Protein AF-A0A812UNC9-F1 (afdb_monomer)

Structure (mmCIF, N/CA/C/O backbone):
data_AF-A0A812UNC9-F1
#
_entry.id   AF-A0A812UNC9-F1
#
loop_
_atom_site.group_PDB
_atom_site.id
_atom_site.type_symbol
_atom_site.label_atom_id
_atom_site.label_alt_id
_atom_site.label_comp_id
_atom_site.label_asym_id
_atom_site.label_entity_id
_atom_site.label_seq_id
_atom_site.pdbx_PDB_ins_code
_atom_site.Cartn_x
_atom_site.Cartn_y
_atom_site.Cartn_z
_atom_site.occupancy
_atom_site.B_iso_or_equiv
_atom_site.auth_seq_id
_atom_site.auth_comp_id
_atom_site.auth_asym_id
_atom_site.auth_atom_id
_atom_site.pdbx_PDB_model_num
ATOM 1 N N . MET A 1 1 ? -40.786 34.750 -32.154 1.00 36.81 1 MET A N 1
ATOM 2 C CA . MET A 1 1 ? -40.533 34.759 -30.696 1.00 36.81 1 MET A CA 1
ATOM 3 C C . MET A 1 1 ? -39.760 33.496 -30.348 1.00 36.81 1 MET A C 1
ATOM 5 O O . MET A 1 1 ? -40.338 32.423 -30.383 1.00 36.81 1 MET A O 1
ATOM 9 N N . VAL A 1 2 ? -38.449 33.604 -30.120 1.00 32.41 2 VAL A N 1
ATOM 10 C CA . VAL A 1 2 ? -37.575 32.468 -29.774 1.00 32.41 2 VAL A CA 1
ATOM 11 C C . VAL A 1 2 ? -37.100 32.682 -28.342 1.00 32.41 2 VAL A C 1
ATOM 13 O O . VAL A 1 2 ? -36.377 33.638 -28.066 1.00 32.41 2 VAL A O 1
ATOM 16 N N . ALA A 1 3 ? -37.551 31.829 -27.425 1.00 35.03 3 ALA A N 1
ATOM 17 C CA . ALA A 1 3 ? -37.161 31.874 -26.022 1.00 35.03 3 ALA A CA 1
ATOM 18 C C . ALA A 1 3 ? -35.800 31.182 -25.838 1.00 35.03 3 ALA A C 1
ATOM 20 O O . ALA A 1 3 ? -35.652 29.991 -26.102 1.00 35.03 3 ALA A O 1
ATOM 21 N N . LYS A 1 4 ? -34.793 31.942 -25.389 1.00 40.94 4 LYS A N 1
ATOM 22 C CA . LYS A 1 4 ? -33.481 31.417 -24.990 1.00 40.94 4 LYS A CA 1
ATOM 23 C C . LYS A 1 4 ? -33.588 30.751 -23.618 1.00 40.94 4 LYS A C 1
ATOM 25 O O . LYS A 1 4 ? -33.853 31.413 -22.617 1.00 40.94 4 LYS A O 1
ATOM 30 N N . GLN A 1 5 ? -33.329 29.450 -23.581 1.00 36.19 5 GLN A N 1
ATOM 31 C CA . GLN A 1 5 ? -33.265 28.644 -22.367 1.00 36.19 5 GLN A CA 1
ATOM 32 C C . GLN A 1 5 ? -31.927 28.904 -21.648 1.00 36.19 5 GLN A C 1
ATOM 34 O O . GLN A 1 5 ? -30.849 28.629 -22.176 1.00 36.19 5 GLN A O 1
ATOM 39 N N . LYS A 1 6 ? -31.996 29.497 -20.451 1.00 41.81 6 LYS A N 1
ATOM 40 C CA . LYS A 1 6 ? -30.850 29.779 -19.573 1.00 41.81 6 LYS A CA 1
ATOM 41 C C . LYS A 1 6 ? -30.435 28.477 -18.874 1.00 41.81 6 LYS A C 1
ATOM 43 O O . LYS A 1 6 ? -31.244 27.890 -18.161 1.00 41.81 6 LYS A O 1
ATOM 48 N N . ARG A 1 7 ? -29.194 28.017 -19.076 1.00 31.42 7 ARG A N 1
ATOM 49 C CA . ARG A 1 7 ? -28.632 26.876 -18.328 1.00 31.42 7 ARG A CA 1
ATOM 50 C C . ARG A 1 7 ? -28.349 27.283 -16.873 1.00 31.42 7 ARG A C 1
ATOM 52 O O . ARG A 1 7 ? -27.847 28.390 -16.664 1.00 31.42 7 ARG A O 1
ATOM 59 N N . PRO A 1 8 ? -28.632 26.418 -15.884 1.00 36.00 8 PRO A N 1
ATOM 60 C CA . PRO A 1 8 ? -28.310 26.690 -14.491 1.00 36.00 8 PRO A CA 1
ATOM 61 C C . PRO A 1 8 ? -26.798 26.570 -14.259 1.00 36.00 8 PRO A C 1
ATOM 63 O O . PRO A 1 8 ? -26.152 25.631 -14.725 1.00 36.00 8 PRO A O 1
ATOM 66 N N . VAL A 1 9 ? -26.244 27.543 -13.538 1.00 38.34 9 VAL A N 1
ATOM 67 C CA . VAL A 1 9 ? -24.869 27.521 -13.031 1.00 38.34 9 VAL A CA 1
ATOM 68 C C . VAL A 1 9 ? -24.863 26.638 -11.785 1.00 38.34 9 VAL A C 1
ATOM 70 O O . VAL A 1 9 ? -25.536 26.950 -10.805 1.00 38.34 9 VAL A O 1
ATOM 73 N N . LEU A 1 10 ? -24.147 25.515 -11.841 1.00 32.03 10 LEU A N 1
ATOM 74 C CA . LEU A 1 10 ? -23.926 24.646 -10.684 1.00 32.03 10 LEU A CA 1
ATOM 75 C C . LEU A 1 10 ? -22.998 25.345 -9.673 1.00 32.03 10 LEU A C 1
ATOM 77 O O . LEU A 1 10 ? -22.014 25.962 -10.090 1.00 32.03 10 LEU A O 1
ATOM 81 N N . PRO A 1 11 ? -23.267 25.238 -8.359 1.00 34.72 11 PRO A N 1
ATOM 82 C CA . PRO A 1 11 ? -22.394 25.795 -7.335 1.00 34.72 11 PRO A CA 1
ATOM 83 C C . PRO A 1 11 ? -21.057 25.044 -7.331 1.00 34.72 11 PRO A C 1
ATOM 85 O O . PRO A 1 11 ? -21.017 23.823 -7.170 1.00 34.72 11 PRO A O 1
ATOM 88 N N . GLN A 1 12 ? -19.955 25.774 -7.514 1.00 31.73 12 GLN A N 1
ATOM 89 C CA . GLN A 1 12 ? -18.613 25.245 -7.280 1.00 31.73 12 GLN A CA 1
ATOM 90 C C . GLN A 1 12 ? -18.490 24.883 -5.795 1.00 31.73 12 GLN A C 1
ATOM 92 O O . GLN A 1 12 ? -18.654 25.735 -4.922 1.00 31.73 12 GLN A O 1
ATOM 97 N N . LYS A 1 13 ? -18.241 23.600 -5.509 1.00 32.66 13 LYS A N 1
ATOM 98 C CA . LYS A 1 13 ? -17.874 23.134 -4.167 1.00 32.66 13 LYS A CA 1
ATOM 99 C C . LYS A 1 13 ? -16.531 23.774 -3.778 1.00 32.66 13 LYS A C 1
ATOM 101 O O . LYS A 1 13 ? -15.645 23.815 -4.630 1.00 32.66 13 LYS A O 1
ATOM 106 N N . PRO A 1 14 ? -16.363 24.255 -2.536 1.00 34.62 14 PRO A N 1
ATOM 107 C CA . PRO A 1 14 ? -15.093 24.813 -2.086 1.00 34.62 14 PRO A CA 1
ATOM 108 C C . PRO A 1 14 ? -14.016 23.719 -2.071 1.00 34.62 14 PRO A C 1
ATOM 110 O O . PRO A 1 14 ? -14.200 22.679 -1.438 1.00 34.62 14 PRO A O 1
ATOM 113 N N . ASP A 1 15 ? -12.908 23.956 -2.775 1.00 35.84 15 ASP A N 1
ATOM 114 C CA . ASP A 1 15 ? -11.688 23.152 -2.675 1.00 35.84 15 ASP A CA 1
ATOM 115 C C . ASP A 1 15 ? -11.164 23.227 -1.231 1.00 35.84 15 ASP A C 1
ATOM 117 O O . ASP A 1 15 ? -10.771 24.286 -0.751 1.00 35.84 15 ASP A O 1
ATOM 121 N N . THR A 1 16 ? -11.164 22.104 -0.512 1.00 39.19 16 THR A N 1
ATOM 122 C CA . THR A 1 16 ? -10.743 22.010 0.900 1.00 39.19 16 THR A CA 1
ATOM 123 C C . THR A 1 16 ? -9.225 21.948 1.092 1.00 39.19 16 THR A C 1
ATOM 125 O O . THR A 1 16 ? -8.744 21.597 2.170 1.00 39.19 16 THR A O 1
ATOM 128 N N . THR A 1 17 ? -8.432 22.280 0.076 1.00 47.44 17 THR A N 1
ATOM 129 C CA . THR A 1 17 ? -6.975 22.365 0.209 1.00 47.44 17 THR A CA 1
ATOM 130 C C . THR A 1 17 ? -6.593 23.703 0.829 1.00 47.44 17 THR A C 1
ATOM 132 O O . THR A 1 17 ? -6.096 24.579 0.125 1.00 47.44 17 THR A O 1
ATOM 135 N N . MET A 1 18 ? -6.811 23.862 2.139 1.00 47.66 18 MET A N 1
ATOM 136 C CA . MET A 1 18 ? -6.359 25.065 2.834 1.00 47.66 18 MET A CA 1
ATOM 137 C C . MET A 1 18 ? -4.834 25.167 2.774 1.00 47.66 18 MET A C 1
ATOM 139 O O . MET A 1 18 ? -4.103 24.467 3.479 1.00 47.66 18 MET A O 1
ATOM 143 N N . THR A 1 19 ? -4.333 26.042 1.906 1.00 57.00 19 THR A N 1
ATOM 144 C CA . THR A 1 19 ? -2.918 26.411 1.873 1.00 57.00 19 THR A CA 1
ATOM 145 C C . THR A 1 19 ? -2.544 27.116 3.184 1.00 57.00 19 THR A C 1
ATOM 147 O O . THR A 1 19 ? -3.387 27.708 3.844 1.00 57.00 19 THR A O 1
ATOM 150 N N . LYS A 1 20 ? -1.279 27.081 3.625 1.00 54.72 20 LYS A N 1
ATOM 151 C CA . LYS A 1 20 ? -0.859 27.674 4.927 1.00 54.72 20 LYS A CA 1
ATOM 152 C C . LYS A 1 20 ? -1.209 29.160 5.058 1.00 54.72 20 LYS A C 1
ATOM 154 O O . LYS A 1 20 ? -1.465 29.647 6.151 1.00 54.72 20 LYS A O 1
ATOM 159 N N . SER A 1 21 ? -1.261 29.855 3.928 1.00 58.50 21 SER A N 1
ATOM 160 C CA . SER A 1 21 ? -1.729 31.234 3.784 1.00 58.50 21 SER A CA 1
ATOM 161 C C . SER A 1 21 ? -3.226 31.437 4.053 1.00 58.50 21 SER A C 1
ATOM 163 O O . SER A 1 21 ? -3.653 32.565 4.287 1.00 58.50 21 SER A O 1
ATOM 165 N N . GLU A 1 22 ? -4.020 30.369 4.048 1.00 65.25 22 GLU A N 1
ATOM 166 C CA . GLU A 1 22 ? -5.445 30.384 4.382 1.00 65.25 22 GLU A CA 1
ATOM 167 C C . GLU A 1 22 ? -5.702 30.238 5.880 1.00 65.25 22 GLU A C 1
ATOM 169 O O . GLU A 1 22 ? -6.785 30.599 6.337 1.00 65.25 22 GLU A O 1
ATOM 174 N N . LEU A 1 23 ? -4.707 29.812 6.674 1.00 78.38 23 LEU A N 1
ATOM 175 C CA . LEU A 1 23 ? -4.834 29.876 8.125 1.00 78.38 23 LEU A CA 1
ATOM 176 C C . LEU A 1 23 ? -4.960 31.354 8.533 1.00 78.38 23 LEU A C 1
ATOM 178 O O . LEU A 1 23 ? -4.045 32.145 8.266 1.00 78.38 23 LEU A O 1
ATOM 182 N N . PRO A 1 24 ? -6.068 31.765 9.175 1.00 78.75 24 PRO A N 1
ATOM 183 C CA . PRO A 1 24 ? -6.276 33.160 9.566 1.00 78.75 24 PRO A CA 1
ATOM 184 C C . PRO A 1 24 ? -5.207 33.632 10.559 1.00 78.75 24 PRO A C 1
ATOM 186 O O . PRO A 1 24 ? -4.851 34.807 10.586 1.00 78.75 24 PRO A O 1
ATOM 189 N N . ASP A 1 25 ? -4.647 32.687 11.312 1.00 83.88 25 ASP A N 1
ATOM 190 C CA . ASP A 1 25 ? -3.630 32.911 12.330 1.00 83.88 25 ASP A CA 1
ATOM 191 C C . ASP A 1 25 ? -2.194 32.923 11.799 1.00 83.88 25 ASP A C 1
ATOM 193 O O . ASP A 1 25 ? -1.267 33.251 12.541 1.00 83.88 25 ASP A O 1
ATOM 197 N N . PHE A 1 26 ? -1.973 32.554 10.534 1.00 88.62 26 PHE A N 1
ATOM 198 C CA . PHE A 1 26 ? -0.627 32.564 9.981 1.00 88.62 26 PHE A CA 1
ATOM 199 C C . PHE A 1 26 ? -0.193 34.002 9.678 1.00 88.62 26 PHE A C 1
ATOM 201 O O . PHE A 1 26 ? -0.626 34.621 8.701 1.00 88.62 26 PHE A O 1
ATOM 208 N N . LYS A 1 27 ? 0.682 34.521 10.545 1.00 89.25 27 LYS A N 1
ATOM 209 C CA . LYS A 1 27 ? 1.366 35.810 10.409 1.00 89.25 27 LYS A CA 1
ATOM 210 C C . LYS A 1 27 ? 2.863 35.549 10.189 1.00 89.25 27 LYS A C 1
ATOM 212 O O . LYS A 1 27 ? 3.573 35.301 11.167 1.00 89.25 27 LYS A O 1
ATOM 217 N N . PRO A 1 28 ? 3.376 35.597 8.944 1.00 89.69 28 PRO A N 1
ATOM 218 C CA . PRO A 1 28 ? 4.753 35.199 8.642 1.00 89.69 28 PRO A CA 1
ATOM 219 C C . PRO A 1 28 ? 5.810 35.927 9.476 1.00 89.69 28 PRO A C 1
ATOM 221 O O .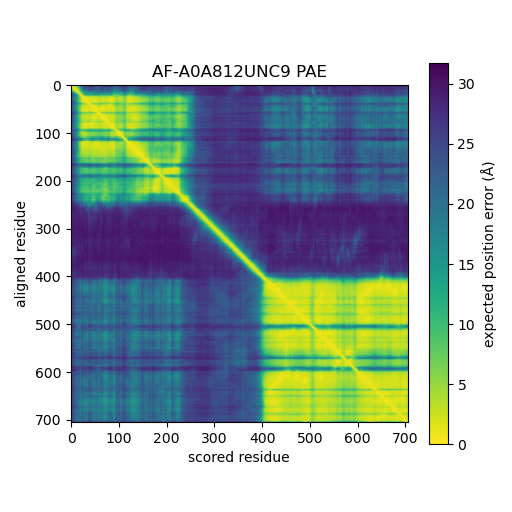 PRO A 1 28 ? 6.754 35.304 9.944 1.00 89.69 28 PRO A O 1
ATOM 224 N N . ARG A 1 29 ? 5.638 37.233 9.711 1.00 88.12 29 ARG A N 1
ATOM 225 C CA . ARG A 1 29 ? 6.595 38.032 10.492 1.00 88.12 29 ARG A CA 1
ATOM 226 C C . ARG A 1 29 ? 6.580 37.705 11.982 1.00 88.12 29 ARG A C 1
ATOM 228 O O . ARG A 1 29 ? 7.646 37.692 12.581 1.00 88.12 29 ARG A O 1
ATOM 235 N N . ALA A 1 30 ? 5.416 37.386 12.549 1.00 89.62 30 ALA A N 1
ATOM 236 C CA . ALA A 1 30 ? 5.328 36.912 13.931 1.00 89.62 30 ALA A CA 1
ATOM 237 C C . ALA A 1 30 ? 5.990 35.534 14.071 1.00 89.62 30 ALA A C 1
ATOM 239 O O . ALA A 1 30 ? 6.760 35.312 14.994 1.00 89.62 30 ALA A O 1
ATOM 240 N N . CYS A 1 31 ? 5.778 34.639 13.096 1.00 92.69 31 CYS A N 1
ATOM 241 C CA . CYS A 1 31 ? 6.480 33.354 13.053 1.00 92.69 31 CYS A CA 1
ATOM 242 C C . CYS A 1 31 ? 7.995 33.549 12.958 1.00 92.69 31 CYS A C 1
ATOM 244 O O . CYS A 1 31 ? 8.742 32.909 13.683 1.00 92.69 31 CYS A O 1
ATOM 246 N N . PHE A 1 32 ? 8.447 34.453 12.090 1.00 93.75 32 PHE A N 1
ATOM 247 C CA . PHE A 1 32 ? 9.859 34.784 11.941 1.00 93.75 32 PHE A CA 1
ATOM 248 C C . PHE A 1 32 ? 10.472 35.314 13.246 1.00 93.75 32 PHE A C 1
ATOM 250 O O . PHE A 1 32 ? 11.546 34.870 13.635 1.00 93.75 32 PHE A O 1
ATOM 257 N N . GLN A 1 33 ? 9.775 36.215 13.944 1.00 91.31 33 GLN A N 1
ATOM 258 C CA . GLN A 1 33 ? 10.207 36.753 15.237 1.00 91.31 33 GLN A CA 1
ATOM 259 C C . GLN A 1 33 ? 10.233 35.686 16.338 1.00 91.31 33 GLN A C 1
ATOM 261 O O . GLN A 1 33 ? 11.193 35.636 17.097 1.00 91.31 33 GLN A O 1
ATOM 266 N N . GLU A 1 34 ? 9.234 34.801 16.398 1.00 91.94 34 GLU A N 1
ATOM 267 C CA . GLU A 1 34 ? 9.222 33.692 17.361 1.00 91.94 34 GLU A CA 1
ATOM 268 C C . GLU A 1 34 ? 10.417 32.752 17.144 1.00 91.94 34 GLU A C 1
ATOM 270 O O . GLU A 1 34 ? 11.085 32.362 18.098 1.00 91.94 34 GLU A O 1
ATOM 275 N N . ILE A 1 35 ? 10.715 32.403 15.886 1.00 93.69 35 ILE A N 1
ATOM 276 C CA . ILE A 1 35 ? 11.830 31.504 15.553 1.00 93.69 35 ILE A CA 1
ATOM 277 C C . ILE A 1 35 ? 13.183 32.161 15.882 1.00 93.69 35 ILE A C 1
ATOM 279 O O . ILE A 1 35 ? 14.098 31.474 16.328 1.00 93.69 35 ILE A O 1
ATOM 283 N N . GLN A 1 36 ? 13.312 33.486 15.731 1.00 91.94 36 GLN A N 1
ATOM 284 C CA . GLN A 1 36 ? 14.495 34.239 16.182 1.00 91.94 36 GLN A CA 1
ATOM 285 C C . GLN A 1 36 ? 14.695 34.205 17.707 1.00 91.94 36 GLN A C 1
ATOM 287 O O . GLN A 1 36 ? 15.804 34.448 18.192 1.00 91.94 36 GLN A O 1
ATOM 292 N N . GLY A 1 37 ? 13.634 33.934 18.468 1.00 87.81 37 GLY A N 1
ATOM 293 C CA . GLY A 1 37 ? 13.640 33.997 19.920 1.00 87.81 37 GLY A CA 1
ATOM 294 C C . GLY A 1 37 ? 13.664 35.442 20.451 1.00 87.81 37 GLY A C 1
ATOM 295 O O . GLY A 1 37 ? 13.183 36.367 19.799 1.00 87.81 37 GLY A O 1
ATOM 296 N N . PRO A 1 38 ? 14.214 35.684 21.654 1.00 84.88 38 PRO A N 1
ATOM 297 C CA . PRO A 1 38 ? 14.058 36.960 22.363 1.00 84.88 38 PRO A CA 1
ATOM 298 C C . PRO A 1 38 ? 14.809 38.146 21.730 1.00 84.88 38 PRO A C 1
ATOM 300 O O . PRO A 1 38 ? 14.603 39.289 22.138 1.00 84.88 38 PRO A O 1
ATOM 303 N N . SER A 1 39 ? 15.698 37.906 20.761 1.00 82.50 39 SER A N 1
ATOM 304 C CA . SER A 1 39 ? 16.509 38.942 20.117 1.00 82.50 39 SER A CA 1
ATOM 305 C C . SER A 1 39 ? 16.019 39.195 18.692 1.00 82.50 39 SER A C 1
ATOM 307 O O . SER A 1 39 ? 16.278 38.408 17.784 1.00 82.50 39 SER A O 1
ATOM 309 N N . VAL A 1 40 ? 15.338 40.323 18.479 1.00 81.56 40 VAL A N 1
ATOM 310 C CA . VAL A 1 40 ? 14.851 40.726 17.152 1.00 81.56 40 VAL A CA 1
ATOM 311 C C . VAL A 1 40 ? 16.015 41.300 16.338 1.00 81.56 40 VAL A C 1
ATOM 313 O O . VAL A 1 40 ? 16.278 42.500 16.358 1.00 81.56 40 VAL A O 1
ATOM 316 N N . LYS A 1 41 ? 16.742 40.432 15.626 1.00 86.44 41 LYS A N 1
ATOM 317 C CA . LYS A 1 41 ? 17.943 40.797 14.845 1.00 86.44 41 LYS A CA 1
ATOM 318 C C . LYS A 1 41 ? 17.630 41.335 13.444 1.00 86.44 41 LYS A C 1
ATOM 320 O O . LYS A 1 41 ? 18.528 41.784 12.743 1.00 86.44 41 LYS A O 1
ATOM 325 N N . GLY A 1 42 ? 16.368 41.275 13.008 1.00 89.69 42 GLY A N 1
ATOM 326 C CA . GLY A 1 42 ? 15.959 41.644 11.643 1.00 89.69 42 GLY A CA 1
ATOM 327 C C . GLY A 1 42 ? 16.383 40.641 10.558 1.00 89.69 42 GLY A C 1
ATOM 328 O O . GLY A 1 42 ? 15.959 40.772 9.419 1.00 89.69 42 GLY A O 1
ATOM 329 N N . TRP A 1 43 ? 17.155 39.618 10.917 1.00 93.81 43 TRP A N 1
ATOM 330 C CA . TRP A 1 43 ? 17.556 38.474 10.099 1.00 93.81 43 TRP A CA 1
ATOM 331 C C . TRP A 1 43 ? 17.669 37.243 11.006 1.00 93.81 43 TRP A C 1
ATOM 333 O O . TRP A 1 43 ? 17.855 37.374 12.216 1.00 93.81 43 TRP A O 1
ATOM 343 N N . MET A 1 44 ? 17.495 36.048 10.460 1.00 94.62 44 MET A N 1
ATOM 344 C CA . MET A 1 44 ? 17.520 34.791 11.205 1.00 94.62 44 MET A CA 1
ATOM 345 C C . MET A 1 44 ? 18.603 33.889 10.630 1.00 94.62 44 MET A C 1
ATOM 347 O O . MET A 1 44 ? 18.630 33.650 9.423 1.00 94.62 44 MET A O 1
ATOM 351 N N . SER A 1 45 ? 19.499 33.388 11.474 1.00 93.50 45 SER A N 1
ATOM 352 C CA . SER A 1 45 ? 20.516 32.439 11.031 1.00 93.50 45 SER A CA 1
ATOM 353 C C . SER A 1 45 ? 19.902 31.061 10.776 1.00 93.50 45 SER A C 1
ATOM 355 O O . SER A 1 45 ? 18.853 30.703 11.319 1.00 93.50 45 SER A O 1
ATOM 357 N N . ALA A 1 46 ? 20.599 30.231 10.002 1.00 92.00 46 ALA A N 1
ATOM 358 C CA . ALA A 1 46 ? 20.239 28.823 9.867 1.00 92.00 46 ALA A CA 1
ATOM 359 C C . ALA A 1 46 ? 20.211 28.072 11.206 1.00 92.00 46 ALA A C 1
ATOM 361 O O . ALA A 1 46 ? 19.438 27.128 11.356 1.00 92.00 46 ALA A O 1
ATOM 362 N N . SER A 1 47 ? 21.021 28.498 12.178 1.00 93.19 47 SER A N 1
ATOM 363 C CA . SER A 1 47 ? 21.024 27.901 13.511 1.00 93.19 47 SER A CA 1
ATOM 364 C C . SER A 1 47 ? 19.850 28.312 14.365 1.00 93.19 47 SER A C 1
ATOM 366 O O . SER A 1 47 ? 19.360 27.466 15.097 1.00 93.19 47 SER A O 1
ATOM 368 N N . ASP A 1 48 ? 19.357 29.541 14.244 1.00 94.31 48 ASP A N 1
ATOM 369 C CA . ASP A 1 48 ? 18.123 29.939 14.926 1.00 94.31 48 ASP A CA 1
ATOM 370 C C . ASP A 1 48 ? 16.962 29.054 14.434 1.00 94.31 48 ASP A C 1
ATOM 372 O O . ASP A 1 48 ? 16.239 28.456 15.231 1.00 94.31 48 ASP A O 1
ATOM 376 N N . LEU A 1 49 ? 16.867 28.850 13.110 1.00 94.94 49 LEU A N 1
ATOM 377 C CA . LEU A 1 49 ? 15.882 27.936 12.530 1.00 94.94 49 LEU A CA 1
ATOM 378 C C . LEU A 1 49 ? 16.105 26.483 12.971 1.00 94.94 49 LEU A C 1
ATOM 380 O O . LEU A 1 49 ? 15.146 25.797 13.309 1.00 94.94 49 LEU A O 1
ATOM 384 N N . HIS A 1 50 ? 17.348 25.994 12.971 1.00 95.00 50 HIS A N 1
ATOM 385 C CA . HIS A 1 50 ? 17.672 24.624 13.384 1.00 95.00 50 HIS A CA 1
ATOM 386 C C . HIS A 1 50 ? 17.373 24.374 14.865 1.00 95.00 50 HIS A C 1
ATOM 388 O O . HIS A 1 50 ? 16.793 23.340 15.191 1.00 95.00 50 HIS A O 1
ATOM 394 N N . LEU A 1 51 ? 17.696 25.320 15.748 1.00 94.88 51 LEU A N 1
ATOM 395 C CA . LEU A 1 51 ? 17.376 25.260 17.174 1.00 94.88 51 LEU A CA 1
ATOM 396 C C . LEU A 1 51 ? 15.867 25.234 17.393 1.00 94.88 51 LEU A C 1
ATOM 398 O O . LEU A 1 51 ? 15.374 24.405 18.157 1.00 94.88 51 LEU A O 1
ATOM 402 N N . TRP A 1 52 ? 15.128 26.089 16.682 1.00 95.38 52 TRP A N 1
ATOM 403 C CA . TRP A 1 52 ? 13.673 26.070 16.733 1.00 95.38 52 TRP A CA 1
ATOM 404 C C . TRP A 1 52 ? 13.108 24.743 16.231 1.00 95.38 52 TRP A C 1
ATOM 406 O O . TRP A 1 52 ? 12.294 24.155 16.925 1.00 95.38 52 TRP A O 1
ATOM 416 N N . LEU A 1 53 ? 13.566 24.223 15.085 1.00 94.38 53 LEU A N 1
ATOM 417 C CA . LEU A 1 53 ? 13.137 22.920 14.556 1.00 94.38 53 LEU A CA 1
ATOM 418 C C . LEU A 1 53 ? 13.463 21.769 15.517 1.00 94.38 53 LEU A C 1
ATOM 420 O O . LEU A 1 53 ? 12.659 20.852 15.665 1.00 94.38 53 LEU A O 1
ATOM 424 N N . SER A 1 54 ? 14.613 21.840 16.189 1.00 94.25 54 SER A N 1
ATOM 425 C CA . SER A 1 54 ? 15.060 20.856 17.181 1.00 94.25 54 SER A CA 1
ATOM 426 C C . SER A 1 54 ? 14.219 20.875 18.457 1.00 94.25 54 SER A C 1
ATOM 428 O O . SER A 1 54 ? 14.132 19.856 19.138 1.00 94.25 54 SER A O 1
ATOM 430 N N . SER A 1 55 ? 13.584 22.006 18.784 1.00 93.56 55 SER A N 1
ATOM 431 C CA . SER A 1 55 ? 12.677 22.115 19.932 1.00 93.56 55 SER A CA 1
ATOM 432 C C . SER A 1 55 ? 11.246 21.660 19.628 1.00 93.56 55 SER A C 1
ATOM 434 O O . SER A 1 55 ? 10.438 21.531 20.548 1.00 93.56 55 SER A O 1
ATOM 436 N N . GLN A 1 56 ? 10.915 21.381 18.362 1.00 92.81 56 GLN A N 1
ATOM 437 C CA . GLN A 1 56 ? 9.582 20.915 17.978 1.00 92.81 56 GLN A CA 1
ATOM 438 C C . GLN A 1 56 ? 9.420 19.409 18.244 1.00 92.81 56 GLN A C 1
ATOM 440 O O . GLN A 1 56 ? 10.351 18.637 18.019 1.00 92.81 56 GLN A O 1
ATOM 445 N N . PRO A 1 57 ? 8.218 18.932 18.620 1.00 83.12 57 PRO A N 1
ATOM 446 C CA . PRO A 1 57 ? 7.952 17.515 18.905 1.00 83.12 57 PRO A CA 1
ATOM 447 C C . PRO A 1 57 ? 7.893 16.619 17.643 1.00 83.12 57 PRO A C 1
ATOM 449 O O . PRO A 1 57 ? 7.336 15.521 17.671 1.00 83.12 57 PRO A O 1
ATOM 452 N N . HIS A 1 58 ? 8.433 17.080 16.514 1.00 77.38 58 HIS A N 1
ATOM 453 C CA . HIS A 1 58 ? 8.264 16.492 15.184 1.00 77.38 58 HIS A CA 1
ATOM 454 C C . HIS A 1 58 ? 9.555 15.841 14.664 1.00 77.38 58 HIS A C 1
ATOM 456 O O . HIS A 1 58 ? 10.646 16.217 15.091 1.00 77.38 58 HIS A O 1
ATOM 462 N N . PRO A 1 59 ? 9.476 14.915 13.681 1.00 79.50 59 PRO A N 1
ATOM 463 C CA . PRO A 1 59 ? 10.657 14.275 13.079 1.00 79.50 59 PRO A CA 1
ATOM 464 C C . PRO A 1 59 ? 11.657 15.266 12.464 1.00 79.50 59 PRO A C 1
ATOM 466 O O . PRO A 1 59 ? 12.815 14.918 12.243 1.00 79.50 59 PRO A O 1
ATOM 469 N N . VAL A 1 60 ? 11.236 16.512 12.227 1.00 85.88 60 VAL A N 1
ATOM 470 C CA . VAL A 1 60 ? 12.104 17.593 11.752 1.00 85.88 60 VAL A CA 1
ATOM 471 C C . VAL A 1 60 ? 13.260 17.910 12.715 1.00 85.88 60 VAL A C 1
ATOM 473 O O . VAL A 1 60 ? 14.307 18.364 12.264 1.00 85.88 60 VAL A O 1
ATOM 476 N N . ALA A 1 61 ? 13.123 17.586 14.006 1.00 88.12 61 ALA A N 1
ATOM 477 C CA . ALA A 1 61 ? 14.175 17.765 15.005 1.00 88.12 61 ALA A CA 1
ATOM 478 C C . ALA A 1 61 ? 15.423 16.894 14.752 1.00 88.12 61 ALA A C 1
ATOM 480 O O . ALA A 1 61 ? 16.499 17.189 15.262 1.00 88.12 61 ALA A O 1
ATOM 481 N N . GLY A 1 62 ? 15.299 15.819 13.962 1.00 87.31 62 GLY A N 1
ATOM 482 C CA . GLY A 1 62 ? 16.411 14.918 13.644 1.00 87.31 62 GLY A CA 1
ATOM 483 C C . GLY A 1 62 ? 17.333 15.398 12.518 1.00 87.31 62 GLY A C 1
ATOM 484 O O . GLY A 1 62 ? 18.348 14.750 12.256 1.00 87.31 62 GLY A O 1
ATOM 485 N N . TYR A 1 63 ? 16.993 16.491 11.829 1.00 89.81 63 TYR A N 1
ATOM 486 C CA . TYR A 1 63 ? 17.796 16.994 10.714 1.00 89.81 63 TYR A CA 1
ATOM 487 C C . TYR A 1 63 ? 19.043 17.715 11.203 1.00 89.81 63 TYR A C 1
ATOM 489 O O . TYR A 1 63 ? 19.040 18.402 12.227 1.00 89.81 63 TYR A O 1
ATOM 497 N N . ARG A 1 64 ? 20.129 17.567 10.446 1.00 90.25 64 ARG A N 1
ATOM 498 C CA . ARG A 1 64 ? 21.393 18.204 10.796 1.00 90.25 64 ARG A CA 1
ATOM 499 C C . ARG A 1 64 ? 21.403 19.657 10.333 1.00 90.25 64 ARG A C 1
ATOM 501 O O . ARG A 1 64 ? 20.735 20.019 9.361 1.00 90.25 64 ARG A O 1
ATOM 508 N N . LEU A 1 65 ? 22.199 20.491 10.995 1.00 91.75 65 LEU A N 1
ATOM 509 C CA . LEU A 1 65 ? 22.331 21.907 10.647 1.00 91.75 65 LEU A CA 1
ATOM 510 C C . LEU A 1 65 ? 22.780 22.101 9.187 1.00 91.75 65 LEU A C 1
ATOM 512 O O . LEU A 1 65 ? 22.338 23.038 8.529 1.00 91.75 65 LEU A O 1
ATOM 516 N N . GLU A 1 66 ? 23.591 21.195 8.634 1.00 87.06 66 GLU A N 1
ATOM 517 C CA . GLU A 1 66 ? 24.038 21.259 7.237 1.00 87.06 66 GLU A CA 1
ATOM 518 C C . GLU A 1 66 ? 22.887 21.065 6.243 1.00 87.06 66 GLU A C 1
ATOM 520 O O . GLU A 1 66 ? 22.898 21.632 5.145 1.00 87.06 66 GLU A O 1
ATOM 525 N N . ASP A 1 67 ? 21.884 20.275 6.626 1.00 87.31 67 ASP A N 1
ATOM 526 C CA . ASP A 1 67 ? 20.685 20.036 5.828 1.00 87.31 67 ASP A CA 1
ATOM 527 C C . ASP A 1 67 ? 19.839 21.314 5.779 1.00 87.31 67 ASP A C 1
ATOM 529 O O . ASP A 1 67 ? 19.421 21.748 4.703 1.00 87.31 67 ASP A O 1
ATOM 533 N N . VAL A 1 68 ? 19.684 21.962 6.939 1.00 90.62 68 VAL A N 1
ATOM 534 C CA . VAL A 1 68 ? 18.983 23.243 7.099 1.00 90.62 68 VAL A CA 1
ATOM 535 C C . VAL A 1 68 ? 19.687 24.359 6.332 1.00 90.62 68 VAL A C 1
ATOM 537 O O . VAL A 1 68 ? 19.049 25.050 5.539 1.00 90.62 68 VAL A O 1
ATOM 540 N N . LEU A 1 69 ? 21.009 24.476 6.469 1.00 89.75 69 LEU A N 1
ATOM 541 C CA . LEU A 1 69 ? 21.835 25.419 5.709 1.00 89.75 69 LEU A CA 1
ATOM 542 C C . LEU A 1 69 ? 21.669 25.238 4.196 1.00 89.75 69 LEU A C 1
ATOM 544 O O . LEU A 1 69 ? 21.529 26.217 3.465 1.00 89.75 69 LEU A O 1
ATOM 548 N N . SER A 1 70 ? 21.662 23.990 3.721 1.00 83.88 70 SER A N 1
ATOM 549 C CA . SER A 1 70 ? 21.495 23.686 2.296 1.00 83.88 70 SER A CA 1
ATOM 550 C C . SER A 1 70 ? 20.114 24.117 1.790 1.00 83.88 70 SER A C 1
ATOM 552 O O . SER A 1 70 ? 20.011 24.728 0.726 1.00 83.88 70 SER A O 1
ATOM 554 N N . ALA A 1 71 ? 19.058 23.837 2.561 1.00 86.12 71 ALA A N 1
ATOM 555 C CA . ALA A 1 71 ? 17.691 24.226 2.220 1.00 86.12 71 ALA A CA 1
ATOM 556 C C . ALA A 1 71 ? 17.503 25.748 2.195 1.00 86.12 71 ALA A C 1
ATOM 558 O O . ALA A 1 71 ? 16.911 26.281 1.254 1.00 86.12 71 ALA A O 1
ATOM 559 N N . ILE A 1 72 ? 18.058 26.455 3.181 1.00 87.62 72 ILE A N 1
ATOM 560 C CA . ILE A 1 72 ? 18.024 27.920 3.240 1.00 87.62 72 ILE A CA 1
ATOM 561 C C . ILE A 1 72 ? 18.774 28.516 2.057 1.00 87.62 72 ILE A C 1
ATOM 563 O O . ILE A 1 72 ? 18.212 29.336 1.336 1.00 87.62 72 ILE A O 1
ATOM 567 N N . ARG A 1 73 ? 20.008 28.069 1.803 1.00 84.25 73 ARG A N 1
ATOM 568 C CA . ARG A 1 73 ? 20.845 28.610 0.727 1.00 84.25 73 ARG A CA 1
ATOM 569 C C . ARG A 1 73 ? 20.181 28.477 -0.640 1.00 84.25 73 ARG A C 1
ATOM 571 O O . ARG A 1 73 ? 20.271 29.400 -1.444 1.00 84.25 73 ARG A O 1
ATOM 578 N N . LEU A 1 74 ? 19.494 27.361 -0.896 1.00 80.38 74 LEU A N 1
ATOM 579 C CA . LEU A 1 74 ? 18.752 27.167 -2.141 1.00 80.38 74 LEU A CA 1
ATOM 580 C C . LEU A 1 74 ? 17.603 28.176 -2.300 1.00 80.38 74 LEU A C 1
ATOM 582 O O . LEU A 1 74 ? 17.309 28.596 -3.417 1.00 80.38 74 LEU A O 1
ATOM 586 N N . ARG A 1 75 ? 16.927 28.539 -1.205 1.00 79.81 75 ARG A N 1
ATOM 587 C CA . ARG A 1 75 ? 15.712 29.365 -1.241 1.00 79.81 75 ARG A CA 1
ATOM 588 C C . ARG A 1 75 ? 15.978 30.862 -1.086 1.00 79.81 75 ARG A C 1
ATOM 590 O O . ARG A 1 75 ? 15.379 31.646 -1.815 1.00 79.81 75 ARG A O 1
ATOM 597 N N . ALA A 1 76 ? 16.840 31.243 -0.150 1.00 84.12 76 ALA A N 1
ATOM 598 C CA . ALA A 1 76 ? 17.170 32.630 0.166 1.00 84.12 76 ALA A CA 1
ATOM 599 C C . ALA A 1 76 ? 18.340 33.161 -0.680 1.00 84.12 76 ALA A C 1
ATOM 601 O O . ALA A 1 76 ? 18.465 34.361 -0.893 1.00 84.12 76 ALA A O 1
ATOM 602 N N . GLY A 1 77 ? 19.222 32.283 -1.173 1.00 82.12 77 GLY A N 1
ATOM 603 C CA . GLY A 1 77 ? 20.473 32.687 -1.827 1.00 82.12 77 GLY A CA 1
ATOM 604 C C . GLY A 1 77 ? 21.551 33.198 -0.856 1.00 82.12 77 GLY A C 1
ATOM 605 O O . GLY A 1 77 ? 22.711 33.320 -1.247 1.00 82.12 77 GLY A O 1
ATOM 606 N N . SER A 1 78 ? 21.198 33.430 0.410 1.00 86.25 78 SER A N 1
ATOM 607 C CA . SER A 1 78 ? 22.064 33.805 1.534 1.00 86.25 78 SER A CA 1
ATOM 608 C C . SER A 1 78 ? 22.058 32.729 2.630 1.00 86.25 78 SER A C 1
ATOM 610 O O . SER A 1 78 ? 21.244 31.806 2.618 1.00 86.25 78 SER A O 1
ATOM 612 N N . LEU A 1 79 ? 23.006 32.823 3.570 1.00 85.19 79 LEU A N 1
ATOM 613 C CA . LEU A 1 79 ? 23.016 32.003 4.795 1.00 85.19 79 LEU A CA 1
ATOM 614 C C . LEU A 1 79 ? 22.097 32.572 5.884 1.00 85.19 79 LEU A C 1
ATOM 616 O O . LEU A 1 79 ? 21.624 31.827 6.741 1.00 85.19 79 LEU A O 1
ATOM 620 N N . ASP A 1 80 ? 21.853 33.879 5.820 1.00 92.12 80 ASP A N 1
ATOM 621 C CA . ASP A 1 80 ? 20.950 34.599 6.705 1.00 92.12 80 ASP A CA 1
ATOM 622 C C . ASP A 1 80 ? 19.595 34.741 6.016 1.00 92.12 80 ASP A C 1
ATOM 624 O O . ASP A 1 80 ? 19.522 35.113 4.844 1.00 92.12 80 ASP A O 1
ATOM 628 N N . ILE A 1 81 ? 18.525 34.417 6.733 1.00 93.25 81 ILE A N 1
ATOM 629 C CA . ILE A 1 81 ? 17.150 34.507 6.254 1.00 93.25 81 ILE A CA 1
ATOM 630 C C . ILE A 1 81 ? 16.620 35.882 6.647 1.00 93.25 81 ILE A C 1
ATOM 632 O O . ILE A 1 81 ? 16.444 36.163 7.835 1.00 93.25 81 ILE A O 1
ATOM 636 N N . PHE A 1 82 ? 16.328 36.734 5.670 1.00 93.75 82 PHE A N 1
ATOM 637 C CA . PHE A 1 82 ? 15.603 37.977 5.922 1.00 93.75 82 PHE A CA 1
ATOM 638 C C . PHE A 1 82 ? 14.089 37.709 6.018 1.00 93.75 82 PHE A C 1
ATOM 640 O O . PHE A 1 82 ? 13.613 36.675 5.535 1.00 93.75 82 PHE A O 1
ATOM 647 N N . PRO A 1 83 ? 13.291 38.608 6.621 1.00 91.56 83 PRO A N 1
ATOM 648 C CA . PRO A 1 83 ? 11.838 38.454 6.701 1.00 91.56 83 PRO A CA 1
ATOM 649 C C . PRO A 1 83 ? 11.196 38.155 5.338 1.00 91.56 83 PRO A C 1
ATOM 651 O O . PRO A 1 83 ? 10.297 37.322 5.227 1.00 91.56 83 PRO A O 1
ATOM 654 N N . GLU A 1 84 ? 11.701 38.786 4.281 1.00 88.19 84 GLU A N 1
ATOM 655 C CA . GLU A 1 84 ? 11.256 38.609 2.903 1.00 88.19 84 GLU A CA 1
ATOM 656 C C . GLU A 1 84 ? 11.587 37.207 2.374 1.00 88.19 84 GLU A C 1
ATOM 658 O O . GLU A 1 84 ? 10.773 36.602 1.672 1.00 88.19 84 GLU A O 1
ATOM 663 N N . ASP A 1 85 ? 12.749 36.658 2.736 1.00 89.38 85 ASP A N 1
ATOM 664 C CA . ASP A 1 85 ? 13.127 35.280 2.413 1.00 89.38 85 ASP A CA 1
ATOM 665 C C . ASP A 1 85 ? 12.239 34.286 3.141 1.00 89.38 85 ASP A C 1
ATOM 667 O O . ASP A 1 85 ? 11.735 33.350 2.526 1.00 89.38 85 ASP A O 1
ATOM 671 N N . PHE A 1 86 ? 11.970 34.525 4.422 1.00 92.12 86 PHE A N 1
ATOM 672 C CA . PHE A 1 86 ? 11.087 33.673 5.206 1.00 92.12 86 PHE A CA 1
ATOM 673 C C . PHE A 1 86 ? 9.668 33.645 4.629 1.00 92.12 86 PHE A C 1
ATOM 675 O O . PHE A 1 86 ? 9.073 32.574 4.490 1.00 92.12 86 PHE A O 1
ATOM 682 N N . ILE A 1 87 ? 9.135 34.800 4.215 1.00 88.88 87 ILE A N 1
ATOM 683 C CA . ILE A 1 87 ? 7.847 34.875 3.513 1.00 88.88 87 ILE A CA 1
ATOM 684 C C . ILE A 1 87 ? 7.914 34.072 2.211 1.00 88.88 87 ILE A C 1
ATOM 686 O O . ILE A 1 87 ? 7.026 33.261 1.952 1.00 88.88 87 ILE A O 1
ATOM 690 N N . ARG A 1 88 ? 8.972 34.229 1.405 1.00 84.19 88 ARG A N 1
ATOM 691 C CA . ARG A 1 88 ? 9.164 33.453 0.164 1.00 84.19 88 ARG A CA 1
ATOM 692 C C . ARG A 1 88 ? 9.286 31.946 0.404 1.00 84.19 88 ARG A C 1
ATOM 694 O O . ARG A 1 88 ? 8.867 31.166 -0.444 1.00 84.19 88 ARG A O 1
ATOM 701 N N . MET A 1 89 ? 9.860 31.534 1.530 1.00 85.94 89 MET A N 1
ATOM 702 C CA . MET A 1 89 ? 10.006 30.126 1.901 1.00 85.94 89 MET A CA 1
ATOM 703 C C . MET A 1 89 ? 8.688 29.516 2.381 1.00 85.94 89 MET A C 1
ATOM 705 O O . MET A 1 89 ? 8.406 28.360 2.084 1.00 85.94 89 MET A O 1
ATOM 709 N N . THR A 1 90 ? 7.884 30.279 3.121 1.00 88.38 90 THR A N 1
ATOM 710 C CA . THR A 1 90 ? 6.684 29.769 3.804 1.00 88.38 90 THR A CA 1
ATOM 711 C C . THR A 1 90 ? 5.386 29.977 3.027 1.00 88.38 90 THR A C 1
ATOM 713 O O . THR A 1 90 ? 4.396 29.299 3.308 1.00 88.38 90 THR A O 1
ATOM 716 N N . THR A 1 91 ? 5.383 30.866 2.031 1.00 83.12 91 THR A N 1
ATOM 717 C CA . THR A 1 91 ? 4.234 31.094 1.146 1.00 83.12 91 THR A CA 1
ATOM 718 C C . THR A 1 91 ? 4.411 30.378 -0.197 1.00 83.12 91 THR A C 1
ATOM 720 O O . THR A 1 91 ? 5.519 30.303 -0.732 1.00 83.12 91 THR A O 1
ATOM 723 N N . PRO A 1 92 ? 3.337 29.807 -0.763 1.00 72.94 92 PRO A N 1
ATOM 724 C CA . PRO A 1 92 ? 3.426 29.104 -2.033 1.00 72.94 92 PRO A CA 1
ATOM 725 C C . PRO A 1 92 ? 3.696 30.066 -3.206 1.00 72.94 92 PRO A C 1
ATOM 727 O O . PRO A 1 92 ? 3.028 31.082 -3.361 1.00 72.94 92 PRO A O 1
ATOM 730 N N . ASN A 1 93 ? 4.623 29.699 -4.097 1.00 67.19 93 ASN A N 1
ATOM 731 C CA . ASN A 1 93 ? 5.018 30.493 -5.276 1.00 67.19 93 ASN A CA 1
ATOM 732 C C . ASN A 1 93 ? 4.027 30.414 -6.466 1.00 67.19 93 ASN A C 1
ATOM 734 O O . ASN A 1 93 ? 4.414 30.641 -7.614 1.00 67.19 93 ASN A O 1
ATOM 738 N N . PHE A 1 94 ? 2.760 30.042 -6.260 1.00 61.69 94 PHE A N 1
ATOM 739 C CA . PHE A 1 94 ? 1.809 29.937 -7.373 1.00 61.69 94 PHE A CA 1
ATOM 740 C C . PHE A 1 94 ? 1.338 31.326 -7.830 1.00 61.69 94 PHE A C 1
ATOM 742 O O . PHE A 1 94 ? 0.997 32.160 -6.997 1.00 61.69 94 PHE A O 1
ATOM 749 N N . ARG A 1 95 ? 1.237 31.562 -9.151 1.00 60.41 95 ARG A N 1
ATOM 750 C CA . ARG A 1 95 ? 0.611 32.783 -9.709 1.00 60.41 95 ARG A CA 1
ATOM 751 C C . ARG A 1 95 ? -0.838 32.950 -9.230 1.00 60.41 95 ARG A C 1
ATOM 753 O O . ARG A 1 95 ? -1.258 34.065 -8.958 1.00 60.41 95 ARG A O 1
ATOM 760 N N . SER A 1 96 ? -1.562 31.844 -9.044 1.00 55.44 96 SER A N 1
ATOM 761 C CA . SER A 1 96 ? -2.894 31.835 -8.423 1.00 55.44 96 SER A CA 1
ATOM 762 C C . SER A 1 96 ? -2.876 32.199 -6.934 1.00 55.44 96 SER A C 1
ATOM 764 O O . SER A 1 96 ? -3.903 32.598 -6.412 1.00 55.44 96 SER A O 1
ATOM 766 N N . GLY A 1 97 ? -1.727 32.105 -6.259 1.00 60.56 97 GLY A N 1
ATOM 767 C CA . GLY A 1 97 ? -1.525 32.477 -4.858 1.00 60.56 97 GLY A CA 1
ATOM 768 C C . GLY A 1 97 ? -0.901 33.861 -4.664 1.00 60.56 97 GLY A C 1
ATOM 769 O O . GLY A 1 97 ? -0.516 34.190 -3.544 1.00 60.56 97 GLY A O 1
ATOM 770 N N . ALA A 1 98 ? -0.793 34.687 -5.713 1.00 72.25 98 ALA A N 1
ATOM 771 C CA . ALA A 1 98 ? -0.304 36.061 -5.579 1.00 72.25 98 ALA A CA 1
ATOM 772 C C . ALA A 1 98 ? -1.134 36.848 -4.549 1.00 72.25 98 ALA A C 1
ATOM 774 O O . ALA A 1 98 ? -0.560 37.490 -3.673 1.00 72.25 98 ALA A O 1
ATOM 775 N N . TYR A 1 99 ? -2.462 36.676 -4.565 1.00 77.56 99 TYR A N 1
ATOM 776 C CA . TYR A 1 99 ? -3.353 37.273 -3.568 1.00 77.56 99 TYR A CA 1
ATOM 777 C C . TYR A 1 99 ? -3.081 36.746 -2.152 1.00 77.56 99 TYR A C 1
ATOM 779 O O . TYR A 1 99 ? -3.139 37.510 -1.202 1.00 77.56 99 TYR A O 1
ATOM 787 N N . LEU A 1 100 ? -2.748 35.460 -1.986 1.00 69.12 100 LEU A N 1
ATOM 788 C CA . LEU A 1 100 ? -2.426 34.865 -0.682 1.00 69.12 100 LEU A CA 1
ATOM 789 C C . LEU A 1 100 ? -1.119 35.415 -0.123 1.00 69.12 100 LEU A C 1
ATOM 791 O O . LEU A 1 100 ? -1.005 35.651 1.078 1.00 69.12 100 LEU A O 1
ATOM 795 N N . LYS A 1 101 ? -0.140 35.643 -0.998 1.00 75.56 101 LYS A N 1
ATOM 796 C CA . LYS A 1 101 ? 1.112 36.302 -0.644 1.00 75.56 101 LYS A CA 1
ATOM 797 C C . LYS A 1 101 ? 0.867 37.760 -0.263 1.00 75.56 101 LYS A C 1
ATOM 799 O O . LYS A 1 101 ? 1.342 38.184 0.783 1.00 75.56 101 LYS A O 1
ATOM 804 N N . GLU A 1 102 ? 0.094 38.502 -1.054 1.00 78.88 102 GLU A N 1
ATOM 805 C CA . GLU A 1 102 ? -0.311 39.875 -0.730 1.00 78.88 102 GLU A CA 1
ATOM 806 C C . GLU A 1 102 ? -1.111 39.946 0.570 1.00 78.88 102 GLU A C 1
ATOM 808 O O . GLU A 1 102 ? -0.905 40.858 1.358 1.00 78.88 102 GLU A O 1
ATOM 813 N N . LEU A 1 103 ? -1.961 38.957 0.844 1.00 76.19 103 LEU A N 1
ATOM 814 C CA . LEU A 1 103 ? -2.777 38.875 2.050 1.00 76.19 103 LEU A CA 1
ATOM 815 C C . LEU A 1 103 ? -1.944 38.498 3.285 1.00 76.19 103 LEU A C 1
ATOM 817 O O . LEU A 1 103 ? -2.139 39.046 4.367 1.00 76.19 103 LEU A O 1
ATOM 821 N N . ALA A 1 104 ? -0.955 37.617 3.133 1.00 73.44 104 ALA A N 1
ATOM 822 C CA . ALA A 1 104 ? 0.024 37.329 4.179 1.00 73.44 104 ALA A CA 1
ATOM 823 C C . ALA A 1 104 ? 0.922 38.550 4.466 1.00 73.44 104 ALA A C 1
ATOM 825 O O . ALA A 1 104 ? 1.210 38.856 5.625 1.00 73.44 104 ALA A O 1
ATOM 826 N N . ILE A 1 105 ? 1.323 39.286 3.423 1.00 78.56 105 ILE A N 1
ATOM 827 C CA . ILE A 1 105 ? 2.084 40.536 3.539 1.00 78.56 105 ILE A CA 1
ATOM 828 C C . ILE A 1 105 ? 1.218 41.647 4.153 1.00 78.56 105 ILE A C 1
ATOM 830 O O . ILE A 1 105 ? 1.685 42.356 5.036 1.00 78.56 105 ILE A O 1
ATOM 834 N N . SER A 1 106 ? -0.054 41.788 3.779 1.00 77.31 106 SER A N 1
ATOM 835 C CA . SER A 1 106 ? -0.929 42.844 4.307 1.00 77.31 106 SER A CA 1
ATOM 836 C C . SER A 1 106 ? -1.235 42.650 5.793 1.00 77.31 106 SER A C 1
ATOM 838 O O . SER A 1 106 ? -1.214 43.616 6.554 1.00 77.31 106 SER A O 1
ATOM 840 N N . ARG A 1 107 ? -1.370 41.396 6.252 1.00 73.50 107 ARG A N 1
ATOM 841 C CA . ARG A 1 107 ? -1.435 41.042 7.685 1.00 73.50 107 ARG A CA 1
ATOM 842 C C . ARG A 1 107 ? -0.174 41.435 8.467 1.00 73.50 107 ARG A C 1
ATOM 844 O O . ARG A 1 107 ? -0.221 41.542 9.688 1.00 73.50 107 ARG A O 1
ATOM 851 N N . THR A 1 108 ? 0.945 41.644 7.775 1.00 68.25 108 THR A N 1
ATOM 852 C CA . THR A 1 108 ? 2.260 41.938 8.359 1.00 68.25 108 THR A CA 1
ATOM 853 C C . THR A 1 108 ? 2.475 43.433 8.644 1.00 68.25 108 THR A C 1
ATOM 855 O O . THR A 1 108 ? 3.379 43.789 9.400 1.00 68.25 108 THR A O 1
ATOM 858 N N . PHE A 1 109 ? 1.649 44.317 8.074 1.00 67.56 109 PHE A N 1
ATOM 859 C CA . PHE A 1 109 ? 1.804 45.773 8.188 1.00 67.56 109 PHE A CA 1
ATOM 860 C C . PHE A 1 109 ? 1.164 46.401 9.431 1.00 67.56 109 PHE A C 1
ATOM 862 O O . PHE A 1 109 ? 1.225 47.617 9.573 1.00 67.56 109 PHE A O 1
ATOM 869 N N . LEU A 1 110 ? 0.585 45.619 10.348 1.00 64.50 110 LEU A N 1
ATOM 870 C CA . LEU A 1 110 ? 0.058 46.161 11.602 1.00 64.50 110 LEU A CA 1
ATOM 871 C C . LEU A 1 110 ? 1.228 46.473 12.559 1.00 64.50 110 LEU A C 1
ATOM 873 O O . LEU A 1 110 ? 1.859 45.541 13.057 1.00 64.50 110 LEU A O 1
ATOM 877 N N . PRO A 1 111 ? 1.536 47.756 12.841 1.00 55.78 111 PRO A N 1
ATOM 878 C CA . PRO A 1 111 ? 2.749 48.172 13.551 1.00 55.78 111 PRO A CA 1
ATOM 879 C C . PRO A 1 111 ? 2.653 48.005 15.076 1.00 55.78 111 PRO A C 1
ATOM 881 O O . PRO A 1 111 ? 3.412 48.619 15.824 1.00 55.78 111 PRO A O 1
ATOM 884 N N . TYR A 1 112 ? 1.725 47.184 15.566 1.00 53.06 112 TYR A N 1
ATOM 885 C CA . TYR A 1 112 ? 1.570 46.980 16.997 1.00 53.06 112 TYR A CA 1
ATOM 886 C C . TYR A 1 112 ? 2.533 45.905 17.492 1.00 53.06 112 TYR A C 1
ATOM 888 O O . TYR A 1 112 ? 2.370 44.720 17.210 1.00 53.06 112 TYR A O 1
ATOM 896 N N . LEU A 1 113 ? 3.507 46.371 18.276 1.00 50.25 113 LEU A N 1
ATOM 897 C CA . LEU A 1 113 ? 4.366 45.644 19.214 1.00 50.25 113 LEU A CA 1
ATOM 898 C C . LEU A 1 113 ? 3.526 44.913 20.278 1.00 50.25 113 LEU A C 1
ATOM 900 O O . LEU A 1 113 ? 3.642 45.159 21.477 1.00 50.25 113 LEU A O 1
ATOM 904 N N . SER A 1 114 ? 2.621 44.039 19.852 1.00 51.91 114 SER A N 1
ATOM 905 C CA . SER A 1 114 ? 2.061 43.049 20.750 1.00 51.91 114 SER A CA 1
ATOM 906 C C . SER A 1 114 ? 3.191 42.068 21.037 1.00 51.91 114 SER A C 1
ATOM 908 O O . SER A 1 114 ? 3.740 41.464 20.118 1.00 51.91 114 SER A O 1
ATOM 910 N N . TYR A 1 115 ? 3.577 41.964 22.307 1.00 56.56 115 TYR A N 1
ATOM 911 C CA . TYR A 1 115 ? 4.318 40.829 22.846 1.00 56.56 115 TYR A CA 1
ATOM 912 C C . TYR A 1 115 ? 3.446 39.582 22.621 1.00 56.56 115 TYR A C 1
ATOM 914 O O . TYR A 1 115 ? 2.688 39.174 23.504 1.00 56.56 115 TYR A O 1
ATOM 922 N N . GLU A 1 116 ? 3.408 39.089 21.381 1.00 55.00 116 GLU A N 1
ATOM 923 C CA . GLU A 1 116 ? 2.473 38.049 20.983 1.00 55.00 116 GLU A CA 1
ATOM 924 C C . GLU A 1 116 ? 2.866 36.729 21.640 1.00 55.00 116 GLU A C 1
ATOM 926 O O . GLU A 1 116 ? 4.027 36.414 21.887 1.00 55.00 116 GLU A O 1
ATOM 931 N N . ARG A 1 117 ? 1.809 36.000 21.987 1.00 65.56 117 ARG A N 1
ATOM 932 C CA . ARG A 1 117 ? 1.811 34.672 22.590 1.00 65.56 117 ARG A CA 1
ATOM 933 C C . ARG A 1 117 ? 2.661 33.701 21.757 1.00 65.56 117 ARG A C 1
ATOM 935 O O . ARG A 1 117 ? 2.768 33.910 20.548 1.00 65.56 117 ARG A O 1
ATOM 942 N N . PRO A 1 118 ? 3.157 32.607 22.368 1.00 83.50 118 PRO A N 1
ATOM 943 C CA . PRO A 1 118 ? 3.853 31.555 21.636 1.00 83.50 118 PRO A CA 1
ATOM 944 C C . PRO A 1 118 ? 3.065 31.125 20.399 1.00 83.50 118 PRO A C 1
ATOM 946 O O . PRO A 1 118 ? 1.824 31.121 20.419 1.00 83.50 118 PRO A O 1
ATOM 949 N N . LEU A 1 119 ? 3.786 30.763 19.331 1.00 88.44 119 LEU A N 1
ATOM 950 C CA . LEU A 1 119 ? 3.173 30.315 18.078 1.00 88.44 119 LEU A CA 1
ATOM 951 C C . LEU A 1 119 ? 2.074 29.285 18.356 1.00 88.44 119 LEU A C 1
ATOM 953 O O . LEU A 1 119 ? 2.295 28.286 19.044 1.00 88.44 119 LEU A O 1
ATOM 957 N N . LYS A 1 120 ? 0.879 29.508 17.792 1.00 89.81 120 LYS A N 1
ATOM 958 C CA . LYS A 1 120 ? -0.209 28.526 17.878 1.00 89.81 120 LYS A CA 1
ATOM 959 C C . LYS A 1 120 ? 0.300 27.174 17.376 1.00 89.81 120 LYS A C 1
ATOM 961 O O . LYS A 1 120 ? 0.932 27.107 16.321 1.00 89.81 120 LYS A O 1
ATOM 966 N N . HIS A 1 121 ? -0.025 26.108 18.108 1.00 87.62 121 HIS A N 1
ATOM 967 C CA . HIS A 1 121 ? 0.486 24.763 17.837 1.00 87.62 121 HIS A CA 1
ATOM 968 C C . HIS A 1 121 ? 0.243 24.317 16.386 1.00 87.62 121 HIS A C 1
ATOM 970 O O . HIS A 1 121 ? 1.154 23.803 15.748 1.00 87.62 121 HIS A O 1
ATOM 976 N N . GLU A 1 122 ? -0.933 24.618 15.823 1.00 87.94 122 GLU A N 1
ATOM 977 C CA . GLU A 1 122 ? -1.248 24.312 14.420 1.00 87.94 122 GLU A CA 1
ATOM 978 C C . GLU A 1 122 ? -0.314 25.034 13.432 1.00 87.94 122 GLU A C 1
ATOM 980 O O . GLU A 1 122 ? 0.153 24.443 12.461 1.00 87.94 122 GLU A O 1
ATOM 985 N N . VAL A 1 123 ? 0.023 26.305 13.678 1.00 90.50 123 VAL A N 1
ATOM 986 C CA . VAL A 1 123 ? 0.940 27.061 12.807 1.00 90.50 123 VAL A CA 1
ATOM 987 C C . VAL A 1 123 ? 2.350 26.476 12.881 1.00 90.50 123 VAL A C 1
ATOM 989 O O . VAL A 1 123 ? 2.977 26.255 11.841 1.00 90.50 123 VAL A O 1
ATOM 992 N N . ALA A 1 124 ? 2.828 26.172 14.091 1.00 91.56 124 ALA A N 1
ATOM 993 C CA . ALA A 1 124 ? 4.120 25.525 14.302 1.00 91.56 124 ALA A CA 1
ATOM 994 C C . ALA A 1 124 ? 4.180 24.150 13.611 1.00 91.56 124 ALA A C 1
ATOM 996 O O . ALA A 1 124 ? 5.122 23.880 12.863 1.00 91.56 124 ALA A O 1
ATOM 997 N N . TYR A 1 125 ? 3.134 23.331 13.760 1.00 88.56 125 TYR A N 1
ATOM 998 C CA . TYR A 1 125 ? 2.986 22.034 13.096 1.00 88.56 125 TYR A CA 1
ATOM 999 C C . TYR A 1 125 ? 3.096 22.154 11.572 1.00 88.56 125 TYR A C 1
ATOM 1001 O O . TYR A 1 125 ? 3.893 21.463 10.930 1.00 88.56 125 TYR A O 1
ATOM 1009 N N . ARG A 1 126 ? 2.352 23.086 10.965 1.00 86.75 126 ARG A N 1
ATOM 1010 C CA . ARG A 1 126 ? 2.374 23.297 9.509 1.00 86.75 126 ARG A CA 1
ATOM 1011 C C . ARG A 1 126 ? 3.706 23.843 9.014 1.00 86.75 126 ARG A C 1
ATOM 1013 O O . ARG A 1 126 ? 4.134 23.469 7.918 1.00 86.75 126 ARG A O 1
ATOM 1020 N N . LEU A 1 127 ? 4.377 24.700 9.778 1.00 91.19 127 LEU A N 1
ATOM 1021 C CA . LEU A 1 127 ? 5.736 25.140 9.460 1.00 91.19 127 LEU A CA 1
ATOM 1022 C C . LEU A 1 127 ? 6.715 23.963 9.513 1.00 91.19 127 LEU A C 1
ATOM 1024 O O . LEU A 1 127 ? 7.470 23.776 8.562 1.00 91.19 127 LEU A O 1
ATOM 1028 N N . CYS A 1 128 ? 6.628 23.101 10.527 1.00 91.12 128 CYS A N 1
ATOM 1029 C CA . CYS A 1 128 ? 7.435 21.882 10.607 1.00 91.12 128 CYS A CA 1
ATOM 1030 C C . CYS A 1 128 ? 7.218 20.973 9.402 1.00 91.12 128 CYS A C 1
ATOM 1032 O O . CYS A 1 128 ? 8.188 20.536 8.795 1.00 91.12 128 CYS A O 1
ATOM 1034 N N . GLN A 1 129 ? 5.965 20.742 8.998 1.00 85.31 129 GLN A N 1
ATOM 1035 C CA . GLN A 1 129 ? 5.661 19.987 7.780 1.00 85.31 129 GLN A CA 1
ATOM 1036 C C . GLN A 1 129 ? 6.262 20.643 6.528 1.00 85.31 129 GLN A C 1
ATOM 1038 O O . GLN A 1 129 ? 6.707 19.939 5.628 1.00 85.31 129 GLN A O 1
ATOM 1043 N N . LEU A 1 130 ? 6.283 21.984 6.452 1.00 87.81 130 LEU A N 1
ATOM 1044 C CA . LEU A 1 130 ? 6.913 22.695 5.331 1.00 87.81 130 LEU A CA 1
ATOM 1045 C C . LEU A 1 130 ? 8.403 22.370 5.261 1.00 87.81 130 LEU A C 1
ATOM 1047 O O . LEU A 1 130 ? 8.900 21.934 4.226 1.00 87.81 130 LEU A O 1
ATOM 1051 N N . PHE A 1 131 ? 9.096 22.608 6.373 1.00 90.38 131 PHE A N 1
ATOM 1052 C CA . PHE A 1 131 ? 10.537 22.452 6.445 1.00 90.38 131 PHE A CA 1
ATOM 1053 C C . PHE A 1 131 ? 10.932 20.992 6.295 1.00 90.38 131 PHE A C 1
ATOM 1055 O O . PHE A 1 131 ? 11.895 20.718 5.597 1.00 90.38 131 PHE A O 1
ATOM 1062 N N . LEU A 1 132 ? 10.159 20.054 6.842 1.00 85.44 132 LEU A N 1
ATOM 1063 C CA . LEU A 1 132 ? 10.393 18.625 6.670 1.00 85.44 132 LEU A CA 1
ATOM 1064 C C . LEU A 1 132 ? 10.423 18.226 5.189 1.00 85.44 132 LEU A C 1
ATOM 1066 O O . LEU A 1 132 ? 11.347 17.540 4.767 1.00 85.44 132 LEU A O 1
ATOM 1070 N N . LEU A 1 133 ? 9.456 18.696 4.395 1.00 80.50 133 LEU A N 1
ATOM 1071 C CA . LEU A 1 133 ? 9.404 18.413 2.959 1.00 80.50 133 LEU A CA 1
ATOM 1072 C C . LEU A 1 133 ? 10.585 19.037 2.203 1.00 80.50 133 LEU A C 1
ATOM 1074 O O . LEU A 1 133 ? 11.169 18.397 1.330 1.00 80.50 133 LEU A O 1
ATOM 1078 N N . GLU A 1 134 ? 10.961 20.274 2.536 1.00 83.06 134 GLU A N 1
ATOM 1079 C CA . GLU A 1 134 ? 12.117 20.931 1.913 1.00 83.06 134 GLU A CA 1
ATOM 1080 C C . GLU A 1 134 ? 13.440 20.254 2.302 1.00 83.06 134 GLU A C 1
ATOM 1082 O O . GLU A 1 134 ? 14.307 20.057 1.452 1.00 83.06 134 GLU A O 1
ATOM 1087 N N . LEU A 1 135 ? 13.596 19.859 3.565 1.00 86.00 135 LEU A N 1
ATOM 1088 C CA . LEU A 1 135 ? 14.796 19.196 4.070 1.00 86.00 135 LEU A CA 1
ATOM 1089 C C . LEU A 1 135 ? 14.948 17.781 3.502 1.00 86.00 135 LEU A C 1
ATOM 1091 O O . LEU A 1 135 ? 16.052 17.415 3.092 1.00 86.00 135 LEU A O 1
ATOM 1095 N N . ASP A 1 136 ? 13.858 17.014 3.408 1.00 78.44 136 ASP A N 1
ATOM 1096 C CA . ASP A 1 136 ? 13.860 15.698 2.759 1.00 78.44 136 ASP A CA 1
ATOM 1097 C C . ASP A 1 136 ? 14.238 15.827 1.278 1.00 78.44 136 ASP A C 1
ATOM 1099 O O . ASP A 1 136 ? 15.159 15.158 0.799 1.00 78.44 136 ASP A O 1
ATOM 1103 N N . PHE A 1 137 ? 13.626 16.782 0.567 1.00 78.81 137 PHE A N 1
ATOM 1104 C CA . PHE A 1 137 ? 13.990 17.095 -0.815 1.00 78.81 137 PHE A CA 1
ATOM 1105 C C . PHE A 1 137 ? 15.489 17.405 -0.953 1.00 78.81 137 PHE A C 1
ATOM 1107 O O . PHE A 1 137 ? 16.160 16.859 -1.831 1.00 78.81 137 PHE A O 1
ATOM 1114 N N . MET A 1 138 ? 16.045 18.232 -0.064 1.00 79.19 138 MET A N 1
ATOM 1115 C CA . MET A 1 138 ? 17.468 18.579 -0.085 1.00 79.19 138 MET A CA 1
ATOM 1116 C C . MET A 1 138 ? 18.387 17.413 0.274 1.00 79.19 138 MET A C 1
ATOM 1118 O O . MET A 1 138 ? 19.498 17.320 -0.252 1.00 79.19 138 MET A O 1
ATOM 1122 N N . SER A 1 139 ? 17.966 16.520 1.165 1.00 76.88 139 SER A N 1
ATOM 1123 C CA . SER A 1 139 ? 18.699 15.293 1.480 1.00 76.88 139 SER A CA 1
ATOM 1124 C C . SER A 1 139 ? 18.800 14.385 0.252 1.00 76.88 139 SER A C 1
ATOM 1126 O O . SER A 1 139 ? 19.903 14.006 -0.157 1.00 76.88 139 SER A O 1
ATOM 1128 N N . ARG A 1 140 ? 17.668 14.141 -0.421 1.00 74.75 140 ARG A N 1
ATOM 1129 C CA . ARG A 1 140 ? 17.614 13.352 -1.661 1.00 74.75 140 ARG A CA 1
ATOM 1130 C C . ARG A 1 140 ? 18.429 13.996 -2.778 1.00 74.75 140 ARG A C 1
ATOM 1132 O O . ARG A 1 140 ? 19.222 13.314 -3.425 1.00 74.75 140 ARG A O 1
ATOM 1139 N N . LEU A 1 141 ? 18.304 15.311 -2.973 1.00 76.75 141 LEU A N 1
ATOM 1140 C CA . LEU A 1 141 ? 19.078 16.037 -3.982 1.00 76.75 141 LEU A CA 1
ATOM 1141 C C . LEU A 1 141 ? 20.584 15.853 -3.764 1.00 76.75 141 LEU A C 1
ATOM 1143 O O . LEU A 1 141 ? 21.304 15.522 -4.704 1.00 76.75 141 LEU A O 1
ATOM 1147 N N . ARG A 1 142 ? 21.064 15.983 -2.522 1.00 78.19 142 ARG A N 1
ATOM 1148 C CA . ARG A 1 142 ? 22.483 15.776 -2.194 1.00 78.19 142 ARG A CA 1
ATOM 1149 C C . ARG A 1 142 ? 22.928 14.336 -2.398 1.00 78.19 142 ARG A C 1
ATOM 1151 O O . ARG A 1 142 ? 24.033 14.112 -2.893 1.00 78.19 142 ARG A O 1
ATOM 1158 N N . PHE A 1 143 ? 22.086 13.363 -2.055 1.00 77.19 143 PHE A N 1
ATOM 1159 C CA . PHE A 1 143 ? 22.352 11.956 -2.345 1.00 77.19 143 PHE A CA 1
ATOM 1160 C C . PHE A 1 143 ? 22.560 11.731 -3.851 1.00 77.19 143 PHE A C 1
ATOM 1162 O O . PHE A 1 143 ? 23.565 11.141 -4.256 1.00 77.19 143 PHE A O 1
ATOM 1169 N N . HIS A 1 144 ? 21.676 12.276 -4.690 1.00 76.81 144 HIS A N 1
ATOM 1170 C CA . HIS A 1 144 ? 21.797 12.171 -6.144 1.00 76.81 144 HIS A CA 1
ATOM 1171 C C . HIS A 1 144 ? 23.009 12.929 -6.690 1.00 76.81 144 HIS A C 1
ATOM 1173 O O . HIS A 1 144 ? 23.753 12.367 -7.487 1.00 76.81 144 HIS A O 1
ATOM 1179 N N . GLN A 1 145 ? 23.283 14.146 -6.219 1.00 79.19 145 GLN A N 1
ATOM 1180 C CA . GLN A 1 145 ? 24.492 14.893 -6.584 1.00 79.19 145 GLN A CA 1
ATOM 1181 C C . GLN A 1 145 ? 25.766 14.118 -6.237 1.00 79.19 145 GLN A C 1
ATOM 1183 O O . GLN A 1 145 ? 26.685 14.035 -7.051 1.00 79.19 145 GLN A O 1
ATOM 1188 N N . LYS A 1 146 ? 25.822 13.501 -5.049 1.00 80.00 146 LYS A N 1
ATOM 1189 C CA . LYS A 1 146 ? 26.949 12.656 -4.639 1.00 80.00 146 LYS A CA 1
ATOM 1190 C C . LYS A 1 146 ? 27.118 11.468 -5.586 1.00 80.00 146 LYS A C 1
ATOM 1192 O O . LYS A 1 146 ? 28.240 11.194 -6.004 1.00 80.00 146 LYS A O 1
ATOM 1197 N N . ARG A 1 147 ? 26.021 10.805 -5.960 1.00 75.00 147 ARG A N 1
ATOM 1198 C CA . ARG A 1 147 ? 26.033 9.682 -6.907 1.00 75.00 147 ARG A CA 1
ATOM 1199 C C . ARG A 1 147 ? 26.469 10.115 -8.310 1.00 75.00 147 ARG A C 1
ATOM 1201 O O . ARG A 1 147 ? 27.291 9.436 -8.910 1.00 75.00 147 ARG A O 1
ATOM 1208 N N . MET A 1 148 ? 25.999 11.259 -8.807 1.00 77.62 148 MET A N 1
ATOM 1209 C CA . MET A 1 148 ? 26.430 11.806 -10.103 1.00 77.62 148 MET A CA 1
ATOM 1210 C C . MET A 1 148 ? 27.933 12.111 -10.113 1.00 77.62 148 MET A C 1
ATOM 1212 O O . MET A 1 148 ? 28.636 11.696 -11.032 1.00 77.62 148 MET A O 1
ATOM 1216 N N . ARG A 1 149 ? 28.456 12.730 -9.044 1.00 80.00 149 ARG A N 1
ATOM 1217 C CA . ARG A 1 149 ? 29.898 12.996 -8.898 1.00 80.00 149 ARG A CA 1
ATOM 1218 C C . ARG A 1 149 ? 30.736 11.719 -8.848 1.00 80.00 149 ARG A C 1
ATOM 1220 O O . ARG A 1 149 ? 31.821 11.700 -9.415 1.00 80.00 149 ARG A O 1
ATOM 1227 N N . GLN A 1 150 ? 30.243 10.654 -8.211 1.00 80.56 150 GLN A N 1
ATOM 1228 C CA . GLN A 1 150 ? 30.923 9.349 -8.192 1.00 80.56 150 GLN A CA 1
ATOM 1229 C C . GLN A 1 150 ? 31.067 8.734 -9.591 1.00 80.56 150 GLN A C 1
ATOM 1231 O O . GLN A 1 150 ? 32.027 8.013 -9.831 1.00 80.56 150 GLN A O 1
ATOM 1236 N N . VAL A 1 151 ? 30.152 9.050 -10.510 1.00 83.06 151 VAL A N 1
ATOM 1237 C CA . VAL A 1 151 ? 30.183 8.602 -11.915 1.00 83.06 151 VAL A CA 1
ATOM 1238 C C . VAL A 1 151 ? 30.847 9.654 -12.826 1.00 83.06 151 VAL A C 1
ATOM 1240 O O . VAL A 1 151 ? 30.791 9.553 -14.044 1.00 83.06 151 VAL A O 1
ATOM 1243 N N . ALA A 1 152 ? 31.488 10.683 -12.256 1.00 86.19 152 ALA A N 1
ATOM 1244 C CA . ALA A 1 152 ? 32.092 11.804 -12.986 1.00 86.19 152 ALA A CA 1
ATOM 1245 C C . ALA A 1 152 ? 31.115 12.564 -13.915 1.00 86.19 152 ALA A C 1
ATOM 1247 O O . ALA A 1 152 ? 31.527 13.231 -14.867 1.00 86.19 152 ALA A O 1
ATOM 1248 N N . ILE A 1 153 ? 29.813 12.513 -13.616 1.00 81.38 153 ILE A N 1
ATOM 1249 C CA . ILE A 1 153 ? 28.797 13.320 -14.292 1.00 81.38 153 ILE A 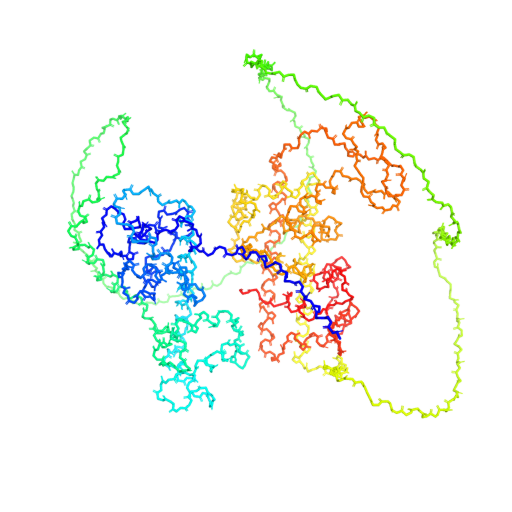CA 1
ATOM 1250 C C . ILE A 1 153 ? 28.746 14.677 -13.584 1.00 81.38 153 ILE A C 1
ATOM 1252 O O . ILE A 1 153 ? 28.252 14.787 -12.460 1.00 81.38 153 ILE A O 1
ATOM 1256 N N . SER A 1 154 ? 29.295 15.707 -14.226 1.00 83.50 154 SER A N 1
ATOM 1257 C CA . SER A 1 154 ? 29.195 17.096 -13.762 1.00 83.50 154 SER A CA 1
ATOM 1258 C C . SER A 1 154 ? 27.889 17.741 -14.236 1.00 83.50 154 SER A C 1
ATOM 1260 O O . SER A 1 154 ? 27.323 17.322 -15.250 1.00 83.50 154 SER A O 1
ATOM 1262 N N . GLY A 1 155 ? 27.413 18.789 -13.554 1.00 80.38 155 GLY A N 1
ATOM 1263 C CA . GLY A 1 155 ? 26.275 19.573 -14.041 1.00 80.38 155 GLY A CA 1
ATOM 1264 C C . GLY A 1 155 ? 26.538 20.174 -15.423 1.00 80.38 155 GLY A C 1
ATOM 1265 O O . GLY A 1 155 ? 25.639 20.188 -16.258 1.00 80.38 155 GLY A O 1
ATOM 1266 N N . ILE A 1 156 ? 27.791 20.529 -15.727 1.00 83.12 156 ILE A N 1
ATOM 1267 C CA . ILE A 1 156 ? 28.230 20.939 -17.071 1.00 83.12 156 ILE A CA 1
ATOM 1268 C C . ILE A 1 156 ? 27.974 19.837 -18.109 1.00 83.12 156 ILE A C 1
ATOM 1270 O O . ILE A 1 156 ? 27.514 20.142 -19.205 1.00 83.12 156 ILE A O 1
ATOM 1274 N N . ASN A 1 157 ? 28.239 18.565 -17.793 1.00 81.88 157 ASN A N 1
ATOM 1275 C CA . ASN A 1 157 ? 27.980 17.456 -18.720 1.00 81.88 157 ASN A CA 1
ATOM 1276 C C . ASN A 1 157 ? 26.478 17.273 -18.972 1.00 81.88 157 ASN A C 1
ATOM 1278 O O . ASN A 1 157 ? 26.087 16.993 -20.100 1.00 81.88 157 ASN A O 1
ATOM 1282 N N . ILE A 1 158 ? 25.641 17.476 -17.950 1.00 78.62 158 ILE A N 1
ATOM 1283 C CA . ILE A 1 158 ? 24.176 17.414 -18.074 1.00 78.62 158 ILE A CA 1
ATOM 1284 C C . ILE A 1 158 ? 23.663 18.577 -18.925 1.00 78.62 158 ILE A C 1
ATOM 1286 O O . ILE A 1 158 ? 22.856 18.374 -19.825 1.00 78.62 158 ILE A O 1
ATOM 1290 N N . VAL A 1 159 ? 24.160 19.790 -18.679 1.00 80.12 159 VAL A N 1
ATOM 1291 C CA . VAL A 1 159 ? 23.824 20.974 -19.477 1.00 80.12 159 VAL A CA 1
ATOM 1292 C C . VAL A 1 159 ? 24.238 20.781 -20.935 1.00 80.12 159 VAL A C 1
ATOM 1294 O O . VAL A 1 159 ? 23.424 21.009 -21.820 1.00 80.12 159 VAL A O 1
ATOM 1297 N N . LYS A 1 160 ? 25.460 20.295 -21.190 1.00 80.38 160 LYS A N 1
ATOM 1298 C CA . LYS A 1 160 ? 25.927 19.969 -22.545 1.00 80.38 160 LYS A CA 1
ATOM 1299 C C . LYS A 1 160 ? 25.073 18.890 -23.198 1.00 80.38 160 LYS A C 1
ATOM 1301 O O . LYS A 1 160 ? 24.759 19.009 -24.368 1.00 80.38 160 LYS A O 1
ATOM 1306 N N . PHE A 1 161 ? 24.680 17.854 -22.460 1.00 79.69 161 PHE A N 1
ATOM 1307 C CA . PHE A 1 161 ? 23.788 16.815 -22.975 1.00 79.69 161 PHE A CA 1
ATOM 1308 C C . PHE A 1 161 ? 22.443 17.395 -23.435 1.00 79.69 161 PHE A C 1
ATOM 1310 O O . PHE A 1 161 ? 22.022 17.134 -24.556 1.00 79.69 161 PHE A O 1
ATOM 1317 N N . LEU A 1 162 ? 21.823 18.245 -22.612 1.00 75.88 162 LEU A N 1
ATOM 1318 C CA . LEU A 1 162 ? 20.571 18.929 -22.958 1.00 75.88 162 LEU A CA 1
ATOM 1319 C C . LEU A 1 162 ? 20.724 19.931 -24.117 1.00 75.88 162 LEU A C 1
ATOM 1321 O O . LEU A 1 162 ? 19.731 20.280 -24.755 1.00 75.88 162 LEU A O 1
ATOM 1325 N N . ASP A 1 163 ? 21.948 20.398 -24.374 1.00 75.25 163 ASP A N 1
ATOM 1326 C CA . ASP A 1 163 ? 22.294 21.274 -25.498 1.00 75.25 163 ASP A CA 1
ATOM 1327 C C . ASP A 1 163 ? 22.595 20.495 -26.796 1.00 75.25 163 ASP A C 1
ATOM 1329 O O . ASP A 1 163 ? 22.360 21.005 -27.889 1.00 75.25 163 ASP A O 1
ATOM 1333 N N . MET A 1 164 ? 23.077 19.249 -26.684 1.00 70.88 164 MET A N 1
ATOM 1334 C CA . MET A 1 164 ? 23.466 18.386 -27.811 1.00 70.88 164 MET A CA 1
ATOM 1335 C C . MET A 1 164 ? 22.297 17.659 -28.487 1.00 70.88 164 MET A C 1
ATOM 1337 O O . MET A 1 164 ? 22.418 17.326 -29.664 1.00 70.88 164 MET A O 1
ATOM 1341 N N . GLU A 1 165 ? 21.189 17.374 -27.794 1.00 63.34 165 GLU A N 1
ATOM 1342 C CA . GLU A 1 165 ? 20.017 16.790 -28.461 1.00 63.34 165 GLU A CA 1
ATOM 1343 C C . GLU A 1 165 ? 19.422 17.812 -29.448 1.00 63.34 165 GLU A C 1
ATOM 1345 O O . GLU A 1 165 ? 18.919 18.865 -29.043 1.00 63.34 165 GLU A O 1
ATOM 1350 N N . GLU A 1 166 ? 19.483 17.478 -30.746 1.00 54.44 166 GLU A N 1
ATOM 1351 C CA . GLU A 1 166 ? 19.251 18.322 -31.940 1.00 54.44 166 GLU A CA 1
ATOM 1352 C C . GLU A 1 166 ? 17.880 19.038 -32.038 1.00 54.44 166 GLU A C 1
ATOM 1354 O O . GLU A 1 166 ? 17.568 19.645 -33.058 1.00 54.44 166 GLU A O 1
ATOM 1359 N N . GLY A 1 167 ? 17.050 19.032 -30.994 1.00 56.28 167 GLY A N 1
ATOM 1360 C CA . GLY A 1 167 ? 15.731 19.670 -30.986 1.00 56.28 167 GLY A CA 1
ATOM 1361 C C . GLY A 1 167 ? 15.439 20.602 -29.811 1.00 56.28 167 GLY A C 1
ATOM 1362 O O . GLY A 1 167 ? 14.412 21.282 -29.842 1.00 56.28 167 GLY A O 1
ATOM 1363 N N . PHE A 1 168 ? 16.287 20.659 -28.775 1.00 59.31 168 PHE A N 1
ATOM 1364 C CA . PHE A 1 168 ? 15.905 21.332 -27.526 1.00 59.31 168 PHE A CA 1
ATOM 1365 C C . PHE A 1 168 ? 16.622 22.660 -27.271 1.00 59.31 168 PHE A C 1
ATOM 1367 O O . PHE A 1 168 ? 15.956 23.596 -26.820 1.00 59.31 168 PHE A O 1
ATOM 1374 N N . CYS A 1 169 ? 17.920 22.789 -27.585 1.00 56.59 169 CYS A N 1
ATOM 1375 C CA . CYS A 1 169 ? 18.671 24.042 -27.364 1.00 56.59 169 CYS A CA 1
ATOM 1376 C C . CYS A 1 169 ? 19.790 24.341 -28.385 1.00 56.59 169 CYS A C 1
ATOM 1378 O O . CYS A 1 169 ? 20.434 25.387 -28.269 1.00 56.59 169 CYS A O 1
ATOM 1380 N N . ALA A 1 170 ? 20.004 23.474 -29.383 1.00 57.47 170 ALA A N 1
ATOM 1381 C CA . ALA A 1 170 ? 21.175 23.512 -30.259 1.00 57.47 170 ALA A CA 1
ATOM 1382 C C . ALA A 1 170 ? 21.436 24.912 -30.861 1.00 57.47 170 ALA A C 1
ATOM 1384 O O . ALA A 1 170 ? 20.703 25.390 -31.727 1.00 57.47 170 ALA A O 1
ATOM 1385 N N . GLY A 1 171 ? 22.504 25.568 -30.392 1.00 64.12 171 GLY A N 1
ATOM 1386 C CA . GLY A 1 171 ? 23.044 26.799 -30.981 1.00 64.12 171 GLY A CA 1
ATOM 1387 C C . GLY A 1 171 ? 22.668 28.121 -30.301 1.00 64.12 171 GLY A C 1
ATOM 1388 O O . GLY A 1 171 ? 23.116 29.170 -30.760 1.00 64.12 171 GLY A O 1
ATOM 1389 N N . MET A 1 172 ? 21.914 28.120 -29.196 1.00 71.50 172 MET A N 1
ATOM 1390 C CA . MET A 1 172 ? 21.469 29.360 -28.527 1.00 71.50 172 MET A CA 1
ATOM 1391 C C . MET A 1 172 ? 22.426 29.904 -27.446 1.00 71.50 172 MET A C 1
ATOM 1393 O O . MET A 1 172 ? 22.022 30.694 -26.593 1.00 71.50 172 MET A O 1
ATOM 1397 N N . GLY A 1 173 ? 23.702 29.504 -27.462 1.00 74.50 173 GLY A N 1
ATOM 1398 C CA . GLY A 1 173 ? 24.741 30.126 -26.628 1.00 74.50 173 GLY A CA 1
ATOM 1399 C C . GLY A 1 173 ? 24.554 29.941 -25.116 1.00 74.50 173 GLY A C 1
ATOM 1400 O O . GLY A 1 173 ? 24.797 30.874 -24.355 1.00 74.50 173 GLY A O 1
ATOM 1401 N N . GLY A 1 174 ? 24.119 28.755 -24.671 1.00 81.50 174 GLY A N 1
ATOM 1402 C CA . GLY A 1 174 ? 23.946 28.448 -23.245 1.00 81.50 174 GLY A CA 1
ATOM 1403 C C . GLY A 1 174 ? 22.574 28.815 -22.670 1.00 81.50 174 GLY A C 1
ATOM 1404 O O . GLY A 1 174 ? 22.431 28.935 -21.454 1.00 81.50 174 GLY A O 1
ATOM 1405 N N . LEU A 1 175 ? 21.558 28.991 -23.516 1.00 87.12 175 LEU A N 1
ATOM 1406 C CA . LEU A 1 175 ? 20.156 29.090 -23.106 1.00 87.12 175 LEU A CA 1
ATOM 1407 C C . LEU A 1 175 ? 19.454 27.740 -23.280 1.00 87.12 175 LEU A C 1
ATOM 1409 O O . LEU A 1 175 ? 19.605 27.098 -24.312 1.00 87.12 175 LEU A O 1
ATOM 1413 N N . LEU A 1 176 ? 18.639 27.345 -22.302 1.00 88.62 176 LEU A N 1
ATOM 1414 C CA . LEU A 1 176 ? 17.808 26.145 -22.364 1.00 88.62 176 LEU A CA 1
ATOM 1415 C C . LEU A 1 176 ? 16.357 26.495 -22.703 1.00 88.62 176 LEU A C 1
ATOM 1417 O O . LEU A 1 176 ? 15.789 27.418 -22.113 1.00 88.62 176 LEU A O 1
ATOM 1421 N N . SER A 1 177 ? 15.731 25.738 -23.610 1.00 89.75 177 SER A N 1
ATOM 1422 C CA . SER A 1 177 ? 14.292 25.842 -23.889 1.00 89.75 177 SER A CA 1
ATOM 1423 C C . SER A 1 177 ? 13.473 25.281 -22.731 1.00 89.75 177 SER A C 1
ATOM 1425 O O . SER A 1 177 ? 13.595 24.107 -22.375 1.00 89.75 177 SER A O 1
ATOM 1427 N N . ALA A 1 178 ? 12.567 26.086 -22.175 1.00 89.00 178 ALA A N 1
ATOM 1428 C CA . ALA A 1 178 ? 11.661 25.638 -21.122 1.00 89.00 178 ALA A CA 1
ATOM 1429 C C . ALA A 1 178 ? 10.765 24.480 -21.585 1.00 89.00 178 ALA A C 1
ATOM 1431 O O . ALA A 1 178 ? 10.512 23.549 -20.824 1.00 89.00 178 ALA A O 1
ATOM 1432 N N . MET A 1 179 ? 10.312 24.512 -22.841 1.00 87.50 179 MET A N 1
ATOM 1433 C CA . MET A 1 179 ? 9.513 23.437 -23.431 1.00 87.50 179 MET A CA 1
ATOM 1434 C C . MET A 1 179 ? 10.346 22.173 -23.658 1.00 87.50 179 MET A C 1
ATOM 1436 O O . MET A 1 179 ? 9.855 21.077 -23.401 1.00 87.50 179 MET A O 1
ATOM 1440 N N . GLY A 1 180 ? 11.605 22.319 -24.080 1.00 85.56 180 GLY A N 1
ATOM 1441 C CA . GLY A 1 180 ? 12.500 21.182 -24.285 1.00 85.56 180 GLY A CA 1
ATOM 1442 C C . GLY A 1 180 ? 12.832 20.457 -22.988 1.00 85.56 180 GLY A C 1
ATOM 1443 O O . GLY A 1 180 ? 12.655 19.246 -22.890 1.00 85.56 180 GLY A O 1
ATOM 1444 N N . VAL A 1 181 ? 13.180 21.206 -21.940 1.00 85.25 181 VAL A N 1
ATOM 1445 C CA . VAL A 1 181 ? 13.403 20.634 -20.605 1.00 85.25 181 VAL A CA 1
ATOM 1446 C C . VAL A 1 181 ? 12.130 19.960 -20.078 1.00 85.25 181 VAL A C 1
ATOM 1448 O O . VAL A 1 181 ? 12.204 18.838 -19.583 1.00 85.25 181 VAL A O 1
ATOM 1451 N N . ARG A 1 182 ? 10.947 20.578 -20.240 1.00 86.88 182 ARG A N 1
ATOM 1452 C CA . ARG A 1 182 ? 9.662 19.939 -19.891 1.00 86.88 182 ARG A CA 1
ATOM 1453 C C . ARG A 1 182 ? 9.451 18.631 -20.647 1.00 86.88 182 ARG A C 1
ATOM 1455 O O . ARG A 1 182 ? 9.030 17.653 -20.039 1.00 86.88 182 ARG A O 1
ATOM 1462 N N . HIS A 1 183 ? 9.730 18.601 -21.946 1.00 83.56 183 HIS A N 1
ATOM 1463 C CA . HIS A 1 183 ? 9.567 17.410 -22.772 1.00 83.56 183 HIS A CA 1
ATOM 1464 C C . HIS A 1 183 ? 10.477 16.273 -22.297 1.00 83.56 183 HIS A C 1
ATOM 1466 O O . HIS A 1 183 ? 9.980 15.192 -22.004 1.00 83.56 183 HIS A O 1
ATOM 1472 N N . VAL A 1 184 ? 11.770 16.543 -22.099 1.00 81.75 184 VAL A N 1
ATOM 1473 C CA . VAL A 1 184 ? 12.735 15.561 -21.573 1.00 81.75 184 VAL A CA 1
ATOM 1474 C C . VAL A 1 184 ? 12.304 15.034 -20.200 1.00 81.75 184 VAL A C 1
ATOM 1476 O O . VAL A 1 184 ? 12.353 13.832 -19.944 1.00 81.75 184 VAL A O 1
ATOM 1479 N N . LEU A 1 185 ? 11.828 15.915 -19.315 1.00 81.69 185 LEU A N 1
ATOM 1480 C CA . LEU A 1 185 ? 11.361 15.518 -17.987 1.00 81.69 185 LEU A CA 1
ATOM 1481 C C . LEU A 1 185 ? 10.066 14.697 -18.036 1.00 81.69 185 LEU A C 1
ATOM 1483 O O . LEU A 1 185 ? 9.934 13.752 -17.268 1.00 81.69 185 LEU A O 1
ATOM 1487 N N . THR A 1 186 ? 9.113 15.037 -18.907 1.00 81.25 186 THR A N 1
ATOM 1488 C CA . THR A 1 186 ? 7.766 14.425 -18.944 1.00 81.25 186 THR A CA 1
ATOM 1489 C C . THR A 1 186 ? 7.634 13.230 -19.878 1.00 81.25 186 THR A C 1
ATOM 1491 O O . THR A 1 186 ? 6.714 12.442 -19.697 1.00 81.25 186 THR A O 1
ATOM 1494 N N . GLN A 1 187 ? 8.516 13.075 -20.861 1.00 77.69 187 GLN A N 1
ATOM 1495 C CA . GLN A 1 187 ? 8.576 11.892 -21.725 1.00 77.69 187 GLN A CA 1
ATOM 1496 C C . GLN A 1 187 ? 9.647 10.902 -21.249 1.00 77.69 187 GLN A C 1
ATOM 1498 O O . GLN A 1 187 ? 9.566 9.712 -21.547 1.00 77.69 187 GLN A O 1
ATOM 1503 N N . GLY A 1 188 ? 10.608 11.376 -20.448 1.00 65.81 188 GLY A N 1
ATOM 1504 C CA . GLY A 1 188 ? 11.802 10.621 -20.090 1.00 65.81 188 GLY A CA 1
ATOM 1505 C C . GLY A 1 188 ? 12.815 10.605 -21.237 1.00 65.81 188 GLY A C 1
ATOM 1506 O O . GLY A 1 188 ? 12.485 10.843 -22.398 1.00 65.81 188 GLY A O 1
ATOM 1507 N N . VAL A 1 189 ? 14.074 10.310 -20.917 1.00 60.75 189 VAL A N 1
ATOM 1508 C CA . VAL A 1 189 ? 15.107 10.103 -21.943 1.00 60.75 189 VAL A CA 1
ATOM 1509 C C . VAL A 1 189 ? 15.012 8.649 -22.395 1.00 60.75 189 VAL A C 1
ATOM 1511 O O . VAL A 1 189 ? 15.397 7.759 -21.640 1.00 60.75 189 VAL A O 1
ATOM 1514 N N . ALA A 1 190 ? 14.444 8.413 -23.583 1.00 53.28 190 ALA A N 1
ATOM 1515 C CA . ALA A 1 190 ? 14.495 7.161 -24.354 1.00 53.28 190 ALA A CA 1
ATOM 1516 C C . ALA A 1 190 ? 14.502 5.845 -23.532 1.00 53.28 190 ALA A C 1
ATOM 1518 O O . ALA A 1 190 ? 15.346 4.979 -23.743 1.00 53.28 190 ALA A O 1
ATOM 1519 N N . GLY A 1 191 ? 13.576 5.691 -22.577 1.00 54.19 191 GLY A N 1
ATOM 1520 C CA . GLY A 1 191 ? 13.406 4.453 -21.798 1.00 54.19 191 GLY A CA 1
ATOM 1521 C C . GLY A 1 191 ? 14.280 4.298 -20.543 1.00 54.19 191 GLY A C 1
ATOM 1522 O O . GLY A 1 191 ? 14.117 3.315 -19.824 1.00 54.19 191 GLY A O 1
ATOM 1523 N N . TYR A 1 192 ? 15.154 5.258 -20.222 1.00 49.88 192 TYR A N 1
ATOM 1524 C CA . TYR A 1 192 ? 16.067 5.170 -19.070 1.00 49.88 192 TYR A CA 1
ATOM 1525 C C . TYR A 1 192 ? 15.547 5.845 -17.796 1.00 49.88 192 TYR A C 1
ATOM 1527 O O . TYR A 1 192 ? 16.028 5.553 -16.700 1.00 49.88 192 TYR A O 1
ATOM 1535 N N . THR A 1 193 ? 14.566 6.744 -17.903 1.00 59.59 193 THR A N 1
ATOM 1536 C CA . THR A 1 193 ? 13.996 7.454 -16.751 1.00 59.59 193 THR A CA 1
ATOM 1537 C C . THR A 1 193 ? 12.474 7.428 -16.773 1.00 59.59 193 THR A C 1
ATOM 1539 O O . THR A 1 193 ? 11.843 7.594 -17.815 1.00 59.59 193 THR A O 1
ATOM 1542 N N . ARG A 1 194 ? 11.863 7.218 -15.598 1.00 68.06 194 ARG A N 1
ATOM 1543 C CA . ARG A 1 194 ? 10.413 7.361 -15.437 1.00 68.06 194 ARG A CA 1
ATOM 1544 C C . ARG A 1 194 ? 10.049 8.828 -15.706 1.00 68.06 194 ARG A C 1
ATOM 1546 O O . ARG A 1 194 ? 10.676 9.697 -15.095 1.00 68.06 194 ARG A O 1
ATOM 1553 N N . PRO A 1 195 ? 9.056 9.106 -16.563 1.00 75.81 195 PRO A N 1
ATOM 1554 C CA . PRO A 1 195 ? 8.609 10.467 -16.800 1.00 75.81 195 PRO A CA 1
ATOM 1555 C C . PRO A 1 195 ? 8.163 11.119 -15.490 1.00 75.81 195 PRO A C 1
ATOM 1557 O O . PRO A 1 195 ? 7.465 10.510 -14.673 1.00 75.81 195 PRO A O 1
ATOM 1560 N N . LEU A 1 196 ? 8.607 12.354 -15.281 1.00 74.06 196 LEU A N 1
ATOM 1561 C CA . LEU A 1 196 ? 8.242 13.170 -14.138 1.00 74.06 196 LEU A CA 1
ATOM 1562 C C . LEU A 1 196 ? 6.766 13.555 -14.257 1.00 74.06 196 LEU A C 1
ATOM 1564 O O . LEU A 1 196 ? 6.306 13.956 -15.329 1.00 74.06 196 LEU A O 1
ATOM 1568 N N . GLU A 1 197 ? 6.022 13.474 -13.154 1.00 72.06 197 GLU A N 1
ATOM 1569 C CA . GLU A 1 197 ? 4.632 13.926 -13.158 1.00 72.06 197 GLU A CA 1
ATOM 1570 C C . GLU A 1 197 ? 4.550 15.407 -13.567 1.00 72.06 197 GLU A C 1
ATOM 1572 O O . GLU A 1 197 ? 5.384 16.207 -13.124 1.00 72.06 197 GLU A O 1
ATOM 1577 N N . PRO A 1 198 ? 3.538 15.817 -14.356 1.00 74.06 198 PRO A N 1
ATOM 1578 C CA . PRO A 1 198 ? 3.435 17.186 -14.862 1.00 74.06 198 PRO A CA 1
ATOM 1579 C C . PRO A 1 198 ? 3.525 18.256 -13.768 1.00 74.06 198 PRO A C 1
ATOM 1581 O O . PRO A 1 198 ? 4.177 19.280 -13.949 1.00 74.06 198 PRO A O 1
ATOM 1584 N N . MET A 1 199 ? 2.939 18.002 -12.593 1.00 61.84 199 MET A N 1
ATOM 1585 C CA . MET A 1 199 ? 3.005 18.924 -11.456 1.00 61.84 199 MET A CA 1
ATOM 1586 C C . MET A 1 199 ? 4.422 19.088 -10.896 1.00 61.84 199 MET A C 1
ATOM 1588 O O . MET A 1 199 ? 4.822 20.202 -10.552 1.00 61.84 199 MET A O 1
ATOM 1592 N N . LEU A 1 200 ? 5.184 17.996 -10.815 1.00 68.88 200 LEU A N 1
ATOM 1593 C CA . LEU A 1 200 ? 6.574 18.011 -10.361 1.00 68.88 200 LEU A CA 1
ATOM 1594 C C . LEU A 1 200 ? 7.474 18.687 -11.394 1.00 68.88 200 LEU A C 1
ATOM 1596 O O . LEU A 1 200 ? 8.357 19.461 -11.025 1.00 68.88 200 LEU A O 1
ATOM 1600 N N . CYS A 1 201 ? 7.204 18.450 -12.680 1.00 79.12 201 CYS A N 1
ATOM 1601 C CA . CYS A 1 201 ? 7.877 19.135 -13.774 1.00 79.12 201 CYS A CA 1
ATOM 1602 C C . CYS A 1 201 ? 7.641 20.643 -13.681 1.00 79.12 201 CYS A C 1
ATOM 1604 O O . CYS A 1 201 ? 8.599 21.406 -13.644 1.00 79.12 201 CYS A O 1
ATOM 1606 N N . GLU A 1 202 ? 6.393 21.089 -13.532 1.00 76.00 202 GLU A N 1
ATOM 1607 C CA . GLU A 1 202 ? 6.082 22.511 -13.355 1.00 76.00 202 GLU A CA 1
ATOM 1608 C C . GLU A 1 202 ? 6.709 23.108 -12.088 1.00 76.00 202 GLU A C 1
ATOM 1610 O O . GLU A 1 202 ? 7.190 24.241 -12.108 1.00 76.00 202 GLU A O 1
ATOM 1615 N N . ALA A 1 203 ? 6.746 22.365 -10.979 1.00 70.12 203 ALA A N 1
ATOM 1616 C CA . ALA A 1 203 ? 7.401 22.820 -9.755 1.00 70.12 203 ALA A CA 1
ATOM 1617 C C . ALA A 1 203 ? 8.915 23.010 -9.948 1.00 70.12 203 ALA A C 1
ATOM 1619 O O . ALA A 1 203 ? 9.471 24.013 -9.492 1.00 70.12 203 ALA A O 1
ATOM 1620 N N . LEU A 1 204 ? 9.577 22.082 -10.645 1.00 80.38 204 LEU A N 1
ATOM 1621 C CA . LEU A 1 204 ? 10.994 22.184 -10.990 1.00 80.38 204 LEU A CA 1
ATOM 1622 C C . LEU A 1 204 ? 11.248 23.333 -11.972 1.00 80.38 204 LEU A C 1
ATOM 1624 O O . LEU A 1 204 ? 12.134 24.150 -11.725 1.00 80.38 204 LEU A O 1
ATOM 1628 N N . MET A 1 205 ? 10.435 23.446 -13.026 1.00 84.44 205 MET A N 1
ATOM 1629 C CA . MET A 1 205 ? 10.523 24.523 -14.013 1.00 84.44 205 MET A CA 1
ATOM 1630 C C . MET A 1 205 ? 10.405 25.893 -13.355 1.00 84.44 205 MET A C 1
ATOM 1632 O O . MET A 1 205 ? 11.217 26.768 -13.625 1.00 84.44 205 MET A O 1
ATOM 1636 N N . LYS A 1 206 ? 9.485 26.066 -12.402 1.00 79.00 206 LYS A N 1
ATOM 1637 C CA . LYS A 1 206 ? 9.355 27.316 -11.635 1.00 79.00 206 LYS A CA 1
ATOM 1638 C C . LYS A 1 206 ? 10.569 27.635 -10.766 1.00 79.00 206 LYS A C 1
ATOM 1640 O O . LYS A 1 206 ? 10.791 28.801 -10.451 1.00 79.00 206 LYS A O 1
ATOM 1645 N N . ARG A 1 207 ? 11.339 26.627 -10.344 1.00 77.94 207 ARG A N 1
ATOM 1646 C CA . ARG A 1 207 ? 12.571 26.833 -9.566 1.00 77.94 207 ARG A CA 1
ATOM 1647 C C . ARG A 1 207 ? 13.732 27.270 -10.457 1.00 77.94 207 ARG A C 1
ATOM 1649 O O . ARG A 1 207 ? 14.451 28.187 -10.081 1.00 77.94 207 ARG A O 1
ATOM 1656 N N . ILE A 1 208 ? 13.907 26.642 -11.620 1.00 84.00 208 ILE A N 1
ATOM 1657 C CA . ILE A 1 208 ? 15.020 26.955 -12.540 1.00 84.00 208 ILE A CA 1
ATOM 1658 C C . ILE A 1 208 ? 14.724 28.157 -13.453 1.00 84.00 208 ILE A C 1
ATOM 1660 O O . ILE A 1 208 ? 15.638 28.871 -13.863 1.00 84.00 208 ILE A O 1
ATOM 1664 N N . ASN A 1 209 ? 13.445 28.415 -13.721 1.00 87.06 209 ASN A N 1
ATOM 1665 C CA . ASN A 1 209 ? 12.941 29.462 -14.600 1.00 87.06 209 ASN A CA 1
ATOM 1666 C C . ASN A 1 209 ? 11.761 30.209 -13.938 1.00 87.06 209 ASN A C 1
ATOM 1668 O O . ASN A 1 209 ? 10.604 30.052 -14.337 1.00 87.06 209 ASN A O 1
ATOM 1672 N N . PRO A 1 210 ? 12.024 31.020 -12.896 1.00 78.56 210 PRO A N 1
ATOM 1673 C CA . PRO A 1 210 ? 10.975 31.682 -12.116 1.00 78.56 210 PRO A CA 1
ATOM 1674 C C . PRO A 1 210 ? 10.189 32.736 -12.907 1.00 78.56 210 PRO A C 1
ATOM 1676 O O . PRO A 1 210 ? 9.058 33.058 -12.547 1.00 78.56 210 PRO A O 1
ATOM 1679 N N . THR A 1 211 ? 10.769 33.276 -13.981 1.00 83.94 211 THR A N 1
ATOM 1680 C CA . THR A 1 211 ? 10.104 34.224 -14.884 1.00 83.94 211 THR A CA 1
ATOM 1681 C C . THR A 1 211 ? 9.170 33.532 -15.878 1.00 83.94 211 THR A C 1
ATOM 1683 O O . THR A 1 211 ? 8.382 34.221 -16.522 1.00 83.94 211 THR A O 1
ATOM 1686 N N . ASP A 1 212 ? 9.218 32.194 -15.969 1.00 82.94 212 ASP A N 1
ATOM 1687 C CA . ASP A 1 212 ? 8.510 31.387 -16.974 1.00 82.94 212 ASP A CA 1
ATOM 1688 C C . ASP A 1 212 ? 8.831 31.853 -18.406 1.00 82.94 212 ASP A C 1
ATOM 1690 O O . ASP A 1 212 ? 7.980 31.875 -19.293 1.00 82.94 212 ASP A O 1
ATOM 1694 N N . ALA A 1 213 ? 10.078 32.284 -18.627 1.00 88.75 213 ALA A N 1
ATOM 1695 C CA . ALA A 1 213 ? 10.548 32.683 -19.945 1.00 88.75 213 ALA A CA 1
ATOM 1696 C C . ALA A 1 213 ? 10.622 31.460 -20.875 1.00 88.75 213 ALA A C 1
ATOM 1698 O O . ALA A 1 213 ? 10.915 30.352 -20.430 1.00 88.75 213 ALA A O 1
ATOM 1699 N N . ALA A 1 214 ? 10.404 31.640 -22.180 1.00 87.69 214 ALA A N 1
ATOM 1700 C CA . ALA A 1 214 ? 10.524 30.535 -23.140 1.00 87.69 214 ALA A CA 1
ATOM 1701 C C . ALA A 1 214 ? 11.927 29.894 -23.117 1.00 87.69 214 ALA A C 1
ATOM 1703 O O . ALA A 1 214 ? 12.064 28.687 -23.318 1.00 87.69 214 ALA A O 1
ATOM 1704 N N . PHE A 1 215 ? 12.941 30.700 -22.795 1.00 89.56 215 PHE A N 1
ATOM 1705 C CA . PHE A 1 215 ? 14.330 30.294 -22.641 1.00 89.56 215 PHE A CA 1
ATOM 1706 C C . PHE A 1 215 ? 14.905 30.845 -21.338 1.00 89.56 215 PHE A C 1
ATOM 1708 O O . PHE A 1 215 ? 14.553 31.950 -20.923 1.00 89.56 215 PHE A O 1
ATOM 1715 N N . PHE A 1 216 ? 15.808 30.099 -20.706 1.00 89.88 216 PHE A N 1
ATOM 1716 C CA . PHE A 1 216 ? 16.497 30.535 -19.491 1.00 89.88 216 PHE A CA 1
ATOM 1717 C C . PHE A 1 216 ? 17.974 30.114 -19.514 1.00 89.88 216 PHE A C 1
ATOM 1719 O O . PHE A 1 216 ? 18.305 29.121 -20.161 1.00 89.88 216 PHE A O 1
ATOM 1726 N N . PRO A 1 217 ? 18.880 30.841 -18.833 1.00 89.44 217 PRO A N 1
ATOM 1727 C CA . PRO A 1 217 ? 20.300 30.498 -18.822 1.00 89.44 217 PRO A CA 1
ATOM 1728 C C . PRO A 1 217 ? 20.538 29.097 -18.265 1.00 89.44 217 PRO A C 1
ATOM 1730 O O . PRO A 1 217 ? 20.047 28.762 -17.184 1.00 89.44 217 PRO A O 1
ATOM 1733 N N . ALA A 1 218 ? 21.339 28.298 -18.964 1.00 85.88 218 ALA A N 1
ATOM 1734 C CA . ALA A 1 218 ? 21.697 26.953 -18.538 1.00 85.88 218 ALA A CA 1
ATOM 1735 C C . ALA A 1 218 ? 22.390 26.946 -17.169 1.00 85.88 218 ALA A C 1
ATOM 1737 O O . ALA A 1 218 ? 22.192 26.024 -16.381 1.00 85.88 218 ALA A O 1
ATOM 1738 N N . ASP A 1 219 ? 23.092 28.031 -16.828 1.00 83.38 219 ASP A N 1
ATOM 1739 C CA . ASP A 1 219 ? 23.688 28.269 -15.512 1.00 83.38 219 ASP A CA 1
ATOM 1740 C C . ASP A 1 219 ? 22.679 28.227 -14.360 1.00 83.38 219 ASP A C 1
ATOM 1742 O O . ASP A 1 219 ? 23.070 28.028 -13.213 1.00 83.38 219 ASP A O 1
ATOM 1746 N N . HIS A 1 220 ? 21.383 28.442 -14.604 1.00 83.81 220 HIS A N 1
ATOM 1747 C CA . HIS A 1 220 ? 20.361 28.319 -13.560 1.00 83.81 220 HIS A CA 1
ATOM 1748 C C . HIS A 1 220 ? 20.123 26.852 -13.199 1.00 83.81 220 HIS A C 1
ATOM 1750 O O . HIS A 1 220 ? 20.073 26.505 -12.018 1.00 83.81 220 HIS A O 1
ATOM 1756 N N . LEU A 1 221 ? 20.034 25.983 -14.211 1.00 85.12 221 LEU A N 1
ATOM 1757 C CA . LEU A 1 221 ? 19.961 24.538 -14.012 1.00 85.12 221 LEU A CA 1
ATOM 1758 C C . LEU A 1 221 ? 21.297 24.002 -13.482 1.00 85.12 221 LEU A C 1
ATOM 1760 O O . LEU A 1 221 ? 21.312 23.242 -12.517 1.00 85.12 221 LEU A O 1
ATOM 1764 N N . GLY A 1 222 ? 22.411 24.473 -14.046 1.00 82.94 222 GLY A N 1
ATOM 1765 C CA . GLY A 1 222 ? 23.764 24.176 -13.583 1.00 82.94 222 GLY A CA 1
ATOM 1766 C C . GLY A 1 222 ? 23.945 24.509 -12.104 1.00 82.94 222 GLY A C 1
ATOM 1767 O O . GLY A 1 222 ? 24.350 23.646 -11.342 1.00 82.94 222 GLY A O 1
ATOM 1768 N N . ARG A 1 223 ? 23.530 25.694 -11.638 1.00 80.88 223 ARG A N 1
A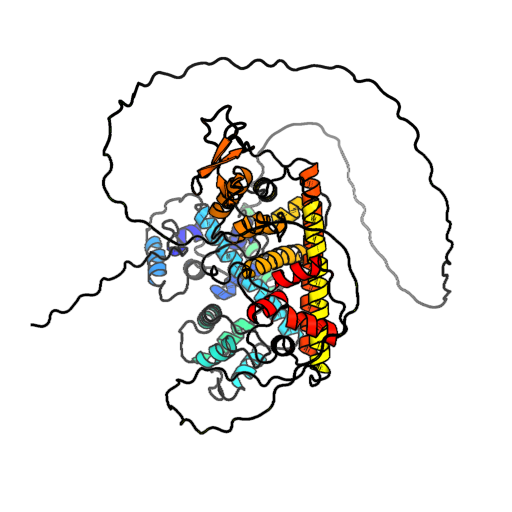TOM 1769 C CA . ARG A 1 223 ? 23.583 26.069 -10.210 1.00 80.88 223 ARG A CA 1
ATOM 1770 C C . ARG A 1 223 ? 22.766 25.152 -9.299 1.00 80.88 223 ARG A C 1
ATOM 1772 O O . ARG A 1 223 ? 23.157 24.947 -8.151 1.00 80.88 223 ARG A O 1
ATOM 1779 N N . LEU A 1 224 ? 21.652 24.604 -9.783 1.00 79.38 224 LEU A N 1
ATOM 1780 C CA . LEU A 1 224 ? 20.855 23.635 -9.030 1.00 79.38 224 LEU A CA 1
ATOM 1781 C C . LEU A 1 224 ? 21.570 22.275 -8.937 1.00 79.38 224 LEU A C 1
ATOM 1783 O O . LEU A 1 224 ? 21.589 21.654 -7.874 1.00 79.38 224 LEU A O 1
ATOM 1787 N N . LEU A 1 225 ? 22.173 21.825 -10.040 1.00 80.75 225 LEU A N 1
ATOM 1788 C CA . LEU A 1 225 ? 22.872 20.539 -10.142 1.00 80.75 225 LEU A CA 1
ATOM 1789 C C . LEU A 1 225 ? 24.241 20.556 -9.444 1.00 80.75 225 LEU A C 1
ATOM 1791 O O . LEU A 1 225 ? 24.585 19.612 -8.735 1.00 80.75 225 LEU A O 1
ATOM 1795 N N . ASP A 1 226 ? 24.975 21.653 -9.587 1.00 78.44 226 ASP A N 1
ATOM 1796 C CA . ASP A 1 226 ? 26.326 21.876 -9.073 1.00 78.44 226 ASP A CA 1
ATOM 1797 C C . ASP A 1 226 ? 26.336 22.681 -7.771 1.00 78.44 226 ASP A C 1
ATOM 1799 O O . ASP A 1 226 ? 27.389 23.178 -7.367 1.00 78.44 226 ASP A O 1
ATOM 1803 N N . MET A 1 227 ? 25.189 22.807 -7.087 1.00 72.25 227 MET A N 1
ATOM 1804 C CA . MET A 1 227 ? 25.125 23.514 -5.809 1.00 72.25 227 MET A CA 1
ATOM 1805 C C . MET A 1 227 ? 26.243 22.986 -4.894 1.00 72.25 227 MET A C 1
ATOM 1807 O O . MET A 1 227 ? 26.296 21.775 -4.618 1.00 72.25 227 MET A O 1
ATOM 1811 N N . PRO A 1 228 ? 27.182 23.851 -4.462 1.00 66.88 228 PRO A N 1
ATOM 1812 C CA . PRO A 1 228 ? 28.288 23.403 -3.645 1.00 66.88 228 PRO A 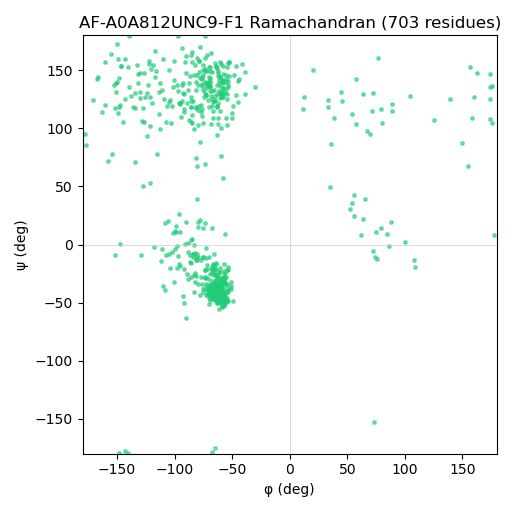CA 1
ATOM 1813 C C . PRO A 1 228 ? 27.698 22.851 -2.354 1.00 66.88 228 PRO A C 1
ATOM 1815 O O . PRO A 1 228 ? 26.980 23.552 -1.638 1.00 66.88 228 PRO A O 1
ATOM 1818 N N . LEU A 1 229 ? 27.993 21.578 -2.076 1.00 62.25 229 LEU A N 1
ATOM 1819 C CA . LEU A 1 229 ? 27.717 21.018 -0.759 1.00 62.25 229 LEU A CA 1
ATOM 1820 C C . LEU A 1 229 ? 28.425 21.930 0.247 1.00 62.25 229 LEU A C 1
ATOM 1822 O O . LEU A 1 229 ? 29.584 22.272 -0.015 1.00 62.25 229 LEU A O 1
ATOM 1826 N N . PRO A 1 230 ? 27.774 22.335 1.350 1.00 60.03 230 PRO A N 1
ATOM 1827 C CA . PRO A 1 230 ? 28.454 23.078 2.398 1.00 60.03 230 PRO A CA 1
ATOM 1828 C C . PRO A 1 230 ? 29.736 22.324 2.758 1.00 60.03 230 PRO A C 1
ATOM 1830 O O . PRO A 1 230 ? 29.688 21.175 3.201 1.00 60.03 230 PRO A O 1
ATOM 1833 N N . THR A 1 231 ? 30.897 22.911 2.469 1.00 62.78 231 THR A N 1
ATOM 1834 C CA . THR A 1 231 ? 32.166 22.302 2.860 1.00 62.78 231 THR A CA 1
ATOM 1835 C C . THR A 1 231 ? 32.329 22.475 4.362 1.00 62.78 231 THR A C 1
ATOM 1837 O O . THR A 1 231 ? 31.889 23.479 4.922 1.00 62.78 231 THR A O 1
ATOM 1840 N N . ALA A 1 232 ? 33.011 21.534 5.019 1.00 55.78 232 ALA A N 1
ATOM 1841 C CA . ALA A 1 232 ? 33.325 21.648 6.445 1.00 55.78 232 ALA A CA 1
ATOM 1842 C C . ALA A 1 232 ? 33.978 23.007 6.779 1.00 55.78 232 ALA A C 1
ATOM 1844 O O . ALA A 1 232 ? 33.709 23.596 7.813 1.00 55.78 232 ALA A O 1
ATOM 1845 N N . THR A 1 233 ? 34.751 23.583 5.856 1.00 58.91 233 THR A N 1
ATOM 1846 C CA . THR A 1 233 ? 35.314 24.936 5.980 1.00 58.91 233 THR A CA 1
ATOM 1847 C C . THR A 1 233 ? 34.278 26.058 6.037 1.00 58.91 233 THR A C 1
ATOM 1849 O O . THR A 1 233 ? 34.454 26.967 6.839 1.00 58.91 233 THR A O 1
ATOM 1852 N N . GLN A 1 234 ? 33.192 26.004 5.255 1.00 61.41 234 GLN A N 1
ATOM 1853 C CA . GLN A 1 234 ? 32.105 26.992 5.353 1.00 61.41 234 GLN A CA 1
ATOM 1854 C C . GLN A 1 234 ? 31.414 26.907 6.719 1.00 61.41 234 GLN A C 1
ATOM 1856 O O . GLN A 1 234 ? 31.066 27.937 7.291 1.00 61.41 234 GLN A O 1
ATOM 1861 N N . TYR A 1 235 ? 31.303 25.693 7.264 1.00 58.72 235 TYR A N 1
ATOM 1862 C CA . TYR A 1 235 ? 30.809 25.447 8.615 1.00 58.72 235 TYR A CA 1
ATOM 1863 C C . TYR A 1 235 ? 31.737 26.046 9.684 1.00 58.72 235 TYR A C 1
ATOM 1865 O O . TYR A 1 235 ? 31.261 26.777 10.544 1.00 58.72 235 TYR A O 1
ATOM 1873 N N . TYR A 1 236 ? 33.057 25.838 9.594 1.00 59.97 236 TYR A N 1
ATOM 1874 C CA . TYR A 1 236 ? 34.020 26.413 10.546 1.00 59.97 236 TYR A CA 1
ATOM 1875 C C . TYR A 1 236 ? 34.080 27.943 10.486 1.00 59.97 236 TYR A C 1
ATOM 1877 O O . TYR A 1 236 ? 34.038 28.589 11.524 1.00 59.97 236 TYR A O 1
ATOM 1885 N N . THR A 1 237 ? 34.081 28.546 9.291 1.00 64.69 237 THR A N 1
ATOM 1886 C CA . THR A 1 237 ? 34.046 30.017 9.166 1.00 64.69 237 THR A CA 1
ATOM 1887 C C . THR A 1 237 ? 32.752 30.631 9.694 1.00 64.69 237 THR A C 1
ATOM 1889 O O . THR A 1 237 ? 32.722 31.803 10.061 1.00 64.69 237 THR A O 1
ATOM 1892 N N . TRP A 1 238 ? 31.669 29.855 9.694 1.00 60.12 238 TRP A N 1
ATOM 1893 C CA . TRP A 1 238 ? 30.380 30.268 10.224 1.00 60.12 238 TRP A CA 1
ATOM 1894 C C . TRP A 1 238 ? 30.321 30.076 11.751 1.00 60.12 238 TRP A C 1
ATOM 1896 O O . TRP A 1 238 ? 29.894 30.991 12.451 1.00 60.12 238 TRP A O 1
ATOM 1906 N N . ALA A 1 239 ? 30.851 28.968 12.277 1.00 57.03 239 ALA A N 1
ATOM 1907 C CA . ALA A 1 239 ? 31.029 28.745 13.713 1.00 57.03 239 ALA A CA 1
ATOM 1908 C C . ALA A 1 239 ? 31.924 29.828 14.348 1.00 57.03 239 ALA A C 1
ATOM 1910 O O . ALA A 1 239 ? 31.541 30.423 15.349 1.00 57.03 239 ALA A O 1
ATOM 1911 N N . ASP A 1 240 ? 33.023 30.206 13.686 1.00 60.31 240 ASP A N 1
ATOM 1912 C CA . ASP A 1 240 ? 33.893 31.315 14.108 1.00 60.31 240 ASP A CA 1
ATOM 1913 C C . ASP A 1 240 ? 33.165 32.674 14.144 1.00 60.31 240 ASP A C 1
ATOM 1915 O O . ASP A 1 240 ? 33.513 33.548 14.940 1.00 60.31 240 ASP A O 1
ATOM 1919 N N . ARG A 1 241 ? 32.152 32.897 13.289 1.00 62.47 241 ARG A N 1
ATOM 1920 C CA . ARG A 1 241 ? 31.314 34.113 13.357 1.00 62.47 241 ARG A CA 1
ATOM 1921 C C . ARG A 1 241 ? 30.359 34.085 14.547 1.00 62.47 241 ARG A C 1
ATOM 1923 O O . ARG A 1 241 ? 30.085 35.147 15.100 1.00 62.47 241 ARG A O 1
ATOM 1930 N N . MET A 1 242 ? 29.865 32.908 14.930 1.00 51.53 242 MET A N 1
ATOM 1931 C CA . MET A 1 242 ? 29.017 32.741 16.114 1.00 51.53 242 MET A CA 1
ATOM 1932 C C . MET A 1 242 ? 29.827 32.906 17.406 1.00 51.53 242 MET A C 1
ATOM 1934 O O . MET A 1 242 ? 29.368 33.597 18.312 1.00 51.53 242 MET A O 1
ATOM 1938 N N . ASP A 1 243 ? 31.062 32.397 17.452 1.00 51.66 243 ASP A N 1
ATOM 1939 C CA . ASP A 1 243 ? 31.977 32.581 18.591 1.00 51.66 243 ASP A CA 1
ATOM 1940 C C . ASP A 1 243 ? 32.447 34.036 18.754 1.00 51.66 243 ASP A C 1
ATOM 1942 O O . ASP A 1 243 ? 32.777 34.471 19.853 1.00 51.66 243 ASP A O 1
ATOM 1946 N N . ARG A 1 244 ? 32.440 34.828 17.674 1.00 48.19 244 ARG A N 1
ATOM 1947 C CA . ARG A 1 244 ? 32.760 36.268 17.705 1.00 48.19 244 ARG A CA 1
ATOM 1948 C C . ARG A 1 244 ? 31.545 37.173 17.910 1.00 48.19 244 ARG A C 1
ATOM 1950 O O . ARG A 1 244 ? 31.700 38.395 17.925 1.00 48.19 244 ARG A O 1
ATOM 1957 N N . SER A 1 245 ? 30.343 36.615 18.053 1.00 42.06 245 SER A N 1
ATOM 1958 C CA . SER A 1 245 ? 29.166 37.403 18.408 1.00 42.06 245 SER A CA 1
ATOM 1959 C C . SER A 1 245 ? 29.249 37.782 19.894 1.00 42.06 245 SER A C 1
ATOM 1961 O O . SER A 1 245 ? 29.369 36.891 20.727 1.00 42.06 245 SER A O 1
ATOM 1963 N N . PRO A 1 246 ? 29.139 39.065 20.285 1.00 44.66 246 PRO A N 1
ATOM 1964 C CA . PRO A 1 246 ? 29.249 39.498 21.687 1.00 44.66 246 PRO A CA 1
ATOM 1965 C C . PRO A 1 246 ? 28.090 39.027 22.596 1.00 44.66 246 PRO A C 1
ATOM 1967 O O . PRO A 1 246 ? 27.899 39.556 23.687 1.00 44.66 246 PRO A O 1
ATOM 1970 N N . LEU A 1 247 ? 27.281 38.062 22.149 1.00 52.62 247 LEU A N 1
ATOM 1971 C CA . LEU A 1 247 ? 26.057 37.603 22.807 1.00 52.62 247 LEU A CA 1
ATOM 1972 C C . LEU A 1 247 ? 26.161 36.176 23.374 1.00 52.62 247 LEU A C 1
ATOM 1974 O O . LEU A 1 247 ? 25.314 35.793 24.185 1.00 52.62 247 LEU A O 1
ATOM 1978 N N . THR A 1 248 ? 27.181 35.399 22.997 1.00 44.69 248 THR A N 1
ATOM 1979 C CA . THR A 1 248 ? 27.305 33.973 23.355 1.00 44.69 248 THR A CA 1
ATOM 1980 C C . THR A 1 248 ? 27.682 33.739 24.824 1.00 44.69 248 THR A C 1
ATOM 1982 O O . THR A 1 248 ? 27.303 32.713 25.385 1.00 44.69 248 THR A O 1
ATOM 1985 N N . ASP A 1 249 ? 28.287 34.722 25.502 1.00 38.47 249 ASP A N 1
ATOM 1986 C CA . ASP A 1 249 ? 28.643 34.620 26.931 1.00 38.47 249 ASP A CA 1
ATOM 1987 C C . ASP A 1 249 ? 27.435 34.692 27.887 1.00 38.47 249 ASP A C 1
ATOM 1989 O O . ASP A 1 249 ? 27.554 34.378 29.070 1.00 38.47 249 ASP A O 1
ATOM 1993 N N . SER A 1 250 ? 26.242 35.060 27.401 1.00 40.75 250 SER A N 1
ATOM 1994 C CA . SER A 1 250 ? 25.061 35.263 28.260 1.00 40.75 250 SER A CA 1
ATOM 1995 C C . SER A 1 250 ? 24.096 34.069 28.352 1.00 40.75 250 SER A C 1
ATOM 1997 O O . SER A 1 250 ? 23.215 34.073 29.212 1.00 40.75 250 SER A O 1
ATOM 1999 N N . TYR A 1 251 ? 24.256 33.026 27.526 1.00 43.69 251 TYR A N 1
ATOM 2000 C CA . TYR A 1 251 ? 23.252 31.952 27.394 1.00 43.69 251 TYR A CA 1
ATOM 2001 C C . TYR A 1 251 ? 23.604 30.620 28.075 1.00 43.69 251 TYR A C 1
ATOM 2003 O O . TYR A 1 251 ? 22.728 29.768 28.214 1.00 43.69 251 TYR A O 1
ATOM 2011 N N . LEU A 1 252 ? 24.828 30.437 28.584 1.00 41.72 252 LEU A N 1
ATOM 2012 C CA . LEU A 1 252 ? 25.218 29.193 29.273 1.00 41.72 252 LEU A CA 1
ATOM 2013 C C . LEU A 1 252 ? 24.849 29.137 30.770 1.00 41.72 252 LEU A C 1
ATOM 2015 O O . LEU A 1 252 ? 25.153 28.149 31.433 1.00 41.72 252 LEU A O 1
ATOM 2019 N N . TYR A 1 253 ? 24.145 30.137 31.312 1.00 37.72 253 TYR A N 1
ATOM 2020 C CA . TYR A 1 253 ? 23.817 30.206 32.744 1.00 37.72 253 TYR A CA 1
ATOM 2021 C C . TYR A 1 253 ? 22.323 30.414 33.031 1.00 37.72 253 TYR A C 1
ATOM 2023 O O . TYR A 1 253 ? 21.939 31.284 33.809 1.00 37.72 253 TYR A O 1
ATOM 2031 N N . ARG A 1 254 ? 21.431 29.611 32.432 1.00 37.56 254 ARG A N 1
ATOM 2032 C CA . ARG A 1 254 ? 20.051 29.509 32.949 1.00 37.56 254 ARG A CA 1
ATOM 2033 C C . ARG A 1 254 ? 19.318 28.231 32.543 1.00 37.56 254 ARG A C 1
ATOM 2035 O O . ARG A 1 254 ? 18.363 28.261 31.783 1.00 37.56 254 ARG A O 1
ATOM 2042 N N . SER A 1 255 ? 19.725 27.104 33.123 1.00 35.34 255 SER A N 1
ATOM 2043 C CA . SER A 1 255 ? 18.806 25.979 33.344 1.00 35.34 255 SER A CA 1
ATOM 2044 C C . SER A 1 255 ? 19.278 25.114 34.511 1.00 35.34 255 SER A C 1
ATOM 2046 O O . SER A 1 255 ? 19.852 24.046 34.329 1.00 35.34 255 SER A O 1
ATOM 2048 N N . ALA A 1 256 ? 19.034 25.591 35.729 1.00 33.25 256 ALA A N 1
ATOM 2049 C CA . ALA A 1 256 ? 18.972 24.746 36.914 1.00 33.25 256 ALA A CA 1
ATOM 2050 C C . ALA A 1 256 ? 17.895 25.316 37.843 1.00 33.25 256 ALA A C 1
ATOM 2052 O O . ALA A 1 256 ? 18.078 26.365 38.460 1.00 33.25 256 ALA A O 1
ATOM 2053 N N . SER A 1 257 ? 16.744 24.649 37.899 1.00 32.97 257 SER A N 1
ATOM 2054 C CA . SER A 1 257 ? 15.759 24.861 38.959 1.00 32.97 257 SER A CA 1
ATOM 2055 C C . SER A 1 257 ? 16.149 24.021 40.183 1.00 32.97 257 SER A C 1
ATOM 2057 O O . SER A 1 257 ? 16.692 22.927 40.016 1.00 32.97 257 SER A O 1
ATOM 2059 N N . PRO A 1 258 ? 15.894 24.502 41.412 1.00 40.53 258 PRO A N 1
ATOM 2060 C CA . PRO A 1 258 ? 16.406 23.889 42.626 1.00 40.53 258 PRO A CA 1
ATOM 2061 C C . PRO A 1 258 ? 15.403 22.895 43.215 1.00 40.53 258 PRO A C 1
ATOM 2063 O O . PRO A 1 258 ? 14.231 23.220 43.391 1.00 40.53 258 PRO A O 1
ATOM 2066 N N . THR A 1 259 ? 15.866 21.731 43.666 1.00 35.72 259 THR A N 1
ATOM 2067 C CA . THR A 1 259 ? 15.311 21.125 44.884 1.00 35.72 259 THR A CA 1
ATOM 2068 C C . THR A 1 259 ? 16.397 20.340 45.610 1.00 35.72 259 THR A C 1
ATOM 2070 O O . THR A 1 259 ? 16.991 19.408 45.079 1.00 35.72 259 THR A O 1
ATOM 2073 N N . ARG A 1 260 ? 16.673 20.797 46.835 1.00 32.41 260 ARG A N 1
ATOM 2074 C CA . ARG A 1 260 ? 17.504 20.158 47.857 1.00 32.41 260 ARG A CA 1
ATOM 2075 C C . ARG A 1 260 ? 17.030 18.729 48.131 1.00 32.41 260 ARG A C 1
ATOM 2077 O O . ARG A 1 260 ? 15.840 18.555 48.342 1.00 32.41 260 ARG A O 1
ATOM 2084 N N . LEU A 1 261 ? 17.969 17.805 48.324 1.00 32.56 261 LEU A N 1
ATOM 2085 C CA . LEU A 1 261 ? 18.132 17.051 49.574 1.00 32.56 261 LEU A CA 1
ATOM 2086 C C . LEU A 1 261 ? 19.616 16.667 49.716 1.00 32.56 261 LEU A C 1
ATOM 2088 O O . LEU A 1 261 ? 20.267 16.238 48.770 1.00 32.56 261 LEU A O 1
ATOM 2092 N N . SER A 1 262 ? 20.146 16.940 50.902 1.00 33.78 262 SER A N 1
ATOM 2093 C CA . SER A 1 262 ? 21.505 16.688 51.384 1.00 33.78 262 SER A CA 1
ATOM 2094 C C . SER A 1 262 ? 21.795 15.198 51.574 1.00 33.78 262 SER A C 1
ATOM 2096 O O . SER A 1 262 ? 20.891 14.501 52.019 1.00 33.78 262 SER A O 1
ATOM 2098 N N . PHE A 1 263 ? 23.047 14.758 51.387 1.00 29.42 263 PHE A N 1
ATOM 2099 C CA . PHE A 1 263 ? 23.837 14.054 52.419 1.00 29.42 263 PHE A CA 1
ATOM 2100 C C . PHE A 1 263 ? 25.318 13.874 51.989 1.00 29.42 263 PHE A C 1
ATOM 2102 O O . PHE A 1 263 ? 25.614 13.382 50.908 1.00 29.42 263 PHE A O 1
ATOM 2109 N N . GLU A 1 264 ? 26.199 14.375 52.862 1.00 28.05 264 GLU A N 1
ATOM 2110 C CA . GLU A 1 264 ? 27.591 14.018 53.219 1.00 28.05 264 GLU A CA 1
ATOM 2111 C C . GLU A 1 264 ? 28.653 13.557 52.189 1.00 28.05 264 GLU A C 1
ATOM 2113 O O . GLU A 1 264 ? 28.700 12.421 51.737 1.00 28.05 264 GLU A O 1
ATOM 2118 N N . SER A 1 265 ? 29.614 14.467 51.956 1.00 31.69 265 SER A N 1
ATOM 2119 C CA . SER A 1 265 ? 31.047 14.362 52.319 1.00 31.69 265 SER A CA 1
ATOM 2120 C C . SER A 1 265 ? 31.725 12.981 52.306 1.00 31.69 265 SER A C 1
ATOM 2122 O O . SER A 1 265 ? 31.501 12.207 53.223 1.00 31.69 265 SER A O 1
ATOM 2124 N N . TYR A 1 266 ? 32.754 12.807 51.460 1.00 31.39 266 TYR A N 1
ATOM 2125 C CA . TYR A 1 266 ? 34.113 12.490 51.937 1.00 31.39 266 TYR A CA 1
ATOM 2126 C C . TYR A 1 266 ? 35.210 13.012 50.981 1.00 31.39 266 TYR A C 1
ATOM 2128 O O . TYR A 1 266 ? 35.093 12.993 49.759 1.00 31.39 266 TYR A O 1
ATOM 2136 N N . ARG A 1 267 ? 36.238 13.530 51.652 1.00 30.69 267 ARG A N 1
ATOM 2137 C CA . ARG A 1 267 ? 37.520 14.160 51.302 1.00 30.69 267 ARG A CA 1
ATOM 2138 C C . ARG A 1 267 ? 38.432 13.501 50.246 1.00 30.69 267 ARG A C 1
ATOM 2140 O O . ARG A 1 267 ? 38.483 12.284 50.175 1.00 30.69 267 ARG A O 1
ATOM 2147 N N . GLU A 1 268 ? 39.238 14.390 49.625 1.00 29.86 268 GLU A N 1
ATOM 2148 C CA . GLU A 1 268 ? 40.714 14.355 49.383 1.00 29.86 268 GLU A CA 1
ATOM 2149 C C . GLU A 1 268 ? 41.294 13.145 48.604 1.00 29.86 268 GLU A C 1
ATOM 2151 O O . GLU A 1 268 ? 40.871 12.019 48.779 1.00 29.86 268 GLU A O 1
ATOM 2156 N N . THR A 1 269 ? 42.286 13.223 47.713 1.00 30.59 269 THR A N 1
ATOM 2157 C CA . THR A 1 269 ? 43.317 14.218 47.383 1.00 30.59 269 THR A CA 1
ATOM 2158 C C . THR A 1 269 ? 43.925 13.829 46.020 1.00 30.59 269 THR A C 1
ATOM 2160 O O . THR A 1 269 ? 44.123 12.657 45.716 1.00 30.59 269 THR A O 1
ATOM 2163 N N . SER A 1 270 ? 44.266 14.826 45.202 1.00 31.88 270 SER A N 1
ATOM 2164 C CA . SER A 1 270 ? 45.309 14.746 44.156 1.00 31.88 270 SER A CA 1
ATOM 2165 C C . SER A 1 270 ? 46.705 14.703 44.831 1.00 31.88 270 SER A C 1
ATOM 2167 O O . SER A 1 270 ? 46.762 15.132 45.987 1.00 31.88 270 SER A O 1
ATOM 2169 N N . PRO A 1 271 ? 47.834 14.293 44.187 1.00 50.25 271 PRO A N 1
ATOM 2170 C CA . PRO A 1 271 ? 48.261 14.888 42.911 1.00 50.25 271 PRO A CA 1
ATOM 2171 C C . PRO A 1 271 ? 49.159 14.075 41.941 1.00 50.25 271 PRO A C 1
ATOM 2173 O O . PRO A 1 271 ? 49.841 13.120 42.285 1.00 50.25 271 PRO A O 1
ATOM 2176 N N . SER A 1 272 ? 49.174 14.592 40.706 1.00 34.81 272 SER A N 1
ATOM 2177 C CA . SER A 1 272 ? 50.290 14.773 39.754 1.00 34.81 272 SER A CA 1
ATOM 2178 C C . SER A 1 272 ? 51.326 13.668 39.491 1.00 34.81 272 SER A C 1
ATOM 2180 O O . SER A 1 272 ? 52.074 13.261 40.371 1.00 34.81 272 SER A O 1
ATOM 2182 N N . GLY A 1 273 ? 51.561 13.410 38.200 1.00 29.58 273 GLY A N 1
ATOM 2183 C CA . GLY A 1 273 ? 52.831 12.862 37.720 1.00 29.58 273 GLY A CA 1
ATOM 2184 C C . GLY A 1 273 ? 52.879 12.704 36.203 1.00 29.58 273 GLY A C 1
ATOM 2185 O O . GLY A 1 273 ? 52.410 11.711 35.665 1.00 29.58 273 GLY A O 1
ATOM 2186 N N . ARG A 1 274 ? 53.432 13.706 35.508 1.00 37.72 274 ARG A N 1
ATOM 2187 C CA . ARG A 1 274 ? 53.797 13.670 34.078 1.00 37.72 274 ARG A CA 1
ATOM 2188 C C . ARG A 1 274 ? 54.816 12.552 33.799 1.00 37.72 274 ARG A C 1
ATOM 2190 O O . ARG A 1 274 ? 55.620 12.266 34.674 1.00 37.72 274 ARG A O 1
ATOM 2197 N N . ILE A 1 275 ? 54.860 12.070 32.546 1.00 33.84 275 ILE A N 1
ATOM 2198 C CA . ILE A 1 275 ? 56.046 11.957 31.649 1.00 33.84 275 ILE A CA 1
ATOM 2199 C C . ILE A 1 275 ? 55.781 10.877 30.565 1.00 33.84 275 ILE A C 1
ATOM 2201 O O . ILE A 1 275 ? 55.744 9.682 30.828 1.00 33.84 275 ILE A O 1
ATOM 2205 N N . ARG A 1 276 ? 55.593 11.330 29.314 1.00 37.09 276 ARG A N 1
ATOM 2206 C CA . ARG A 1 276 ? 56.027 10.647 28.066 1.00 37.09 276 ARG A CA 1
ATOM 2207 C C . ARG A 1 276 ? 57.545 10.898 27.894 1.00 37.09 276 ARG A C 1
ATOM 2209 O O . ARG A 1 276 ? 57.989 11.852 28.530 1.00 37.09 276 ARG A O 1
ATOM 2216 N N . PRO A 1 277 ? 58.323 10.266 26.979 1.00 52.56 277 PRO A N 1
ATOM 2217 C CA . PRO A 1 277 ? 57.956 9.413 25.829 1.00 52.56 277 PRO A CA 1
ATOM 2218 C C . PRO A 1 277 ? 58.884 8.180 25.632 1.00 52.56 277 PRO A C 1
ATOM 2220 O O . PRO A 1 277 ? 59.861 8.013 26.348 1.00 52.56 277 PRO A O 1
ATOM 2223 N N . ALA A 1 278 ? 58.616 7.351 24.614 1.00 32.31 278 ALA A N 1
ATOM 2224 C CA . ALA A 1 278 ? 59.556 7.034 23.517 1.00 32.31 278 ALA A CA 1
ATOM 2225 C C . ALA A 1 278 ? 59.171 5.728 22.799 1.00 32.31 278 ALA A C 1
ATOM 2227 O O . ALA A 1 278 ? 59.013 4.673 23.404 1.00 32.31 278 ALA A O 1
ATOM 2228 N N . SER A 1 279 ? 59.057 5.825 21.476 1.00 37.06 279 SER A N 1
ATOM 2229 C CA . SER A 1 279 ? 59.144 4.702 20.540 1.00 37.06 279 SER A CA 1
ATOM 2230 C C . SER A 1 279 ? 60.624 4.336 20.338 1.00 37.06 279 SER A C 1
ATOM 2232 O O . SER A 1 279 ? 61.479 5.210 20.508 1.00 37.06 279 SER A O 1
ATOM 2234 N N . PRO A 1 280 ? 60.945 3.104 19.905 1.00 50.44 280 PRO A N 1
ATOM 2235 C CA . PRO A 1 280 ? 61.460 3.027 18.538 1.00 50.44 280 PRO A CA 1
ATOM 2236 C C . PRO A 1 280 ? 61.036 1.792 17.722 1.00 50.44 280 PRO A C 1
ATOM 2238 O O . PRO A 1 280 ? 60.654 0.740 18.228 1.00 50.44 280 PRO A O 1
ATOM 2241 N N . ARG A 1 281 ? 61.162 1.996 16.406 1.00 36.84 281 ARG A N 1
ATOM 2242 C CA . ARG A 1 281 ? 61.204 1.050 15.277 1.00 36.84 281 ARG A CA 1
ATOM 2243 C C . ARG A 1 281 ? 61.986 -0.244 15.572 1.00 36.84 281 ARG A C 1
ATOM 2245 O O . ARG A 1 281 ? 63.066 -0.156 16.141 1.00 36.84 281 ARG A O 1
ATOM 2252 N N . ALA A 1 282 ? 61.588 -1.372 14.967 1.00 32.88 282 ALA A N 1
ATOM 2253 C CA . ALA A 1 282 ? 62.160 -1.870 13.699 1.00 32.88 282 ALA A CA 1
ATOM 2254 C C . ALA A 1 282 ? 61.851 -3.364 13.414 1.00 32.88 282 ALA A C 1
ATOM 2256 O O . ALA A 1 282 ? 61.852 -4.188 14.315 1.00 32.88 282 ALA A O 1
ATOM 2257 N N . MET A 1 283 ? 61.726 -3.663 12.111 1.00 33.28 283 MET A N 1
ATOM 2258 C CA . MET A 1 283 ? 62.097 -4.909 11.402 1.00 33.28 283 MET A CA 1
ATOM 2259 C C . MET A 1 283 ? 61.184 -6.161 11.460 1.00 33.28 283 MET A C 1
ATOM 2261 O O . MET A 1 283 ? 60.996 -6.815 12.476 1.00 33.28 283 MET A O 1
ATOM 2265 N N . SER A 1 284 ? 60.691 -6.509 10.262 1.00 35.53 284 SER A N 1
ATOM 2266 C CA . SER A 1 284 ? 60.264 -7.840 9.763 1.00 35.53 284 SER A CA 1
ATOM 2267 C C . SER A 1 284 ? 61.491 -8.790 9.618 1.00 35.53 284 SER A C 1
ATOM 2269 O O . SER A 1 284 ? 62.593 -8.275 9.818 1.00 35.53 284 SER A O 1
ATOM 2271 N N . PRO A 1 285 ? 61.429 -10.074 9.156 1.00 52.47 285 PRO A N 1
ATOM 2272 C CA . PRO A 1 285 ? 60.296 -10.879 8.657 1.00 52.47 285 PRO A CA 1
ATOM 2273 C C . PRO A 1 285 ? 60.295 -12.396 9.038 1.00 52.47 285 PRO A C 1
ATOM 2275 O O . PRO A 1 285 ? 61.245 -12.933 9.595 1.00 52.47 285 PRO A O 1
ATOM 2278 N N . ARG A 1 286 ? 59.272 -13.101 8.514 1.00 32.59 286 ARG A N 1
ATOM 2279 C CA . ARG A 1 286 ? 59.312 -14.449 7.880 1.00 32.59 286 ARG A CA 1
ATOM 2280 C C . ARG A 1 286 ? 58.781 -15.678 8.655 1.00 32.59 286 ARG A C 1
ATOM 2282 O O . ARG A 1 286 ? 59.277 -16.049 9.704 1.00 32.59 286 ARG A O 1
ATOM 2289 N N . ALA A 1 287 ? 57.883 -16.370 7.937 1.00 33.91 287 ALA A N 1
ATOM 2290 C CA . ALA A 1 287 ? 57.556 -17.803 7.932 1.00 33.91 287 ALA A CA 1
ATOM 2291 C C . ALA A 1 287 ? 56.818 -18.414 9.140 1.00 33.91 287 ALA A C 1
ATOM 2293 O O . ALA A 1 287 ? 57.386 -18.609 10.204 1.00 33.91 287 ALA A O 1
ATOM 2294 N N . THR A 1 288 ? 55.588 -18.891 8.919 1.00 36.72 288 THR A N 1
ATOM 2295 C CA . THR A 1 288 ? 55.268 -20.326 8.723 1.00 36.72 288 THR A CA 1
ATOM 2296 C C . THR A 1 288 ? 53.747 -20.536 8.643 1.00 36.72 288 THR A C 1
ATOM 2298 O O . THR A 1 288 ? 52.976 -19.965 9.405 1.00 36.72 288 THR A O 1
ATOM 2301 N N . SER A 1 289 ? 53.317 -21.351 7.677 1.00 38.97 289 SER A N 1
ATOM 2302 C CA . SER A 1 289 ? 52.007 -22.023 7.670 1.00 38.97 289 SER A CA 1
ATOM 2303 C C . SER A 1 289 ? 51.992 -23.087 8.781 1.00 38.97 289 SER A C 1
ATOM 2305 O O . SER A 1 289 ? 53.066 -23.611 9.091 1.00 38.97 289 SER A O 1
ATOM 2307 N N . PRO A 1 290 ? 50.832 -23.461 9.357 1.00 49.50 290 PRO A N 1
ATOM 2308 C CA . PRO A 1 290 ? 50.188 -24.677 8.847 1.00 49.50 290 PRO A CA 1
ATOM 2309 C C . PRO A 1 290 ? 48.642 -24.714 8.908 1.00 49.50 290 PRO A C 1
ATOM 2311 O O . PRO A 1 290 ? 48.012 -24.306 9.874 1.00 49.50 290 PRO A O 1
ATOM 2314 N N . ARG A 1 291 ? 48.088 -25.326 7.854 1.00 33.44 291 ARG A N 1
ATOM 2315 C CA . ARG A 1 291 ? 47.239 -26.540 7.841 1.00 33.44 291 ARG A CA 1
ATOM 2316 C C . ARG A 1 291 ? 45.856 -26.558 8.528 1.00 33.44 291 ARG A C 1
ATOM 2318 O O . ARG A 1 291 ? 45.679 -26.309 9.711 1.00 33.44 291 ARG A O 1
ATOM 2325 N N . ALA A 1 292 ? 44.915 -27.019 7.704 1.00 38.94 292 ALA A N 1
ATOM 2326 C CA . ALA A 1 292 ? 43.520 -27.358 7.937 1.00 38.94 292 ALA A CA 1
ATOM 2327 C C . ALA A 1 292 ? 43.261 -28.433 9.007 1.00 38.94 292 ALA A C 1
ATOM 2329 O O . ALA A 1 292 ? 44.045 -29.373 9.137 1.00 38.94 292 ALA A O 1
ATOM 2330 N N . MET A 1 293 ? 42.070 -28.369 9.617 1.00 35.00 293 MET A N 1
ATOM 2331 C CA . MET A 1 293 ? 41.304 -29.541 10.051 1.00 35.00 293 MET A CA 1
ATOM 2332 C C . MET A 1 293 ? 39.800 -29.324 9.842 1.00 35.00 293 MET A C 1
ATOM 2334 O O . MET A 1 293 ? 39.219 -28.350 10.313 1.00 35.00 293 MET A O 1
ATOM 2338 N N . SER A 1 294 ? 39.193 -30.265 9.122 1.00 39.34 294 SER A N 1
ATOM 2339 C CA . SER A 1 294 ? 37.754 -30.533 9.080 1.00 39.34 294 SER A CA 1
ATOM 2340 C C . SER A 1 294 ? 37.270 -31.107 10.419 1.00 39.34 294 SER A C 1
ATOM 2342 O O . SER A 1 294 ? 38.076 -31.697 11.143 1.00 39.34 294 SER A O 1
ATOM 2344 N N . PRO A 1 295 ? 35.950 -31.119 10.672 1.00 47.31 295 PRO A N 1
ATOM 2345 C CA . PRO A 1 295 ? 35.374 -32.223 11.421 1.00 47.31 295 PRO A CA 1
ATOM 2346 C C . PRO A 1 295 ? 34.253 -32.931 10.661 1.00 47.31 295 PRO A C 1
ATOM 2348 O O . PRO A 1 295 ? 33.384 -32.345 10.017 1.00 47.31 295 PRO A O 1
ATOM 2351 N N . THR A 1 296 ? 34.342 -34.246 10.769 1.00 35.38 296 THR A N 1
ATOM 2352 C CA . THR A 1 296 ? 33.469 -35.295 10.273 1.00 35.38 296 THR A CA 1
ATOM 2353 C C . THR A 1 296 ? 32.194 -35.421 11.106 1.00 35.38 296 THR A C 1
ATOM 2355 O O . THR A 1 296 ? 32.179 -35.216 12.317 1.00 35.38 296 THR A O 1
ATOM 2358 N N . LEU A 1 297 ? 31.146 -35.854 10.409 1.00 42.53 297 LEU A N 1
ATOM 2359 C CA . LEU A 1 297 ? 29.879 -36.396 10.891 1.00 42.53 297 LEU A CA 1
ATOM 2360 C C . LEU A 1 297 ? 30.017 -37.416 12.035 1.00 42.53 297 LEU A C 1
ATOM 2362 O O . LEU A 1 297 ? 30.820 -38.347 11.953 1.00 42.53 297 LEU A O 1
ATOM 2366 N N . ARG A 1 298 ? 29.081 -37.365 12.991 1.00 34.41 298 ARG A N 1
ATOM 2367 C CA . ARG A 1 298 ? 28.545 -38.573 13.632 1.00 34.41 298 ARG A CA 1
ATOM 2368 C C . ARG A 1 298 ? 27.114 -38.339 14.105 1.00 34.41 298 ARG A C 1
ATOM 2370 O O . ARG A 1 298 ? 26.864 -37.477 14.938 1.00 34.41 298 ARG A O 1
ATOM 2377 N N . GLY A 1 299 ? 26.187 -39.107 13.538 1.00 33.88 299 GLY A N 1
ATOM 2378 C CA . GLY A 1 299 ? 24.809 -39.183 14.001 1.00 33.88 299 GLY A CA 1
ATOM 2379 C C . GLY A 1 299 ? 24.669 -40.074 15.233 1.00 33.88 299 GLY A C 1
ATOM 2380 O O . GLY A 1 299 ? 25.485 -40.965 15.467 1.00 33.88 299 GLY A O 1
ATOM 2381 N N . SER A 1 300 ? 23.589 -39.859 15.978 1.00 31.52 300 SER A N 1
ATOM 2382 C CA . SER A 1 300 ? 23.050 -40.837 16.916 1.00 31.52 300 SER A CA 1
ATOM 2383 C C . SER A 1 300 ? 21.533 -40.692 16.964 1.00 31.52 300 SER A C 1
ATOM 2385 O O . SER A 1 300 ? 21.005 -39.628 17.275 1.00 31.52 300 SER A O 1
ATOM 2387 N N . ARG A 1 301 ? 20.853 -41.783 16.608 1.00 36.94 301 ARG A N 1
ATOM 2388 C CA . ARG A 1 301 ? 19.439 -42.044 16.889 1.00 36.94 301 ARG A CA 1
ATOM 2389 C C . ARG A 1 301 ? 19.286 -42.435 18.365 1.00 36.94 301 ARG A C 1
ATOM 2391 O O . ARG A 1 301 ? 20.219 -43.018 18.908 1.00 36.94 301 ARG A O 1
ATOM 2398 N N . PHE A 1 302 ? 18.089 -42.199 18.907 1.00 35.28 302 PHE A N 1
ATOM 2399 C CA . PHE A 1 302 ? 17.256 -43.073 19.763 1.00 35.28 302 PHE A CA 1
ATOM 2400 C C . PHE A 1 302 ? 16.572 -42.331 20.936 1.00 35.28 302 PHE A C 1
ATOM 2402 O O . PHE A 1 302 ? 17.232 -41.749 21.787 1.00 35.28 302 PHE A O 1
ATOM 2409 N N . LEU A 1 303 ? 15.241 -42.510 20.948 1.00 34.81 303 LEU A N 1
ATOM 2410 C CA . LEU A 1 303 ? 14.303 -42.718 22.069 1.00 34.81 303 LEU A CA 1
ATOM 2411 C C . LEU A 1 303 ? 13.651 -41.527 22.779 1.00 34.81 303 LEU A C 1
ATOM 2413 O O . LEU A 1 303 ? 14.292 -40.704 23.423 1.00 34.81 303 LEU A O 1
ATOM 2417 N N . GLU A 1 304 ? 12.314 -41.569 22.708 1.00 39.41 304 GLU A N 1
ATOM 2418 C CA . GLU A 1 304 ? 11.361 -41.083 23.709 1.00 39.41 304 GLU A CA 1
ATOM 2419 C C . GLU A 1 304 ? 11.789 -41.417 25.143 1.00 39.41 304 GLU A C 1
ATOM 2421 O O . GLU A 1 304 ? 12.414 -42.454 25.395 1.00 39.41 304 GLU A O 1
ATOM 2426 N N . PRO A 1 305 ? 11.309 -40.617 26.107 1.00 46.69 305 PRO A N 1
ATOM 2427 C CA . PRO A 1 305 ? 10.476 -41.255 27.121 1.00 46.69 305 PRO A CA 1
ATOM 2428 C C . PRO A 1 305 ? 9.252 -40.433 27.564 1.00 46.69 305 PRO A C 1
ATOM 2430 O O . PRO A 1 305 ? 9.322 -39.240 27.844 1.00 46.69 305 PRO A O 1
ATOM 2433 N N . VAL A 1 306 ? 8.134 -41.159 27.642 1.00 34.81 306 VAL A N 1
ATOM 2434 C CA . VAL A 1 306 ? 7.134 -41.252 28.723 1.00 34.81 306 VAL A CA 1
ATOM 2435 C C . VAL A 1 306 ? 7.197 -40.200 29.848 1.00 34.81 306 VAL A C 1
ATOM 2437 O O . VAL A 1 306 ? 8.196 -40.042 30.546 1.00 34.81 306 VAL A O 1
ATOM 2440 N N . SER A 1 307 ? 6.043 -39.567 30.073 1.00 42.41 307 SER A N 1
ATOM 2441 C CA . SER A 1 307 ? 5.705 -38.659 31.175 1.00 42.41 307 SER A CA 1
ATOM 2442 C C . SER A 1 307 ? 5.931 -39.241 32.578 1.00 42.41 307 SER A C 1
ATOM 2444 O O . SER A 1 307 ? 5.675 -40.424 32.803 1.00 42.41 307 SER A O 1
ATOM 2446 N N . PRO A 1 308 ? 6.188 -38.373 33.571 1.00 46.31 308 PRO A N 1
ATOM 2447 C CA . PRO A 1 308 ? 5.735 -38.621 34.930 1.00 46.31 308 PRO A CA 1
ATOM 2448 C C . PRO A 1 308 ? 4.808 -37.516 35.456 1.00 46.31 308 PRO A C 1
ATOM 2450 O O . PRO A 1 308 ? 4.858 -36.354 35.058 1.00 46.31 308 PRO A O 1
ATOM 2453 N N . MET A 1 309 ? 3.930 -37.958 36.351 1.00 34.72 309 MET A N 1
ATOM 2454 C CA . MET A 1 309 ? 2.844 -37.231 36.994 1.00 34.72 309 MET A CA 1
ATOM 2455 C C . MET A 1 309 ? 3.289 -36.017 37.823 1.00 34.72 309 MET A C 1
ATOM 2457 O O . MET A 1 309 ? 4.404 -35.943 38.334 1.00 34.72 309 MET A O 1
ATOM 2461 N N . SER A 1 310 ? 2.338 -35.100 37.995 1.00 38.53 310 SER A N 1
ATOM 2462 C CA . SER A 1 310 ? 2.356 -33.939 38.886 1.00 38.53 310 SER A CA 1
ATOM 2463 C C . SER A 1 310 ? 2.671 -34.276 40.349 1.00 38.53 310 SER A C 1
ATOM 2465 O O . SER A 1 310 ? 2.259 -35.328 40.839 1.00 38.53 310 SER A O 1
ATOM 2467 N N . PRO A 1 311 ? 3.180 -33.291 41.106 1.00 42.56 311 PRO A N 1
ATOM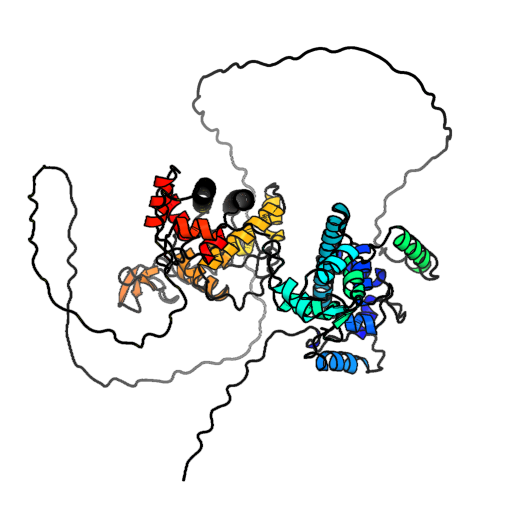 2468 C CA . PRO A 1 311 ? 2.791 -33.113 42.491 1.00 42.56 311 PRO A CA 1
ATOM 2469 C C . PRO A 1 311 ? 2.013 -31.806 42.683 1.00 42.56 311 PRO A C 1
ATOM 2471 O O . PRO A 1 311 ? 2.407 -30.727 42.246 1.00 42.56 311 PRO A O 1
ATOM 2474 N N . VAL A 1 312 ? 0.885 -31.964 43.366 1.00 41.69 312 VAL A N 1
ATOM 2475 C CA . VAL A 1 312 ? 0.060 -30.930 43.988 1.00 41.69 312 VAL A CA 1
ATOM 2476 C C . VAL A 1 312 ? 0.884 -30.198 45.051 1.00 41.69 312 VAL A C 1
ATOM 2478 O O . VAL A 1 312 ? 1.482 -30.839 45.914 1.00 41.69 312 VAL A O 1
ATOM 2481 N N . THR A 1 313 ? 0.864 -28.866 45.035 1.00 37.25 313 THR A N 1
ATOM 2482 C CA . THR A 1 313 ? 1.292 -28.019 46.159 1.00 37.25 313 THR A CA 1
ATOM 2483 C C . THR A 1 313 ? 0.227 -26.962 46.474 1.00 37.25 313 THR A C 1
ATOM 2485 O O . THR A 1 313 ? -0.501 -26.545 45.571 1.00 37.25 313 THR A O 1
ATOM 2488 N N . PRO A 1 314 ? 0.074 -26.569 47.754 1.00 40.84 314 PRO A N 1
ATOM 2489 C CA . PRO A 1 314 ? -1.111 -25.875 48.241 1.00 40.84 314 PRO A CA 1
ATOM 2490 C C . PRO A 1 314 ? -1.010 -24.347 48.131 1.00 40.84 314 PRO A C 1
ATOM 2492 O O . PRO A 1 314 ? 0.061 -23.759 48.280 1.00 40.84 314 PRO A O 1
ATOM 2495 N N . LEU A 1 315 ? -2.172 -23.729 47.901 1.00 36.41 315 LEU A N 1
ATOM 2496 C CA . LEU A 1 315 ? -2.434 -22.289 47.966 1.00 36.41 315 LEU A CA 1
ATOM 2497 C C . LEU A 1 315 ? -2.170 -21.725 49.378 1.00 36.41 315 LEU A C 1
ATOM 2499 O O . LEU A 1 315 ? -2.570 -22.360 50.355 1.00 36.41 315 LEU A O 1
ATOM 2503 N N . PRO A 1 316 ? -1.645 -20.495 49.500 1.00 42.09 316 PRO A N 1
ATOM 2504 C CA . PRO A 1 316 ? -1.862 -19.655 50.668 1.00 42.09 316 PRO A CA 1
ATOM 2505 C C . PRO A 1 316 ? -3.033 -18.685 50.436 1.00 42.09 316 PRO A C 1
ATOM 2507 O O . PRO A 1 316 ? -3.000 -17.852 49.529 1.00 42.09 316 PRO A O 1
ATOM 2510 N N . ASP A 1 317 ? -4.040 -18.782 51.305 1.00 38.44 317 ASP A N 1
ATOM 2511 C CA . ASP A 1 317 ? -5.090 -17.785 51.523 1.00 38.44 317 ASP A CA 1
ATOM 2512 C C . ASP A 1 317 ? -4.492 -16.472 52.040 1.00 38.44 317 ASP A C 1
ATOM 2514 O O . ASP A 1 317 ? -3.972 -16.450 53.150 1.00 38.44 317 ASP A O 1
ATOM 2518 N N . TYR A 1 318 ? -4.636 -15.367 51.302 1.00 37.12 318 TYR A N 1
ATOM 2519 C CA . TYR A 1 318 ? -4.612 -14.018 51.880 1.00 37.12 318 TYR A CA 1
ATOM 2520 C C . TYR A 1 318 ? -5.505 -13.042 51.083 1.00 37.12 318 TYR A C 1
ATOM 2522 O O . TYR A 1 318 ? -5.199 -12.657 49.961 1.00 37.12 318 TYR A O 1
ATOM 2530 N N . LEU A 1 319 ? -6.579 -12.619 51.763 1.00 34.31 319 LEU A N 1
ATOM 2531 C CA . LEU A 1 319 ? -7.233 -11.299 51.755 1.00 34.31 319 LEU A CA 1
ATOM 2532 C C . LEU A 1 319 ? -7.956 -10.814 50.482 1.00 34.31 319 LEU A C 1
ATOM 2534 O O . LEU A 1 319 ? -7.392 -10.156 49.609 1.00 34.31 319 LEU A O 1
ATOM 2538 N N . LEU A 1 320 ? -9.282 -11.008 50.500 1.00 40.41 320 LEU A N 1
ATOM 2539 C CA . LEU A 1 320 ? -10.260 -10.175 49.796 1.00 40.41 320 LEU A CA 1
ATOM 2540 C C . LEU A 1 320 ? -10.166 -8.701 50.243 1.00 40.41 320 LEU A C 1
ATOM 2542 O O . LEU A 1 320 ? -10.146 -8.443 51.449 1.00 40.41 320 LEU A O 1
ATOM 2546 N N . PRO A 1 321 ? -10.267 -7.731 49.320 1.00 38.06 321 PRO A N 1
ATOM 2547 C CA . PRO A 1 321 ? -10.740 -6.392 49.634 1.00 38.06 321 PRO A CA 1
ATOM 2548 C C . PRO A 1 321 ? -12.256 -6.282 49.421 1.00 38.06 321 PRO A C 1
ATOM 2550 O O . PRO A 1 321 ? -12.789 -6.620 48.364 1.00 38.06 321 PRO A O 1
ATOM 2553 N N . ASP A 1 322 ? -12.914 -5.768 50.457 1.00 32.25 322 ASP A N 1
ATOM 2554 C CA . ASP A 1 322 ? -14.327 -5.412 50.552 1.00 32.25 322 ASP A CA 1
ATOM 2555 C C . ASP A 1 322 ? -14.861 -4.637 49.337 1.00 32.25 322 ASP A C 1
ATOM 2557 O O . ASP A 1 322 ? -14.448 -3.518 49.024 1.00 32.25 322 ASP A O 1
ATOM 2561 N N . SER A 1 323 ? -15.895 -5.201 48.723 1.00 36.44 323 SER A N 1
ATOM 2562 C CA . SER A 1 323 ? -16.821 -4.515 47.834 1.00 36.44 323 SER A CA 1
ATOM 2563 C C . SER A 1 323 ? -17.852 -3.729 48.652 1.00 36.44 323 SER A C 1
ATOM 2565 O O . SER A 1 323 ? -18.828 -4.295 49.151 1.00 36.44 323 SER A O 1
ATOM 2567 N N . ARG A 1 324 ? -17.681 -2.405 48.747 1.00 35.41 324 ARG A N 1
ATOM 2568 C CA . ARG A 1 324 ? -18.771 -1.470 49.074 1.00 35.41 324 ARG A CA 1
ATOM 2569 C C . ARG A 1 324 ? -18.800 -0.316 48.066 1.00 35.41 324 ARG A C 1
ATOM 2571 O O . ARG A 1 324 ? -17.784 0.357 47.907 1.00 35.41 324 ARG A O 1
ATOM 2578 N N . PRO A 1 325 ? -19.942 -0.048 47.410 1.00 41.12 325 PRO A N 1
ATOM 2579 C CA . PRO A 1 325 ? -20.087 1.118 46.550 1.00 41.12 325 PRO A CA 1
ATOM 2580 C C . PRO A 1 325 ? -20.278 2.389 47.400 1.00 41.12 325 PRO A C 1
ATOM 2582 O O . PRO A 1 325 ? -20.967 2.342 48.428 1.00 41.12 325 PRO A O 1
ATOM 2585 N N . PRO A 1 326 ? -19.706 3.539 47.003 1.00 44.28 326 PRO A N 1
ATOM 2586 C CA . PRO A 1 326 ? -19.935 4.793 47.701 1.00 44.28 326 PRO A CA 1
ATOM 2587 C C . PRO A 1 326 ? -21.349 5.314 47.416 1.00 44.28 326 PRO A C 1
ATOM 2589 O O . PRO A 1 326 ? -21.788 5.418 46.271 1.00 44.28 326 PRO A O 1
ATOM 2592 N N . ARG A 1 327 ? -22.064 5.637 48.497 1.00 37.62 327 ARG A N 1
ATOM 2593 C CA . ARG A 1 327 ? -23.364 6.311 48.475 1.00 37.62 327 ARG A CA 1
ATOM 2594 C C . ARG A 1 327 ? -23.222 7.760 48.004 1.00 37.62 327 ARG A C 1
ATOM 2596 O O . ARG A 1 327 ? -22.279 8.456 48.368 1.00 37.62 327 ARG A O 1
ATOM 2603 N N . HIS A 1 328 ? -24.232 8.175 47.248 1.00 34.00 328 HIS A N 1
ATOM 2604 C CA . HIS A 1 328 ? -24.510 9.510 46.735 1.00 34.00 328 HIS A CA 1
ATOM 2605 C C . HIS A 1 328 ? -24.343 10.657 47.742 1.00 34.00 328 HIS A C 1
ATOM 2607 O O . HIS A 1 328 ? -24.847 10.594 48.864 1.00 34.00 328 HIS A O 1
ATOM 2613 N N . SER A 1 329 ? -23.798 11.772 47.253 1.00 33.47 329 SER A N 1
ATOM 2614 C CA . SER A 1 329 ? -24.094 13.112 47.755 1.00 33.47 329 SER A CA 1
ATOM 2615 C C . SER A 1 329 ? -24.332 14.079 46.585 1.00 33.47 329 SER A C 1
ATOM 2617 O O . SER A 1 329 ? -23.461 14.316 45.758 1.00 33.47 329 SER A O 1
ATOM 2619 N N . GLY A 1 330 ? -25.555 14.618 46.539 1.00 33.34 330 GLY A N 1
ATOM 2620 C CA . GLY A 1 330 ? -25.899 15.939 46.007 1.00 33.34 330 GLY A CA 1
ATOM 2621 C C . GLY A 1 330 ? -25.796 16.176 44.499 1.00 33.34 330 GLY A C 1
ATOM 2622 O O . GLY A 1 330 ? -24.781 16.671 44.022 1.00 33.34 330 GLY A O 1
ATOM 2623 N N . SER A 1 331 ? -26.911 16.019 43.781 1.00 31.78 331 SER A N 1
ATOM 2624 C CA . SER A 1 331 ? -27.185 16.858 42.608 1.00 31.78 331 SER A CA 1
ATOM 2625 C C . SER A 1 331 ? -28.591 17.437 42.706 1.00 31.78 331 SER A C 1
ATOM 2627 O O . SER A 1 331 ? -29.538 16.736 43.052 1.00 31.78 331 SER A O 1
ATOM 2629 N N . LYS A 1 332 ? -28.645 18.746 42.475 1.00 33.59 332 LYS A N 1
ATOM 2630 C CA . LYS A 1 332 ? -29.784 19.650 42.599 1.00 33.59 332 LYS A CA 1
ATOM 2631 C C . LYS A 1 332 ? -30.816 19.428 41.497 1.00 33.59 332 LYS A C 1
ATOM 2633 O O . LYS A 1 332 ? -30.462 19.119 40.362 1.00 33.59 332 LYS A O 1
ATOM 2638 N N . ASP A 1 333 ? -32.054 19.698 41.885 1.00 36.59 333 ASP A N 1
ATOM 2639 C CA . ASP A 1 333 ? -33.252 19.904 41.078 1.00 36.59 333 ASP A CA 1
ATOM 2640 C C . ASP A 1 333 ? -32.999 20.699 39.789 1.00 36.59 333 ASP A C 1
ATOM 2642 O O . ASP A 1 333 ? -32.442 21.794 39.856 1.00 36.59 333 ASP A O 1
ATOM 2646 N N . TRP A 1 334 ? -33.465 20.167 38.654 1.00 38.44 334 TRP A N 1
ATOM 2647 C CA . TRP A 1 334 ? -34.015 20.925 37.524 1.00 38.44 334 TRP A CA 1
ATOM 2648 C C . TRP A 1 334 ? -35.064 20.071 36.796 1.00 38.44 334 TRP A C 1
ATOM 2650 O O . TRP A 1 334 ? -34.926 18.858 36.643 1.00 38.44 334 TRP A O 1
ATOM 2660 N N . ASP A 1 335 ? -36.129 20.752 36.398 1.00 31.02 335 ASP A N 1
ATOM 2661 C CA . ASP A 1 335 ? -37.466 20.261 36.096 1.00 31.02 335 ASP A CA 1
ATOM 2662 C C . ASP A 1 335 ? -37.658 19.433 34.810 1.00 31.02 335 ASP A C 1
ATOM 2664 O O . ASP A 1 335 ? -37.253 19.803 33.712 1.00 31.02 335 ASP A O 1
ATOM 2668 N N . THR A 1 336 ? -38.419 18.348 34.966 1.00 33.09 336 THR A N 1
ATOM 2669 C CA . THR A 1 336 ? -39.740 18.112 34.352 1.00 33.09 336 THR A CA 1
ATOM 2670 C C . THR A 1 336 ? -39.999 18.632 32.928 1.00 33.09 336 THR A C 1
ATOM 2672 O O . THR A 1 336 ? -40.661 19.651 32.761 1.00 33.09 336 THR A O 1
ATOM 2675 N N . TRP A 1 337 ? -39.656 17.858 31.892 1.00 30.66 337 TRP A N 1
ATOM 2676 C CA . TRP A 1 337 ? -40.355 17.915 30.594 1.00 30.66 337 TRP A CA 1
ATOM 2677 C C . TRP A 1 337 ? -40.832 16.516 30.184 1.00 30.66 337 TRP A C 1
ATOM 2679 O O . TRP A 1 337 ? -40.057 15.654 29.780 1.00 30.66 337 TRP A O 1
ATOM 2689 N N . SER A 1 338 ? -42.141 16.297 30.318 1.00 32.00 338 SER A N 1
ATOM 2690 C CA . SER A 1 338 ? -42.870 15.158 29.748 1.00 32.00 338 SER A CA 1
ATOM 2691 C C . SER A 1 338 ? -43.205 15.432 28.276 1.00 32.00 338 SER A C 1
ATOM 2693 O O . SER A 1 338 ? -43.661 16.539 27.981 1.00 32.00 338 SER A O 1
ATOM 2695 N N . PRO A 1 339 ? -43.110 14.459 27.354 1.00 35.88 339 PRO A N 1
ATOM 2696 C CA . PRO A 1 339 ? -43.771 14.554 26.061 1.00 35.88 339 PRO A CA 1
ATOM 2697 C C . PRO A 1 339 ? -45.144 13.867 26.119 1.00 35.88 339 PRO A C 1
ATOM 2699 O O . PRO A 1 339 ? -45.259 12.688 26.449 1.00 35.88 339 PRO A O 1
ATOM 2702 N N . SER A 1 340 ? -46.202 14.612 25.791 1.00 28.20 340 SER A N 1
ATOM 2703 C CA . SER A 1 340 ? -47.518 14.029 25.505 1.00 28.20 340 SER A CA 1
ATOM 2704 C C . SER A 1 340 ? -47.575 13.435 24.087 1.00 28.20 340 SER A C 1
ATOM 2706 O O . SER A 1 340 ? -46.942 13.972 23.176 1.00 28.20 340 SER A O 1
ATOM 2708 N N . PRO A 1 341 ? -48.371 12.368 23.877 1.00 40.06 341 PRO A N 1
ATOM 2709 C CA . PRO A 1 341 ? -48.484 11.649 22.614 1.00 40.06 341 PRO A CA 1
ATOM 2710 C C . PRO A 1 341 ? -49.637 12.187 21.753 1.00 40.06 341 PRO A C 1
ATOM 2712 O O . PRO A 1 341 ? -50.747 12.404 22.241 1.00 40.06 341 PRO A O 1
ATOM 2715 N N . ALA A 1 342 ? -49.425 12.309 20.442 1.00 32.09 342 ALA A N 1
ATOM 2716 C CA . ALA A 1 342 ? -50.498 12.550 19.480 1.00 32.09 342 ALA A CA 1
ATOM 2717 C C . ALA A 1 342 ? -50.442 11.526 18.330 1.00 32.09 342 ALA A C 1
ATOM 2719 O O . ALA A 1 342 ? -49.550 11.563 17.492 1.00 32.09 342 ALA A O 1
ATOM 2720 N N . ARG A 1 343 ? -51.398 10.579 18.379 1.00 30.64 343 ARG A N 1
ATOM 2721 C CA . ARG A 1 343 ? -52.346 10.147 17.318 1.00 30.64 343 ARG A CA 1
ATOM 2722 C C . ARG A 1 343 ? -51.994 10.479 15.856 1.00 30.64 343 ARG A C 1
ATOM 2724 O O . ARG A 1 343 ? -51.603 11.593 15.565 1.00 30.64 343 ARG A O 1
ATOM 2731 N N . ARG A 1 344 ? -52.385 9.717 14.830 1.00 32.22 344 ARG A N 1
ATOM 2732 C CA . ARG A 1 344 ? -52.995 8.390 14.567 1.00 32.22 344 ARG A CA 1
ATOM 2733 C C . ARG A 1 344 ? -53.239 8.406 13.040 1.00 32.22 344 ARG A C 1
ATOM 2735 O O . ARG A 1 344 ? -53.609 9.450 12.525 1.00 32.22 344 ARG A O 1
ATOM 2742 N N . HIS A 1 345 ? -53.128 7.242 12.400 1.00 29.72 345 HIS A N 1
ATOM 2743 C CA . HIS A 1 345 ? -53.789 6.803 11.155 1.00 29.72 345 HIS A CA 1
ATOM 2744 C C . HIS A 1 345 ? -53.868 7.734 9.930 1.00 29.72 345 HIS A C 1
ATOM 2746 O O . HIS A 1 345 ? -54.609 8.707 9.930 1.00 29.72 345 HIS A O 1
ATOM 2752 N N . TYR A 1 346 ? -53.340 7.241 8.805 1.00 28.00 346 TYR A N 1
ATOM 2753 C CA . TYR A 1 346 ? -54.157 7.086 7.598 1.00 28.00 346 TYR A CA 1
ATOM 2754 C C . TYR A 1 346 ? -53.903 5.711 6.970 1.00 28.00 346 TYR A C 1
ATOM 2756 O O . TYR A 1 346 ? -52.766 5.260 6.839 1.00 28.00 346 TYR A O 1
ATOM 2764 N N . LEU A 1 347 ? -55.010 5.029 6.691 1.00 31.14 347 LEU A N 1
ATOM 2765 C CA . LEU A 1 347 ? -55.138 3.747 6.012 1.00 31.14 347 LEU A CA 1
ATOM 2766 C C . LEU A 1 347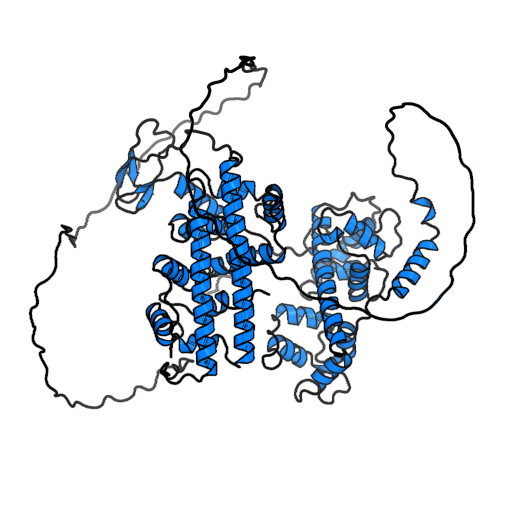 ? -54.924 3.904 4.499 1.00 31.14 347 LEU A C 1
ATOM 2768 O O . LEU A 1 347 ? -55.317 4.917 3.933 1.00 31.14 347 LEU A O 1
ATOM 2772 N N . SER A 1 348 ? -54.335 2.861 3.904 1.00 29.61 348 SER A N 1
ATOM 2773 C CA . SER A 1 348 ? -54.839 2.093 2.748 1.00 29.61 348 SER A CA 1
ATOM 2774 C C . SER A 1 348 ? -55.650 2.817 1.677 1.00 29.61 348 SER A C 1
ATOM 2776 O O . SER A 1 348 ? -56.729 3.306 1.978 1.00 29.61 348 SER A O 1
ATOM 2778 N N . GLU A 1 349 ? -55.183 2.700 0.428 1.00 28.42 349 GLU A N 1
ATOM 2779 C CA . GLU A 1 349 ? -55.956 2.402 -0.797 1.00 28.42 349 GLU A CA 1
ATOM 2780 C C . GLU A 1 349 ? -54.993 2.536 -1.995 1.00 28.42 349 GLU A C 1
ATOM 2782 O O . GLU A 1 349 ? -54.409 3.592 -2.208 1.00 28.42 349 GLU A O 1
ATOM 2787 N N . LEU A 1 350 ? -54.566 1.453 -2.653 1.00 29.98 350 LEU A N 1
ATOM 2788 C CA . LEU A 1 350 ? -55.059 0.890 -3.931 1.00 29.98 350 LEU A CA 1
ATOM 2789 C C . LEU A 1 350 ? -53.858 0.079 -4.482 1.00 29.98 350 LEU A C 1
ATOM 2791 O O . LEU A 1 350 ? -52.720 0.443 -4.212 1.00 29.98 350 LEU A O 1
ATOM 2795 N N . SER A 1 351 ? -53.922 -0.973 -5.287 1.00 29.03 351 SER A N 1
ATOM 2796 C CA . SER A 1 351 ? -54.971 -1.759 -5.916 1.00 29.03 351 SER A CA 1
ATOM 2797 C C . SER A 1 351 ? -54.256 -3.005 -6.452 1.00 29.03 351 SER A C 1
ATOM 2799 O O . SER A 1 351 ? -53.132 -2.932 -6.944 1.00 29.03 351 SER A O 1
ATOM 2801 N N . THR A 1 352 ? -54.929 -4.140 -6.359 1.00 34.16 352 THR A N 1
ATOM 2802 C CA . THR A 1 352 ? -54.614 -5.428 -6.981 1.00 34.16 352 THR A CA 1
ATOM 2803 C C . THR A 1 352 ? -54.428 -5.334 -8.498 1.00 34.16 352 THR A C 1
ATOM 2805 O O . THR A 1 352 ? -55.282 -4.743 -9.159 1.00 34.16 352 THR A O 1
ATOM 2808 N N . GLN A 1 353 ? -53.404 -6.003 -9.041 1.00 29.23 353 GLN A N 1
ATOM 2809 C CA . GLN A 1 353 ? -53.517 -6.853 -10.237 1.00 29.23 353 GLN A CA 1
ATOM 2810 C C . GLN A 1 353 ? -52.300 -7.798 -10.364 1.00 29.23 353 GLN A C 1
ATOM 2812 O O . GLN A 1 353 ? -51.160 -7.372 -10.524 1.00 29.23 353 GLN A O 1
ATOM 2817 N N . ASP A 1 354 ? -52.613 -9.085 -10.228 1.00 34.97 354 ASP A N 1
ATOM 2818 C CA . ASP A 1 354 ? -51.860 -10.326 -10.492 1.00 34.97 354 ASP A CA 1
ATOM 2819 C C . ASP A 1 354 ? -51.518 -10.529 -11.998 1.00 34.97 354 ASP A C 1
ATOM 2821 O O . ASP A 1 354 ? -51.998 -9.750 -12.824 1.00 34.97 354 ASP A O 1
ATOM 2825 N N . PRO A 1 355 ? -50.917 -11.662 -12.446 1.00 51.19 355 PRO A N 1
ATOM 2826 C CA . PRO A 1 355 ? -49.808 -12.449 -11.881 1.00 51.19 355 PRO A CA 1
ATOM 2827 C C . PRO A 1 355 ? -48.826 -12.968 -12.974 1.00 51.19 355 PRO A C 1
ATOM 2829 O O . PRO A 1 355 ? -49.054 -12.837 -14.175 1.00 51.19 355 PRO A O 1
ATOM 2832 N N . GLY A 1 356 ? -47.796 -13.710 -12.551 1.00 26.42 356 GLY A N 1
ATOM 2833 C CA . GLY A 1 356 ? -47.320 -14.872 -13.317 1.00 26.42 356 GLY A CA 1
ATOM 2834 C C . GLY A 1 356 ? -45.840 -14.872 -13.689 1.00 26.42 356 GLY A C 1
ATOM 2835 O O . GLY A 1 356 ? -45.421 -14.176 -14.605 1.00 26.42 356 GLY A O 1
ATOM 2836 N N . LEU A 1 357 ? -45.061 -15.720 -13.014 1.00 30.72 357 LEU A N 1
ATOM 2837 C CA . LEU A 1 357 ? -44.363 -16.866 -13.617 1.00 30.72 357 LEU A CA 1
ATOM 2838 C C . LEU A 1 357 ? -43.490 -17.528 -12.542 1.00 30.72 357 LEU A C 1
ATOM 2840 O O . LEU A 1 357 ? -42.441 -17.032 -12.137 1.00 30.72 357 LEU A O 1
ATOM 2844 N N . SER A 1 358 ? -43.977 -18.669 -12.071 1.00 28.78 358 SER A N 1
ATOM 2845 C CA . SER A 1 358 ? -43.287 -19.638 -11.231 1.00 28.78 358 SER A CA 1
ATOM 2846 C C . SER A 1 358 ? -42.165 -20.331 -12.012 1.00 28.78 358 SER A C 1
ATOM 2848 O O . SER A 1 358 ? -42.422 -20.913 -13.064 1.00 28.78 358 SER A O 1
ATOM 2850 N N . PHE A 1 359 ? -40.949 -20.341 -11.466 1.00 28.84 359 PHE A N 1
ATOM 2851 C CA . PHE A 1 359 ? -39.914 -21.313 -11.824 1.00 28.84 359 PHE A CA 1
ATOM 2852 C C . PHE A 1 359 ? -39.518 -22.068 -10.553 1.00 28.84 359 PHE A C 1
ATOM 2854 O O . PHE A 1 359 ? -38.808 -21.543 -9.695 1.00 28.84 359 PHE A O 1
ATOM 2861 N N . GLU A 1 360 ? -40.025 -23.292 -10.419 1.00 29.41 360 GLU A N 1
ATOM 2862 C CA . GLU A 1 360 ? -39.592 -24.234 -9.393 1.00 29.41 360 GLU A CA 1
ATOM 2863 C C . GLU A 1 360 ? -38.148 -24.675 -9.670 1.00 29.41 360 GLU A C 1
ATOM 2865 O O . GLU A 1 360 ? -37.819 -25.180 -10.745 1.00 29.41 360 GLU A O 1
ATOM 2870 N N . ARG A 1 361 ? -37.279 -24.506 -8.671 1.00 31.08 361 ARG A N 1
ATOM 2871 C CA . ARG A 1 361 ? -36.032 -25.262 -8.539 1.00 31.08 361 ARG A CA 1
ATOM 2872 C C . ARG A 1 361 ? -36.314 -26.453 -7.634 1.00 31.08 361 ARG A C 1
ATOM 2874 O O . ARG A 1 361 ? -36.499 -26.281 -6.433 1.00 31.08 361 ARG A O 1
ATOM 2881 N N . SER A 1 362 ? -36.316 -27.643 -8.222 1.00 29.14 362 SER A N 1
ATOM 2882 C CA . SER A 1 362 ? -36.256 -28.911 -7.500 1.00 29.14 362 SER A CA 1
ATOM 2883 C C . SER A 1 362 ? -34.790 -29.264 -7.225 1.00 29.14 362 SER A C 1
ATOM 2885 O O . SER A 1 362 ? -33.968 -29.309 -8.142 1.00 29.14 362 SER A O 1
ATOM 2887 N N . LEU A 1 363 ? -34.471 -29.463 -5.948 1.00 34.56 363 LEU A N 1
ATOM 2888 C CA . LEU A 1 363 ? -33.259 -30.100 -5.439 1.00 34.56 363 LEU A CA 1
ATOM 2889 C C . LEU A 1 363 ? -33.679 -31.458 -4.873 1.00 34.56 363 LEU A C 1
ATOM 2891 O O . LEU A 1 363 ? -34.533 -31.482 -3.991 1.00 34.56 363 LEU A O 1
ATOM 2895 N N . ALA A 1 364 ? -33.050 -32.544 -5.326 1.00 31.42 364 ALA A N 1
ATOM 2896 C CA . ALA A 1 364 ? -32.877 -33.755 -4.526 1.00 31.42 364 ALA A CA 1
ATOM 2897 C C . ALA A 1 364 ? -31.731 -34.631 -5.077 1.00 31.42 364 ALA A C 1
ATOM 2899 O O . ALA A 1 364 ? -31.764 -35.093 -6.214 1.00 31.42 364 ALA A O 1
ATOM 2900 N N . ASP A 1 365 ? -30.748 -34.820 -4.197 1.00 29.19 365 ASP A N 1
ATOM 2901 C CA . ASP A 1 365 ? -30.076 -36.072 -3.840 1.00 29.19 365 ASP A CA 1
ATOM 2902 C C . ASP A 1 365 ? -28.959 -36.703 -4.702 1.00 29.19 365 ASP A C 1
ATOM 2904 O O . ASP A 1 365 ? -29.135 -37.394 -5.700 1.00 29.19 365 ASP A O 1
ATOM 2908 N N . THR A 1 366 ? -27.758 -36.518 -4.147 1.00 33.44 366 THR A N 1
ATOM 2909 C CA . THR A 1 366 ? -26.609 -37.430 -4.002 1.00 33.44 366 THR A CA 1
ATOM 2910 C C . THR A 1 366 ? -26.925 -38.934 -3.878 1.00 33.44 366 THR A C 1
ATOM 2912 O O . THR A 1 366 ? -27.714 -39.305 -3.019 1.00 33.44 366 THR A O 1
ATOM 2915 N N . TYR A 1 367 ? -26.189 -39.803 -4.598 1.00 31.34 367 TYR A N 1
ATOM 2916 C CA . TYR A 1 367 ? -25.146 -40.723 -4.064 1.00 31.34 367 TYR A CA 1
ATOM 2917 C C . TYR A 1 367 ? -24.598 -41.702 -5.149 1.00 31.34 367 TYR A C 1
ATOM 2919 O O . TYR A 1 367 ? -25.340 -42.477 -5.734 1.00 31.34 367 TYR A O 1
ATOM 2927 N N . VAL A 1 368 ? -23.263 -41.688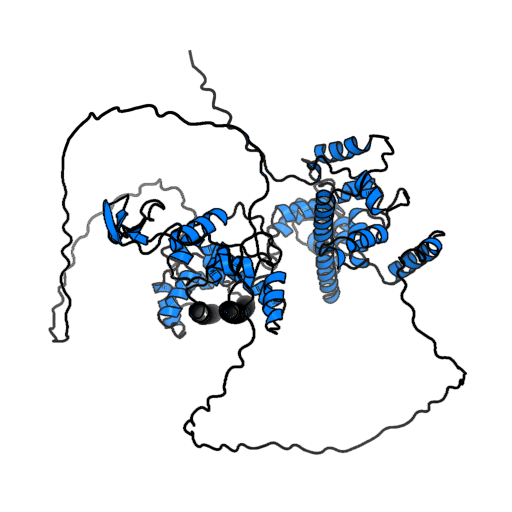 -5.316 1.00 31.20 368 VAL A N 1
ATOM 2928 C CA . VAL A 1 368 ? -22.308 -42.827 -5.429 1.00 31.20 368 VAL A CA 1
ATOM 2929 C C . VAL A 1 368 ? -22.206 -43.757 -6.675 1.00 31.20 368 VAL A C 1
ATOM 2931 O O . VAL A 1 368 ? -23.142 -44.422 -7.096 1.00 31.20 368 VAL A O 1
ATOM 2934 N N . SER A 1 369 ? -20.932 -43.894 -7.100 1.00 29.78 369 SER A N 1
ATOM 2935 C CA . SER A 1 369 ? -20.225 -44.990 -7.811 1.00 29.78 369 SER A CA 1
ATOM 2936 C C . SER A 1 369 ? -20.179 -45.074 -9.353 1.00 29.78 369 SER A C 1
ATOM 2938 O O . SER A 1 369 ? -21.150 -45.354 -10.041 1.00 29.78 369 SER A O 1
ATOM 2940 N N . SER A 1 370 ? -18.943 -44.938 -9.858 1.00 29.12 370 SER A N 1
ATOM 2941 C CA . SER A 1 370 ? -18.394 -45.362 -11.168 1.00 29.12 370 SER A CA 1
ATOM 2942 C C . SER A 1 370 ? -18.182 -46.893 -11.254 1.00 29.12 370 SER A C 1
ATOM 2944 O O . SER A 1 370 ? -18.249 -47.547 -10.215 1.00 29.12 370 SER A O 1
ATOM 2946 N N . PRO A 1 371 ? -17.699 -47.472 -12.381 1.00 46.94 371 PRO A N 1
ATOM 2947 C CA . PRO A 1 371 ? -17.848 -47.093 -13.793 1.00 46.94 371 PRO A CA 1
ATOM 2948 C C . PRO A 1 371 ? -18.238 -48.304 -14.683 1.00 46.94 371 PRO A C 1
ATOM 2950 O O . PRO A 1 371 ? -17.858 -49.442 -14.415 1.00 46.94 371 PRO A O 1
ATOM 2953 N N . ALA A 1 372 ? -18.903 -48.071 -15.817 1.00 30.75 372 ALA A N 1
ATOM 2954 C CA . ALA A 1 372 ? -19.005 -49.077 -16.878 1.00 30.75 372 ALA A CA 1
ATOM 2955 C C . ALA A 1 372 ? -18.828 -48.434 -18.256 1.00 30.75 372 ALA A C 1
ATOM 2957 O O . ALA A 1 372 ? -19.468 -47.443 -18.602 1.00 30.75 372 ALA A O 1
ATOM 2958 N N . ALA A 1 373 ? -17.906 -49.015 -19.019 1.00 38.06 373 ALA A N 1
ATOM 2959 C CA . ALA A 1 373 ? -17.538 -48.621 -20.363 1.00 38.06 373 ALA A CA 1
ATOM 2960 C C . ALA A 1 373 ? -18.697 -48.840 -21.341 1.00 38.06 373 ALA A C 1
ATOM 2962 O O . ALA A 1 373 ? -19.150 -49.969 -21.520 1.00 38.06 373 ALA A O 1
ATOM 2963 N N . VAL A 1 374 ? -19.108 -47.786 -22.045 1.00 35.16 374 VAL A N 1
ATOM 2964 C CA . VAL A 1 374 ? -19.930 -47.911 -23.250 1.00 35.16 374 VAL A CA 1
ATOM 2965 C C . VAL A 1 374 ? -19.383 -46.969 -24.314 1.00 35.16 374 VAL A C 1
ATOM 2967 O O . VAL A 1 374 ? -19.300 -45.757 -24.137 1.00 35.16 374 VAL A O 1
ATOM 2970 N N . ARG A 1 375 ? -18.963 -47.584 -25.421 1.00 38.03 375 ARG A N 1
ATOM 2971 C CA . ARG A 1 375 ? -18.623 -46.945 -26.691 1.00 38.03 375 ARG A CA 1
ATOM 2972 C C . ARG A 1 375 ? -19.857 -46.218 -27.225 1.00 38.03 375 ARG A C 1
ATOM 2974 O O . ARG A 1 375 ? -20.878 -46.865 -27.447 1.00 38.03 375 ARG A O 1
ATOM 2981 N N . SER A 1 376 ? -19.732 -44.933 -27.535 1.00 34.34 376 SER A N 1
ATOM 2982 C CA . SER A 1 376 ? -20.765 -44.194 -28.266 1.00 34.34 376 SER A CA 1
ATOM 2983 C C . SER A 1 376 ? -20.173 -43.533 -29.502 1.00 34.34 376 SER A C 1
ATOM 2985 O O . SER A 1 376 ? -19.159 -42.841 -29.471 1.00 34.34 376 SER A O 1
ATOM 2987 N N . TYR A 1 377 ? -20.842 -43.847 -30.600 1.00 33.84 377 TYR A N 1
ATOM 2988 C CA . TYR A 1 377 ? -20.596 -43.475 -31.974 1.00 33.84 377 TYR A CA 1
ATOM 2989 C C . TYR A 1 377 ? -20.521 -41.961 -32.200 1.00 33.84 377 TYR A C 1
ATOM 2991 O O . TYR A 1 377 ? -21.300 -41.183 -31.656 1.00 33.84 377 TYR A O 1
ATOM 2999 N N . SER A 1 378 ? -19.609 -41.581 -33.090 1.00 36.03 378 SER A N 1
ATOM 3000 C CA . SER A 1 378 ? -19.546 -40.274 -33.737 1.00 36.03 378 SER A CA 1
ATOM 3001 C C . SER A 1 378 ? -20.627 -40.169 -34.821 1.00 36.03 378 SER A C 1
ATOM 3003 O O . SER A 1 378 ? -20.707 -41.068 -35.663 1.00 36.03 378 SER A O 1
ATOM 3005 N N . PRO A 1 379 ? -21.405 -39.074 -34.882 1.00 42.62 379 PRO A N 1
ATOM 3006 C CA . PRO A 1 379 ? -22.091 -38.690 -36.101 1.00 42.62 379 PRO A CA 1
ATOM 3007 C C . PRO A 1 379 ? -21.344 -37.541 -36.792 1.00 42.62 379 PRO A C 1
ATOM 3009 O O . PRO A 1 379 ? -21.201 -36.440 -36.261 1.00 42.62 379 PRO A O 1
ATOM 3012 N N . ARG A 1 380 ? -20.902 -37.805 -38.027 1.00 41.56 380 ARG A N 1
ATOM 3013 C CA . ARG A 1 380 ? -20.678 -36.773 -39.051 1.00 41.56 380 ARG A CA 1
ATOM 3014 C C . ARG A 1 380 ? -22.008 -36.084 -39.385 1.00 41.56 380 ARG A C 1
ATOM 3016 O O . ARG A 1 380 ? -23.021 -36.769 -39.507 1.00 41.56 380 ARG A O 1
ATOM 3023 N N . PRO A 1 381 ? -21.959 -34.792 -39.730 1.00 44.78 381 PRO A N 1
ATOM 3024 C CA . PRO A 1 381 ? -22.614 -34.330 -40.955 1.00 44.78 381 PRO A CA 1
ATOM 3025 C C . PRO A 1 381 ? -21.602 -33.539 -41.803 1.00 44.78 381 PRO A C 1
ATOM 3027 O O . PRO A 1 381 ? -20.886 -32.673 -41.314 1.00 44.78 381 PRO A O 1
ATOM 3030 N N . LEU A 1 382 ? -21.284 -34.006 -43.010 1.00 40.19 382 LEU A N 1
ATOM 3031 C CA . LEU A 1 382 ? -21.948 -33.650 -44.271 1.00 40.19 382 LEU A CA 1
ATOM 3032 C C . LEU A 1 382 ? -21.941 -32.145 -44.567 1.00 40.19 382 LEU A C 1
ATOM 3034 O O . LEU A 1 382 ? -22.707 -31.350 -44.037 1.00 40.19 382 LEU A O 1
ATOM 3038 N N . SER A 1 383 ? -21.038 -31.824 -45.487 1.00 40.62 383 SER A N 1
ATOM 3039 C CA . SER A 1 383 ? -20.932 -30.612 -46.278 1.00 40.62 383 SER A CA 1
ATOM 3040 C C . SER A 1 383 ? -22.188 -30.359 -47.116 1.00 40.62 383 SER A C 1
ATOM 3042 O O . SER A 1 383 ? -22.676 -31.288 -47.752 1.00 40.62 383 SER A O 1
ATOM 3044 N N . ALA A 1 384 ? -22.617 -29.099 -47.213 1.00 39.22 384 ALA A N 1
ATOM 3045 C CA . ALA A 1 384 ? -23.028 -28.423 -48.453 1.00 39.22 384 ALA A CA 1
ATOM 3046 C C . ALA A 1 384 ? -23.547 -27.014 -48.126 1.00 39.22 384 ALA A C 1
ATOM 3048 O O . ALA A 1 384 ? -24.330 -26.847 -47.198 1.00 39.22 384 ALA A O 1
ATOM 3049 N N . GLY A 1 385 ? -23.150 -26.011 -48.914 1.00 33.94 385 GLY A N 1
ATOM 3050 C CA . GLY A 1 385 ? -23.805 -24.700 -48.873 1.00 33.94 385 GLY A CA 1
ATOM 3051 C C . GLY A 1 385 ? -22.949 -23.527 -49.331 1.00 33.94 385 GLY A C 1
ATOM 3052 O O . GLY A 1 385 ? -22.615 -22.660 -48.534 1.00 33.94 385 GLY A O 1
ATOM 3053 N N . ARG A 1 386 ? -22.608 -23.481 -50.625 1.00 42.34 386 ARG A N 1
ATOM 3054 C CA . ARG A 1 386 ? -22.250 -22.227 -51.310 1.00 42.34 386 ARG A CA 1
ATOM 3055 C C . ARG A 1 386 ? -23.440 -21.263 -51.244 1.00 42.34 386 ARG A C 1
ATOM 3057 O O . ARG A 1 386 ? -24.550 -21.672 -51.567 1.00 42.34 386 ARG A O 1
ATOM 3064 N N . GLY A 1 387 ? -23.188 -19.989 -50.952 1.00 33.50 387 GLY A N 1
ATOM 3065 C CA . GLY A 1 387 ? -24.209 -18.948 -51.054 1.00 33.50 387 GLY A CA 1
ATOM 3066 C C . GLY A 1 387 ? -23.694 -17.543 -50.753 1.00 33.50 387 GLY A C 1
ATOM 3067 O O . GLY A 1 387 ? -23.809 -17.087 -49.630 1.00 33.50 387 GLY A O 1
ATOM 3068 N N . LEU A 1 388 ? -23.140 -16.905 -51.787 1.00 36.84 388 LEU A N 1
ATOM 3069 C CA . LEU A 1 388 ? -23.304 -15.491 -52.160 1.00 36.84 388 LEU A CA 1
ATOM 3070 C C . LEU A 1 388 ? -23.016 -14.380 -51.124 1.00 36.84 388 LEU A C 1
ATOM 3072 O O . LEU A 1 388 ? -23.765 -14.128 -50.190 1.00 36.84 388 LEU A O 1
ATOM 3076 N N . SER A 1 389 ? -21.945 -13.647 -51.437 1.00 42.06 389 SER A N 1
ATOM 3077 C CA . SER A 1 389 ? -21.782 -12.189 -51.391 1.00 42.06 389 SER A CA 1
ATOM 3078 C C . SER A 1 389 ? -22.869 -11.369 -50.681 1.00 42.06 389 SER A C 1
ATOM 3080 O O . SER A 1 389 ? -23.968 -11.211 -51.205 1.00 42.06 389 SER A O 1
ATOM 3082 N N . SER A 1 390 ? -22.490 -10.693 -49.593 1.00 38.84 390 SER A N 1
ATOM 3083 C CA . SER A 1 390 ? -23.143 -9.451 -49.178 1.00 38.84 390 SER A CA 1
ATOM 3084 C C . SER A 1 390 ? -22.106 -8.343 -49.062 1.00 38.84 390 SER A C 1
ATOM 3086 O O . SER A 1 390 ? -21.031 -8.517 -48.489 1.00 38.84 390 SER A O 1
ATOM 3088 N N . ALA A 1 391 ? -22.451 -7.231 -49.698 1.00 38.28 391 ALA A N 1
ATOM 3089 C CA . ALA A 1 391 ? -21.640 -6.057 -49.922 1.00 38.28 391 ALA A CA 1
ATOM 3090 C C . ALA A 1 391 ? -21.241 -5.343 -48.625 1.00 38.28 391 ALA A C 1
ATOM 3092 O O . ALA A 1 391 ? -21.937 -5.378 -47.610 1.00 38.28 391 ALA A O 1
ATOM 3093 N N . ALA A 1 392 ? -20.098 -4.672 -48.720 1.00 37.75 392 ALA A N 1
ATOM 3094 C CA . ALA A 1 392 ? -19.526 -3.805 -47.713 1.00 37.75 392 ALA A CA 1
ATOM 3095 C C . ALA A 1 392 ? -20.455 -2.629 -47.371 1.00 37.75 392 ALA A C 1
ATOM 3097 O O . ALA A 1 392 ? -20.879 -1.886 -48.255 1.00 37.75 392 ALA A O 1
ATOM 3098 N N . SER A 1 393 ? -20.683 -2.419 -46.074 1.00 35.78 393 SER A N 1
ATOM 3099 C CA . SER A 1 393 ? -21.123 -1.135 -45.524 1.00 35.78 393 SER A CA 1
ATOM 3100 C C . SER A 1 393 ? -19.887 -0.318 -45.126 1.00 35.78 393 SER A C 1
ATOM 3102 O O . SER A 1 393 ? -19.160 -0.740 -44.223 1.00 35.78 393 SER A O 1
ATOM 3104 N N . PRO A 1 394 ? -19.619 0.844 -45.747 1.00 46.34 394 PRO A N 1
ATOM 3105 C CA . PRO A 1 394 ? -18.579 1.758 -45.300 1.00 46.34 394 PRO A CA 1
ATOM 3106 C C . PRO A 1 394 ? -19.180 2.705 -44.254 1.00 46.34 394 PRO A C 1
ATOM 3108 O O . PRO A 1 394 ? -19.977 3.579 -44.584 1.00 46.34 394 PRO A O 1
ATOM 3111 N N . GLY A 1 395 ? -18.840 2.522 -42.978 1.00 43.44 395 GLY A N 1
ATOM 3112 C CA . GLY A 1 395 ? -19.338 3.431 -41.938 1.00 43.44 395 GLY A CA 1
ATOM 3113 C C . GLY A 1 395 ? -18.965 3.124 -40.490 1.00 43.44 395 GLY A C 1
ATOM 3114 O O . GLY A 1 395 ? -19.490 3.782 -39.598 1.00 43.44 395 GLY A O 1
ATOM 3115 N N . ALA A 1 396 ? -18.082 2.158 -40.223 1.00 38.31 396 ALA A N 1
ATOM 3116 C CA . ALA A 1 396 ? -17.574 1.937 -38.874 1.00 38.31 396 ALA A CA 1
ATOM 3117 C C . ALA A 1 396 ? -16.377 2.862 -38.617 1.00 38.31 396 ALA A C 1
ATOM 3119 O O . ALA A 1 396 ? -15.363 2.803 -39.312 1.00 38.31 396 ALA A O 1
ATOM 3120 N N . SER A 1 397 ? -16.528 3.744 -37.632 1.00 39.97 397 SER A N 1
ATOM 3121 C CA . SER A 1 397 ? -15.478 4.617 -37.112 1.00 39.97 397 SER A CA 1
ATOM 3122 C C . SER A 1 397 ? -14.232 3.808 -36.715 1.00 39.97 397 SER A C 1
ATOM 3124 O O . SER A 1 397 ? -14.375 2.686 -36.225 1.00 39.97 397 SER A O 1
ATOM 3126 N N . PRO A 1 398 ? -13.011 4.345 -36.889 1.00 40.62 398 PRO A N 1
ATOM 3127 C CA . PRO A 1 398 ? -11.791 3.625 -36.553 1.00 40.62 398 PRO A CA 1
ATOM 3128 C C . PRO A 1 398 ? -11.699 3.451 -35.033 1.00 40.62 398 PRO A C 1
ATOM 3130 O O . PRO A 1 398 ? -11.367 4.386 -34.305 1.00 40.62 398 PRO A O 1
ATOM 3133 N N . SER A 1 399 ? -11.993 2.248 -34.540 1.00 40.25 399 SER A N 1
ATOM 3134 C CA . SER A 1 399 ? -11.591 1.836 -33.200 1.00 40.25 399 SER A CA 1
ATOM 3135 C C . SER A 1 399 ? -10.064 1.732 -33.182 1.00 40.25 399 SER A C 1
ATOM 3137 O O . SER A 1 399 ? -9.480 0.856 -33.821 1.00 40.25 399 SER A O 1
ATOM 3139 N N . LEU A 1 400 ? -9.419 2.669 -32.490 1.00 45.69 400 LEU A N 1
ATOM 3140 C CA . LEU A 1 400 ? -7.988 2.672 -32.197 1.00 45.69 400 LEU A CA 1
ATOM 3141 C C . LEU A 1 400 ? -7.614 1.411 -31.402 1.00 45.69 400 LEU A C 1
ATOM 3143 O O . LEU A 1 400 ? -7.828 1.350 -30.196 1.00 45.69 400 LEU A O 1
ATOM 3147 N N . GLY A 1 401 ? -7.066 0.412 -32.090 1.00 45.28 401 GLY A N 1
ATOM 3148 C CA . GLY A 1 401 ? -6.498 -0.794 -31.490 1.00 45.28 401 GLY A CA 1
ATOM 3149 C C . GLY A 1 401 ? -6.644 -1.994 -32.415 1.00 45.28 401 GLY A C 1
ATOM 3150 O O . GLY A 1 401 ? -7.628 -2.723 -32.331 1.00 45.28 401 GLY A O 1
ATOM 3151 N N . SER A 1 402 ? -5.686 -2.210 -33.321 1.00 45.47 402 SER A N 1
ATOM 3152 C CA . SER A 1 402 ? -5.644 -3.469 -34.069 1.00 45.47 402 SER A CA 1
ATOM 3153 C C . SER A 1 402 ? -5.365 -4.616 -33.087 1.00 45.47 402 SER A C 1
ATOM 3155 O O . SER A 1 402 ? -4.375 -4.521 -32.356 1.00 45.47 402 SER A O 1
ATOM 3157 N N . PRO A 1 403 ? -6.169 -5.693 -33.059 1.00 53.34 403 PRO A N 1
ATOM 3158 C CA . PRO A 1 403 ? -5.864 -6.858 -32.237 1.00 53.34 403 PRO A CA 1
ATOM 3159 C C . PRO A 1 403 ? -4.500 -7.421 -32.649 1.00 53.34 403 PRO A C 1
ATOM 3161 O O . PRO A 1 403 ? -4.246 -7.640 -33.836 1.00 53.34 403 PRO A O 1
ATOM 3164 N N . PHE A 1 404 ? -3.604 -7.612 -31.678 1.00 53.72 404 PHE A N 1
ATOM 3165 C CA . PHE A 1 404 ? -2.275 -8.157 -31.944 1.00 53.72 404 PHE A CA 1
ATOM 3166 C C . PHE A 1 404 ? -2.392 -9.545 -32.600 1.00 53.72 404 PHE A C 1
ATOM 3168 O O . PHE A 1 404 ? -3.263 -10.336 -32.216 1.00 53.72 404 PHE A O 1
ATOM 3175 N N . PRO A 1 405 ? -1.529 -9.878 -33.579 1.00 61.56 405 PRO A N 1
ATOM 3176 C CA . PRO A 1 405 ? -1.511 -11.210 -34.167 1.00 61.56 405 PRO A CA 1
ATOM 3177 C C . PRO A 1 405 ? -1.261 -12.248 -33.068 1.00 61.56 405 PRO A C 1
ATOM 3179 O O . PRO A 1 405 ? -0.335 -12.109 -32.270 1.00 61.56 405 PRO A O 1
ATOM 3182 N N . ARG A 1 406 ? -2.092 -13.298 -33.025 1.00 67.31 406 ARG A N 1
ATOM 3183 C CA . ARG A 1 406 ? -1.948 -14.406 -32.071 1.00 67.31 406 ARG A CA 1
ATOM 3184 C C . ARG A 1 406 ? -0.628 -15.136 -32.330 1.00 67.31 406 ARG A C 1
ATOM 3186 O O . ARG A 1 406 ? -0.567 -16.019 -33.184 1.00 67.31 406 ARG A O 1
ATOM 3193 N N . ARG A 1 407 ? 0.433 -14.768 -31.610 1.00 75.81 407 ARG A N 1
ATOM 3194 C CA . ARG A 1 407 ? 1.685 -15.531 -31.583 1.00 75.81 407 ARG A CA 1
ATOM 3195 C C . ARG A 1 407 ? 1.466 -16.796 -30.757 1.00 75.81 407 ARG A C 1
ATOM 3197 O O . ARG A 1 407 ? 0.913 -16.744 -29.662 1.00 75.81 407 ARG A O 1
ATOM 3204 N N . SER A 1 408 ? 1.863 -17.943 -31.301 1.00 83.12 408 SER A N 1
ATOM 3205 C CA . SER A 1 408 ? 1.888 -19.186 -30.528 1.00 83.12 408 SER A CA 1
ATOM 3206 C C . SER A 1 408 ? 3.069 -19.146 -29.555 1.00 83.12 408 SER A C 1
ATOM 3208 O O . SER A 1 408 ? 4.153 -18.703 -29.929 1.00 83.12 408 SER A O 1
ATOM 3210 N N . LEU A 1 409 ? 2.862 -19.641 -28.329 1.00 83.25 409 LEU A N 1
ATOM 3211 C CA . LEU A 1 409 ? 3.873 -19.715 -27.261 1.00 83.25 409 LEU A CA 1
ATOM 3212 C C . LEU A 1 409 ? 5.165 -20.435 -27.686 1.00 83.25 409 LEU A C 1
ATOM 3214 O O . LEU A 1 409 ? 6.210 -20.225 -27.083 1.00 83.25 409 LEU A O 1
ATOM 3218 N N . HIS A 1 410 ? 5.099 -21.276 -28.721 1.00 83.50 410 HIS A N 1
ATOM 3219 C CA . HIS A 1 410 ? 6.255 -21.989 -29.269 1.00 83.50 410 HIS A CA 1
ATOM 3220 C C . HIS A 1 410 ? 7.193 -21.115 -30.117 1.00 83.50 410 HIS A C 1
ATOM 3222 O O . HIS A 1 410 ? 8.276 -21.575 -30.459 1.00 83.50 410 HIS A O 1
ATOM 3228 N N . PHE A 1 411 ? 6.789 -19.890 -30.468 1.00 87.75 411 PHE A N 1
ATOM 3229 C CA . PHE A 1 411 ? 7.590 -18.951 -31.264 1.00 87.75 411 PHE A CA 1
ATOM 3230 C C . PHE A 1 411 ? 8.123 -17.771 -30.443 1.00 87.75 411 PHE A C 1
ATOM 3232 O O . PHE A 1 411 ? 8.448 -16.739 -31.023 1.00 87.75 411 PHE A O 1
ATOM 3239 N N . LEU A 1 412 ? 8.154 -17.889 -29.113 1.00 89.38 412 LEU A N 1
ATOM 3240 C CA . LEU A 1 412 ? 8.829 -16.901 -28.273 1.00 89.38 412 LEU A CA 1
ATOM 3241 C C . LEU A 1 412 ? 10.342 -17.036 -28.450 1.00 89.38 412 LEU A C 1
ATOM 3243 O O . LEU A 1 412 ? 10.863 -18.154 -28.510 1.00 89.38 412 LEU A O 1
ATOM 3247 N N . ASP A 1 413 ? 11.041 -15.907 -28.499 1.00 92.44 413 ASP A N 1
ATOM 3248 C CA . ASP A 1 413 ? 12.502 -15.914 -28.505 1.00 92.44 413 ASP A CA 1
ATOM 3249 C C . ASP A 1 413 ? 13.033 -16.482 -27.176 1.00 92.44 413 ASP A C 1
ATOM 3251 O O . ASP A 1 413 ? 12.369 -16.421 -26.137 1.00 92.44 413 ASP A O 1
ATOM 3255 N N . SER A 1 414 ? 14.259 -17.018 -27.162 1.00 93.38 414 SER A N 1
ATOM 3256 C CA . SER A 1 414 ? 14.843 -17.624 -25.950 1.00 93.38 414 SER A CA 1
ATOM 3257 C C . SER A 1 414 ? 14.877 -16.666 -24.751 1.00 93.38 414 SER A C 1
ATOM 3259 O O . SER A 1 414 ? 14.734 -17.092 -23.604 1.00 93.38 414 SER A O 1
ATOM 3261 N N . HIS A 1 415 ? 15.051 -15.372 -25.027 1.00 93.38 415 HIS A N 1
ATOM 3262 C CA . HIS A 1 415 ? 15.046 -14.293 -24.040 1.00 93.38 415 HIS A CA 1
ATOM 3263 C C . HIS A 1 415 ? 13.632 -14.052 -23.471 1.00 93.38 415 HIS A C 1
ATOM 3265 O O . HIS A 1 415 ? 13.448 -14.017 -22.252 1.00 93.38 415 HIS A O 1
ATOM 3271 N N . GLU A 1 416 ? 12.607 -13.994 -24.332 1.00 93.69 416 GLU A N 1
ATOM 3272 C CA . GLU A 1 416 ? 11.196 -13.878 -23.927 1.00 93.69 416 GLU A CA 1
ATOM 3273 C C . GLU A 1 416 ? 10.744 -15.093 -23.107 1.00 93.69 416 GLU A C 1
ATOM 3275 O O . GLU A 1 416 ? 10.065 -14.944 -22.090 1.00 93.69 416 GLU A O 1
ATOM 3280 N N . GLN A 1 417 ? 11.165 -16.297 -23.507 1.00 95.12 417 GLN A N 1
ATOM 3281 C CA . GLN A 1 417 ? 10.851 -17.528 -22.791 1.00 95.12 417 GLN A CA 1
ATOM 3282 C C . GLN A 1 417 ? 11.422 -17.514 -21.367 1.00 95.12 417 GLN A C 1
ATOM 3284 O O . GLN A 1 417 ? 10.712 -17.851 -20.418 1.00 95.12 417 GLN A O 1
ATOM 3289 N N . ARG A 1 418 ? 12.677 -17.078 -21.195 1.00 95.69 418 ARG A N 1
ATOM 3290 C CA . ARG A 1 418 ? 13.303 -16.954 -19.871 1.00 95.69 418 ARG A CA 1
ATOM 3291 C C . ARG A 1 418 ? 12.613 -15.892 -19.012 1.00 95.69 418 ARG A C 1
ATOM 3293 O O . ARG A 1 418 ? 12.347 -16.147 -17.839 1.00 95.69 418 ARG A O 1
ATOM 3300 N N . ALA A 1 419 ? 12.288 -14.733 -19.585 1.00 96.19 419 ALA A N 1
ATOM 3301 C CA . ALA A 1 419 ? 11.565 -13.669 -18.887 1.00 96.19 419 ALA A CA 1
ATOM 3302 C C . ALA A 1 419 ? 10.171 -14.128 -18.420 1.00 96.19 419 ALA A C 1
ATOM 3304 O O . ALA A 1 419 ? 9.782 -13.891 -17.271 1.00 96.19 419 ALA A O 1
ATOM 3305 N N . LEU A 1 420 ? 9.441 -14.845 -19.281 1.00 97.19 420 LEU A N 1
ATOM 3306 C CA . LEU A 1 420 ? 8.151 -15.444 -18.946 1.00 97.19 420 LEU A CA 1
ATOM 3307 C C . LEU A 1 420 ? 8.301 -16.491 -17.839 1.00 97.19 420 LEU A C 1
ATOM 3309 O O . LEU A 1 420 ? 7.581 -16.425 -16.846 1.00 97.19 420 LEU A O 1
ATOM 3313 N N . GLN A 1 421 ? 9.253 -17.419 -17.970 1.00 97.44 421 GLN A N 1
ATOM 3314 C CA . GLN A 1 421 ? 9.510 -18.443 -16.959 1.00 97.44 421 GLN A CA 1
ATOM 3315 C C . GLN A 1 421 ? 9.802 -17.814 -15.592 1.00 97.44 421 GLN A C 1
ATOM 3317 O O . GLN A 1 421 ? 9.180 -18.201 -14.602 1.00 97.44 421 GLN A O 1
ATOM 3322 N N . GLN A 1 422 ? 10.675 -16.804 -15.535 1.00 97.88 422 GLN A N 1
ATOM 3323 C CA . GLN A 1 422 ? 11.016 -16.147 -14.274 1.00 97.88 422 GLN A CA 1
ATOM 3324 C C . GLN A 1 422 ? 9.835 -15.382 -13.675 1.00 97.88 422 GLN A C 1
ATOM 3326 O O . GLN A 1 422 ? 9.626 -15.408 -12.463 1.00 97.88 422 GLN A O 1
ATOM 3331 N N . THR A 1 423 ? 9.007 -14.762 -14.515 1.00 98.06 423 THR A N 1
ATOM 3332 C CA . THR A 1 423 ? 7.782 -14.105 -14.048 1.00 98.06 423 THR A CA 1
ATOM 3333 C C . THR A 1 423 ? 6.816 -15.107 -13.412 1.00 98.06 423 THR A C 1
ATOM 3335 O O . THR A 1 423 ? 6.296 -14.858 -12.326 1.00 98.06 423 THR A O 1
ATOM 3338 N N . LEU A 1 424 ? 6.620 -16.274 -14.035 1.00 98.25 424 LEU A N 1
ATOM 3339 C CA . LEU A 1 424 ? 5.771 -17.337 -13.486 1.00 98.25 424 LEU A CA 1
ATOM 3340 C C . LEU A 1 424 ? 6.329 -17.907 -12.171 1.00 98.25 424 LEU A C 1
ATOM 3342 O O . LEU A 1 424 ? 5.554 -18.211 -11.265 1.00 98.25 424 LEU A O 1
ATOM 3346 N N . VAL A 1 425 ? 7.656 -18.011 -12.032 1.00 98.25 425 VAL A N 1
ATOM 3347 C CA . VAL A 1 425 ? 8.312 -18.416 -10.775 1.00 98.25 425 VAL A CA 1
ATOM 3348 C C . VAL A 1 425 ? 8.032 -17.408 -9.658 1.00 98.25 425 VAL A C 1
ATOM 3350 O O . VAL A 1 425 ? 7.646 -17.812 -8.559 1.00 98.25 425 VAL A O 1
ATOM 3353 N N . VAL A 1 426 ? 8.151 -16.107 -9.933 1.00 98.12 426 VAL A N 1
ATOM 3354 C CA . VAL A 1 426 ? 7.828 -15.048 -8.960 1.00 98.12 426 VAL A CA 1
ATOM 3355 C C . VAL A 1 426 ? 6.349 -15.080 -8.572 1.00 98.12 426 VAL A C 1
ATOM 3357 O O . VAL A 1 426 ? 6.022 -15.006 -7.388 1.00 98.12 426 VAL A O 1
ATOM 3360 N N . MET A 1 427 ? 5.445 -15.280 -9.534 1.00 98.38 427 MET A N 1
ATOM 3361 C CA . MET A 1 427 ? 4.014 -15.462 -9.262 1.00 98.38 427 MET A CA 1
ATOM 3362 C C . MET A 1 427 ? 3.743 -16.691 -8.376 1.00 98.38 427 MET A C 1
ATOM 3364 O O . MET A 1 427 ? 2.943 -16.626 -7.445 1.00 98.38 427 MET A O 1
ATOM 3368 N N . ALA A 1 428 ? 4.428 -17.813 -8.607 1.00 98.25 428 ALA A N 1
ATOM 3369 C CA . ALA A 1 428 ? 4.289 -18.999 -7.762 1.00 98.25 428 ALA A CA 1
ATOM 3370 C C . ALA A 1 428 ? 4.799 -18.761 -6.331 1.00 98.25 428 ALA A C 1
ATOM 3372 O O . ALA A 1 428 ? 4.164 -19.189 -5.365 1.00 98.25 428 ALA A O 1
ATOM 3373 N N . ARG A 1 429 ? 5.922 -18.048 -6.175 1.00 98.19 429 ARG A N 1
ATOM 3374 C CA . ARG A 1 429 ? 6.439 -17.672 -4.851 1.00 98.19 429 ARG A CA 1
ATOM 3375 C C . ARG A 1 429 ? 5.504 -16.714 -4.122 1.00 98.19 429 ARG A C 1
ATOM 3377 O O . ARG A 1 429 ? 5.259 -16.923 -2.937 1.00 98.19 429 ARG A O 1
ATOM 3384 N N . GLN A 1 430 ? 4.909 -15.753 -4.827 1.00 98.00 430 GLN A N 1
ATOM 3385 C CA . GLN A 1 430 ? 3.859 -14.889 -4.284 1.00 98.00 430 GLN A CA 1
ATOM 3386 C C . GLN A 1 430 ? 2.703 -15.691 -3.689 1.00 98.00 430 GLN A C 1
ATOM 3388 O O . GLN A 1 430 ? 2.324 -15.459 -2.544 1.00 98.00 430 GLN A O 1
ATOM 3393 N N . ALA A 1 431 ? 2.205 -16.680 -4.432 1.00 98.00 431 ALA A N 1
ATOM 3394 C CA . ALA A 1 431 ? 1.124 -17.557 -3.992 1.00 98.00 431 ALA A CA 1
ATOM 3395 C C . ALA A 1 431 ? 1.460 -18.300 -2.686 1.00 98.00 431 ALA A C 1
ATOM 3397 O O . ALA A 1 431 ? 0.636 -18.396 -1.776 1.00 98.00 431 ALA A O 1
ATOM 3398 N N . LYS A 1 432 ? 2.693 -18.809 -2.585 1.00 98.31 432 LYS A N 1
ATOM 3399 C CA . LYS A 1 432 ? 3.187 -19.507 -1.394 1.00 98.31 432 LYS A CA 1
ATOM 3400 C C . LYS A 1 432 ? 3.283 -18.574 -0.186 1.00 98.31 432 LYS A C 1
ATOM 3402 O O . LYS A 1 432 ? 2.852 -18.949 0.901 1.00 98.31 432 LYS A O 1
ATOM 3407 N N . LEU A 1 433 ? 3.850 -17.383 -0.373 1.00 98.38 433 LEU A N 1
ATOM 3408 C CA . LEU A 1 433 ? 4.011 -16.396 0.695 1.00 98.38 433 LEU A CA 1
ATOM 3409 C C . LEU A 1 433 ? 2.656 -15.881 1.192 1.00 98.38 433 LEU A C 1
ATOM 3411 O O . LEU A 1 433 ? 2.459 -15.753 2.396 1.00 98.38 433 LEU A O 1
ATOM 3415 N N . ASP A 1 434 ? 1.694 -15.678 0.292 1.00 98.06 434 ASP A N 1
ATOM 3416 C CA . ASP A 1 434 ? 0.322 -15.325 0.669 1.00 98.06 434 ASP A CA 1
ATOM 3417 C C . ASP A 1 434 ? -0.348 -16.401 1.505 1.00 98.06 434 ASP A C 1
ATOM 3419 O O . ASP A 1 434 ? -0.984 -16.096 2.509 1.00 98.06 434 ASP A O 1
ATOM 3423 N N . TRP A 1 435 ? -0.171 -17.663 1.127 1.00 98.00 435 TRP A N 1
ATOM 3424 C CA . TRP A 1 435 ? -0.711 -18.775 1.894 1.00 98.00 435 TRP A CA 1
ATOM 3425 C C . TRP A 1 435 ? -0.096 -18.874 3.295 1.00 98.00 435 TRP A C 1
ATOM 3427 O O . TRP A 1 435 ? -0.826 -19.108 4.251 1.00 98.00 435 TRP A O 1
ATOM 3437 N N . MET A 1 436 ? 1.207 -18.609 3.450 1.00 98.44 436 MET A N 1
ATOM 3438 C CA . MET A 1 436 ? 1.842 -18.537 4.777 1.00 98.44 436 MET A CA 1
ATOM 3439 C C . MET A 1 436 ? 1.247 -17.423 5.647 1.00 98.44 436 MET A C 1
ATOM 3441 O O . MET A 1 436 ? 1.077 -17.602 6.852 1.00 98.44 436 MET A O 1
ATOM 3445 N N . VAL A 1 437 ? 0.919 -16.275 5.048 1.00 98.38 437 VAL A N 1
ATOM 3446 C CA . VAL A 1 437 ? 0.249 -15.182 5.762 1.00 98.38 437 VAL A CA 1
ATOM 3447 C C . VAL A 1 437 ? -1.175 -15.585 6.153 1.00 98.38 437 VAL A C 1
ATOM 3449 O O . VAL A 1 437 ? -1.567 -15.351 7.291 1.00 98.38 437 VAL A O 1
ATOM 3452 N N . GLU A 1 438 ? -1.941 -16.228 5.267 1.00 97.94 438 GLU A N 1
ATOM 3453 C CA . GLU A 1 438 ? -3.289 -16.722 5.593 1.00 97.94 438 GLU A CA 1
ATOM 3454 C C . GLU A 1 438 ? -3.279 -17.787 6.703 1.00 97.94 438 GLU A C 1
ATOM 3456 O O . GLU A 1 438 ? -4.130 -17.743 7.592 1.00 97.94 438 GLU A O 1
ATOM 3461 N N . ASP A 1 439 ? -2.292 -18.686 6.716 1.00 97.81 439 ASP A N 1
ATOM 3462 C CA . ASP A 1 439 ? -2.099 -19.654 7.804 1.00 97.81 439 ASP A CA 1
ATOM 3463 C C . ASP A 1 439 ? -1.809 -18.941 9.137 1.00 97.81 439 ASP A C 1
ATOM 3465 O O . ASP A 1 439 ? -2.410 -19.243 10.168 1.00 97.81 439 ASP A O 1
ATOM 3469 N N . ALA A 1 440 ? -0.978 -17.893 9.115 1.00 98.12 440 ALA A N 1
ATOM 3470 C CA . ALA A 1 440 ? -0.717 -17.076 10.297 1.00 98.12 440 ALA A CA 1
ATOM 3471 C C . ALA A 1 440 ? -1.962 -16.308 10.784 1.00 98.12 440 ALA A C 1
ATOM 3473 O O . ALA A 1 440 ? -2.138 -16.142 11.994 1.00 98.12 440 ALA A O 1
ATOM 3474 N N . LYS A 1 441 ? -2.855 -15.872 9.882 1.00 98.12 441 LYS A N 1
ATOM 3475 C CA . LYS A 1 441 ? -4.141 -15.254 10.260 1.00 98.12 441 LYS A CA 1
ATOM 3476 C C . LYS A 1 441 ? -5.046 -16.238 10.993 1.00 98.12 441 LYS A C 1
ATOM 3478 O O . LYS A 1 441 ? -5.719 -15.840 11.939 1.00 98.12 441 LYS A O 1
ATOM 3483 N N . ALA A 1 442 ? -5.034 -17.516 10.610 1.00 97.12 442 ALA A N 1
ATOM 3484 C CA . ALA A 1 442 ? -5.823 -18.557 11.270 1.00 97.12 442 ALA A CA 1
ATOM 3485 C C . ALA A 1 442 ? -5.414 -18.794 12.739 1.00 97.12 442 ALA A C 1
ATOM 3487 O O . ALA A 1 442 ? -6.186 -19.365 13.508 1.00 97.12 442 ALA A O 1
ATOM 3488 N N . LEU A 1 443 ? -4.229 -18.324 13.150 1.00 96.69 443 LEU A N 1
ATOM 3489 C CA . LEU A 1 443 ? -3.767 -18.367 14.540 1.00 96.69 443 LEU A CA 1
ATOM 3490 C C . LEU A 1 443 ? -4.336 -17.236 15.410 1.00 96.69 443 LEU A C 1
ATOM 3492 O O . LEU A 1 443 ? -4.169 -17.275 16.631 1.00 96.69 443 LEU A O 1
ATOM 3496 N N . LEU A 1 444 ? -4.976 -16.217 14.822 1.00 97.19 444 LEU A N 1
ATOM 3497 C CA . LEU A 1 444 ? -5.617 -15.162 15.601 1.00 97.19 444 LEU A CA 1
ATOM 3498 C C . LEU A 1 444 ? -6.820 -15.731 16.375 1.00 97.19 444 LEU A C 1
ATOM 3500 O O . LEU A 1 444 ? -7.668 -16.403 15.784 1.00 97.19 444 LEU A O 1
ATOM 3504 N N . PRO A 1 445 ? -6.948 -15.446 17.686 1.00 96.44 445 PRO A N 1
ATOM 3505 C CA . PRO A 1 445 ? -8.122 -15.855 18.446 1.00 96.44 445 PRO A CA 1
ATOM 3506 C C . PRO A 1 445 ? -9.403 -15.288 17.829 1.00 96.44 445 PRO A C 1
ATOM 3508 O O . PRO A 1 445 ? -9.476 -14.094 17.552 1.00 96.44 445 PRO A O 1
ATOM 3511 N N . SER A 1 446 ? -10.448 -16.105 17.696 1.00 92.75 446 SER A N 1
ATOM 3512 C CA . SER A 1 446 ? -11.729 -15.685 17.104 1.00 92.75 446 SER A CA 1
ATOM 3513 C C . SER A 1 446 ? -12.462 -14.595 17.896 1.00 92.75 446 SER A C 1
ATOM 3515 O O . SER A 1 446 ? -13.386 -13.976 17.380 1.00 92.75 446 SER A O 1
ATOM 3517 N N . CYS A 1 447 ? -12.082 -14.372 19.158 1.00 89.38 447 CYS A N 1
ATOM 3518 C CA . CYS A 1 447 ? -12.592 -13.276 19.981 1.00 89.38 447 CYS A CA 1
ATOM 3519 C C . CYS A 1 447 ? -11.913 -11.930 19.690 1.00 89.38 447 CYS A C 1
ATOM 3521 O O . CYS A 1 447 ? -12.383 -10.913 20.182 1.00 89.38 447 CYS A O 1
ATOM 3523 N N . CYS A 1 448 ? -10.798 -11.933 18.958 1.00 94.44 448 CYS A N 1
ATOM 3524 C CA . CYS A 1 448 ? -10.020 -10.748 18.639 1.00 94.44 448 CYS A CA 1
ATOM 3525 C C . CYS A 1 448 ? -10.665 -10.019 17.459 1.00 94.44 448 CYS A C 1
ATOM 3527 O O . CYS A 1 448 ? -10.778 -10.578 16.366 1.00 94.44 448 CYS A O 1
ATOM 3529 N N . THR A 1 449 ? -11.092 -8.781 17.675 1.00 95.31 449 THR A N 1
ATOM 3530 C CA . THR A 1 449 ? -11.686 -7.957 16.617 1.00 95.31 449 THR A CA 1
ATOM 3531 C C . THR A 1 449 ? -10.627 -7.130 15.891 1.00 95.31 449 THR A C 1
ATOM 3533 O O . THR A 1 449 ? -9.551 -6.848 16.423 1.00 95.31 449 THR A O 1
ATOM 3536 N N . VAL A 1 450 ? -10.924 -6.728 14.653 1.00 97.00 450 VAL A N 1
ATOM 3537 C CA . VAL A 1 450 ? -10.019 -5.884 13.855 1.00 97.00 450 VAL A CA 1
ATOM 3538 C C . VAL A 1 450 ? -9.827 -4.531 14.537 1.00 97.00 450 VAL A C 1
ATOM 3540 O O . VAL A 1 450 ? -8.722 -4.001 14.557 1.00 97.00 450 VAL A O 1
ATOM 3543 N N . GLU A 1 451 ? -10.885 -3.999 15.142 1.00 95.94 451 GLU A N 1
ATOM 3544 C CA . GLU A 1 451 ? -10.902 -2.726 15.854 1.00 95.94 451 GLU A CA 1
ATOM 3545 C C . GLU A 1 451 ? -10.023 -2.763 17.112 1.00 95.94 451 GLU A C 1
ATOM 3547 O O . GLU A 1 451 ? -9.282 -1.818 17.371 1.00 95.94 451 GLU A O 1
ATOM 3552 N N . GLU A 1 452 ? -10.036 -3.862 17.873 1.00 95.88 452 GLU A N 1
ATOM 3553 C CA . GLU A 1 452 ? -9.134 -4.040 19.020 1.00 95.88 452 GLU A CA 1
ATOM 3554 C C . GLU A 1 452 ? -7.669 -4.147 18.583 1.00 95.88 452 GLU A C 1
ATOM 3556 O O . GLU A 1 452 ? -6.799 -3.546 19.216 1.00 95.88 452 GLU A O 1
ATOM 3561 N N . ILE A 1 453 ? -7.387 -4.861 17.486 1.00 97.62 453 ILE A N 1
ATOM 3562 C CA . ILE A 1 453 ? -6.042 -4.918 16.890 1.00 97.62 453 ILE A CA 1
ATOM 3563 C C . ILE A 1 453 ? -5.601 -3.530 16.430 1.00 97.62 453 ILE A C 1
ATOM 3565 O O . ILE A 1 453 ? -4.476 -3.117 16.712 1.00 97.62 453 ILE A O 1
ATOM 3569 N N . PHE A 1 454 ? -6.486 -2.796 15.759 1.00 97.56 454 PHE A N 1
ATOM 3570 C CA . PHE A 1 454 ? -6.215 -1.443 15.301 1.00 97.56 454 PHE A CA 1
ATOM 3571 C C . PHE A 1 454 ? -5.895 -0.515 16.477 1.00 97.56 454 PHE A C 1
ATOM 3573 O O . PHE A 1 454 ? -4.874 0.163 16.456 1.00 97.56 454 PHE A O 1
ATOM 3580 N N . ASN A 1 455 ? -6.708 -0.544 17.536 1.00 96.12 455 ASN A N 1
ATOM 3581 C CA . ASN A 1 455 ? -6.509 0.266 18.739 1.00 96.12 455 ASN A CA 1
ATOM 3582 C C . ASN A 1 455 ? -5.237 -0.110 19.515 1.00 96.12 455 ASN A C 1
ATOM 3584 O O . ASN A 1 455 ? -4.613 0.760 20.121 1.00 96.12 455 ASN A O 1
ATOM 3588 N N . GLU A 1 456 ? -4.846 -1.388 19.520 1.00 97.50 456 GLU A N 1
ATOM 3589 C CA . GLU A 1 456 ? -3.587 -1.832 20.131 1.00 97.50 456 GLU A CA 1
ATOM 3590 C C . GLU A 1 456 ? -2.370 -1.326 19.342 1.00 97.50 456 GLU A C 1
ATOM 3592 O O . GLU A 1 456 ? -1.349 -0.977 19.938 1.00 97.50 456 GLU A O 1
ATOM 3597 N N . LEU A 1 457 ? -2.470 -1.275 18.011 1.00 97.44 457 LEU A N 1
ATOM 3598 C CA . LEU A 1 457 ? -1.395 -0.795 17.148 1.00 97.44 457 LEU A CA 1
ATOM 3599 C C . LEU A 1 457 ? -1.359 0.736 17.043 1.00 97.44 457 LEU A C 1
ATOM 3601 O O . LEU A 1 457 ? -0.270 1.286 16.948 1.00 97.44 457 LEU A O 1
ATOM 3605 N N . ASP A 1 458 ? -2.483 1.450 17.104 1.00 96.38 458 ASP A N 1
ATOM 3606 C CA . ASP A 1 458 ? -2.534 2.921 17.094 1.00 96.38 458 ASP A CA 1
ATOM 3607 C C . ASP A 1 458 ? -2.225 3.502 18.486 1.00 96.38 458 ASP A C 1
ATOM 3609 O O . ASP A 1 458 ? -3.060 4.102 19.170 1.00 96.38 458 ASP A O 1
ATOM 3613 N N . LEU A 1 459 ? -0.974 3.324 18.919 1.00 90.88 459 LEU A N 1
ATOM 3614 C CA . LEU A 1 459 ? -0.492 3.699 20.254 1.00 90.88 459 LEU A CA 1
ATOM 3615 C C . LEU A 1 459 ? -0.695 5.184 20.590 1.00 90.88 459 LEU A C 1
ATOM 3617 O O . LEU A 1 459 ? -0.759 5.550 21.765 1.00 90.88 459 LEU A O 1
ATOM 3621 N N . MET A 1 460 ? -0.752 6.041 19.572 1.00 88.94 460 MET A N 1
ATOM 3622 C CA . MET A 1 460 ? -0.901 7.488 19.715 1.00 88.94 460 MET A CA 1
ATOM 3623 C C . MET A 1 460 ? -2.343 7.963 19.501 1.00 88.94 460 MET A C 1
ATOM 3625 O O . MET A 1 460 ? -2.609 9.147 19.706 1.00 88.94 460 MET A O 1
ATOM 3629 N N . ARG A 1 461 ? -3.267 7.059 19.143 1.00 92.00 461 ARG A N 1
ATOM 3630 C CA . ARG A 1 461 ? -4.671 7.357 18.823 1.00 92.00 461 ARG A CA 1
ATOM 3631 C C . ARG A 1 461 ? -4.809 8.402 17.718 1.00 92.00 461 ARG A C 1
ATOM 3633 O O . ARG A 1 461 ? -5.610 9.331 17.819 1.00 92.00 461 ARG A O 1
ATOM 3640 N N . ASN A 1 462 ? -3.991 8.270 16.679 1.00 90.62 462 ASN A N 1
ATOM 3641 C CA . ASN A 1 462 ? -4.002 9.168 15.532 1.00 90.62 462 ASN A CA 1
ATOM 3642 C C . ASN A 1 462 ? -5.163 8.883 14.563 1.00 90.62 462 ASN A C 1
ATOM 3644 O O . ASN A 1 462 ? -5.417 9.692 13.670 1.00 90.62 462 ASN A O 1
ATOM 3648 N N . GLY A 1 463 ? -5.838 7.738 14.707 1.00 92.81 463 GLY A N 1
ATOM 3649 C CA . GLY A 1 463 ? -6.799 7.219 13.737 1.00 92.81 463 GLY A CA 1
ATOM 3650 C C . GLY A 1 463 ? -6.135 6.533 12.540 1.00 92.81 463 GLY A C 1
ATOM 3651 O O . GLY A 1 463 ? -6.792 6.312 11.530 1.00 92.81 463 GLY A O 1
ATOM 3652 N N . TYR A 1 464 ? -4.838 6.228 12.628 1.00 95.38 464 TYR A N 1
ATOM 3653 C CA . TYR A 1 464 ? -4.061 5.466 11.647 1.00 95.38 464 TYR A CA 1
ATOM 3654 C C . TYR A 1 464 ? -2.798 4.919 12.314 1.00 95.38 464 TYR A C 1
ATOM 3656 O O . TYR A 1 464 ? -2.298 5.483 13.287 1.00 95.38 464 TYR A O 1
ATOM 3664 N N . ILE A 1 465 ? -2.239 3.853 11.752 1.00 96.94 465 ILE A N 1
ATOM 3665 C CA . ILE A 1 465 ? -1.057 3.170 12.282 1.00 96.94 465 ILE A CA 1
ATOM 3666 C C . ILE A 1 465 ? 0.154 3.541 11.439 1.00 96.94 465 ILE A C 1
ATOM 3668 O O . ILE A 1 465 ? 0.168 3.345 10.226 1.00 96.94 465 ILE A O 1
ATOM 3672 N N . THR A 1 466 ? 1.198 4.066 12.069 1.00 95.81 466 THR A N 1
ATOM 3673 C CA . THR A 1 466 ? 2.462 4.369 11.388 1.00 95.81 466 THR A CA 1
ATOM 3674 C C . THR A 1 466 ? 3.429 3.190 11.433 1.00 95.81 466 THR A C 1
ATOM 3676 O O . THR A 1 466 ? 3.365 2.333 12.317 1.00 95.81 466 THR A O 1
ATOM 3679 N N . LEU A 1 467 ? 4.435 3.202 10.552 1.00 95.75 467 LEU A N 1
ATOM 3680 C CA . LEU A 1 467 ? 5.588 2.290 10.641 1.00 95.75 467 LEU A CA 1
ATOM 3681 C C . LEU A 1 467 ? 6.238 2.283 12.035 1.00 95.75 467 LEU A C 1
ATOM 3683 O O . LEU A 1 467 ? 6.712 1.245 12.506 1.00 95.75 467 LEU A O 1
ATOM 3687 N N . ARG A 1 468 ? 6.277 3.444 12.705 1.00 94.88 468 ARG A N 1
ATOM 3688 C CA . ARG A 1 468 ? 6.838 3.577 14.054 1.00 94.88 468 ARG A CA 1
ATOM 3689 C C . ARG A 1 468 ? 6.024 2.786 15.070 1.00 94.88 468 ARG A C 1
ATOM 3691 O O . ARG A 1 468 ? 6.624 2.193 15.967 1.00 94.88 468 ARG A O 1
ATOM 3698 N N . ASP A 1 469 ? 4.707 2.772 14.925 1.00 96.81 469 ASP A N 1
ATOM 3699 C CA . ASP A 1 469 ? 3.818 2.081 15.848 1.00 96.81 469 ASP A CA 1
ATOM 3700 C C . ASP A 1 469 ? 3.976 0.562 15.728 1.00 96.81 469 ASP A C 1
ATOM 3702 O O . ASP A 1 469 ? 4.255 -0.101 16.729 1.00 96.81 469 ASP A O 1
ATOM 3706 N N . ILE A 1 470 ? 3.972 0.031 14.497 1.00 97.56 470 ILE A N 1
ATOM 3707 C CA . ILE A 1 470 ? 4.237 -1.396 14.229 1.00 97.56 470 ILE A CA 1
ATOM 3708 C C . ILE A 1 470 ? 5.610 -1.789 14.782 1.00 97.56 470 ILE A C 1
ATOM 3710 O O . ILE A 1 470 ? 5.742 -2.772 15.510 1.00 97.56 470 ILE A O 1
ATOM 3714 N N . ARG A 1 471 ? 6.652 -0.999 14.496 1.00 96.50 471 ARG A N 1
ATOM 3715 C CA . ARG A 1 471 ? 8.009 -1.277 14.984 1.00 96.50 471 ARG A CA 1
ATOM 3716 C C . ARG A 1 471 ? 8.086 -1.272 16.509 1.00 96.50 471 ARG A C 1
ATOM 3718 O O . ARG A 1 471 ? 8.793 -2.099 17.078 1.00 96.50 471 ARG A O 1
ATOM 3725 N N . ARG A 1 472 ? 7.397 -0.344 17.178 1.00 96.12 472 ARG A N 1
ATOM 3726 C CA . ARG A 1 472 ? 7.371 -0.268 18.644 1.00 96.12 472 ARG A CA 1
ATOM 3727 C C . ARG A 1 472 ? 6.645 -1.466 19.247 1.00 96.12 472 ARG A C 1
ATOM 3729 O O . ARG A 1 472 ? 7.149 -2.020 20.221 1.00 96.12 472 ARG A O 1
ATOM 3736 N N . PHE A 1 473 ? 5.526 -1.879 18.653 1.00 97.44 473 PHE A N 1
ATOM 3737 C CA . PHE A 1 473 ? 4.815 -3.093 19.040 1.00 97.44 473 PHE A CA 1
ATOM 3738 C C . PHE A 1 473 ? 5.724 -4.325 18.913 1.00 97.44 473 PHE A C 1
ATOM 3740 O O . PHE A 1 473 ? 5.955 -5.022 19.898 1.00 97.44 473 PHE A O 1
ATOM 3747 N N . MET A 1 474 ? 6.345 -4.529 17.745 1.00 98.06 474 MET A N 1
ATOM 3748 C CA . MET A 1 474 ? 7.252 -5.659 17.490 1.00 98.06 474 MET A CA 1
ATOM 3749 C C . MET A 1 474 ? 8.481 -5.661 18.415 1.00 98.06 474 MET A C 1
ATOM 3751 O O . MET A 1 474 ? 8.890 -6.713 18.908 1.00 98.06 474 MET A O 1
ATOM 3755 N N . ALA A 1 475 ? 9.049 -4.486 18.705 1.00 96.62 475 ALA A N 1
ATOM 3756 C CA . ALA A 1 475 ? 10.172 -4.350 19.632 1.00 96.62 475 ALA A CA 1
ATOM 3757 C C . ALA A 1 475 ? 9.809 -4.767 21.068 1.00 96.62 475 ALA A C 1
ATOM 3759 O O . ALA A 1 475 ? 10.672 -5.269 21.785 1.00 96.62 475 ALA A O 1
ATOM 3760 N N . GLY A 1 476 ? 8.540 -4.624 21.471 1.00 96.94 476 GLY A N 1
ATOM 3761 C CA . GLY A 1 476 ? 8.036 -5.116 22.758 1.00 96.94 476 GLY A CA 1
ATOM 3762 C C . GLY A 1 476 ? 8.147 -6.637 22.924 1.00 96.94 476 GLY A C 1
ATOM 3763 O O . GLY A 1 476 ? 8.250 -7.119 24.048 1.00 96.94 476 GLY A O 1
ATOM 3764 N N . PHE A 1 477 ? 8.209 -7.378 21.815 1.00 97.75 477 PHE A N 1
ATOM 3765 C CA . PHE A 1 477 ? 8.417 -8.830 21.772 1.00 97.75 477 PHE A CA 1
ATOM 3766 C C . PHE A 1 477 ? 9.865 -9.220 21.424 1.00 97.75 477 PHE A C 1
ATOM 3768 O O . PHE A 1 477 ? 10.149 -10.384 21.156 1.00 97.75 477 PHE A O 1
ATOM 3775 N N . GLY A 1 478 ? 10.797 -8.259 21.405 1.00 96.69 478 GLY A N 1
ATOM 3776 C CA . GLY A 1 478 ? 12.208 -8.500 21.085 1.00 96.69 478 GLY A CA 1
ATOM 3777 C C . GLY A 1 478 ? 12.498 -8.735 19.598 1.00 96.69 478 GLY A C 1
ATOM 3778 O O . GLY A 1 478 ? 13.609 -9.131 19.247 1.00 96.69 478 GLY A O 1
ATOM 3779 N N . PHE A 1 479 ? 11.537 -8.488 18.705 1.00 95.50 479 PHE A N 1
ATOM 3780 C CA . PHE A 1 479 ? 11.736 -8.694 17.274 1.00 95.50 479 PHE A CA 1
ATOM 3781 C C . PHE A 1 479 ? 12.456 -7.522 16.622 1.00 95.50 479 PHE A C 1
ATOM 3783 O O . PHE A 1 479 ? 12.113 -6.352 16.810 1.00 95.50 479 PHE A O 1
ATOM 3790 N N . THR A 1 480 ? 13.465 -7.855 15.821 1.00 93.38 480 THR A N 1
ATOM 3791 C CA . THR A 1 480 ? 14.342 -6.885 15.169 1.00 93.38 480 THR A CA 1
ATOM 3792 C C . THR A 1 480 ? 14.331 -7.103 13.658 1.00 93.38 480 THR A C 1
ATOM 3794 O O . THR A 1 480 ? 15.095 -7.888 13.114 1.00 93.38 480 THR A O 1
ATOM 3797 N N . ALA A 1 481 ? 13.453 -6.379 12.964 1.00 94.25 481 ALA A N 1
ATOM 3798 C CA . ALA A 1 481 ? 13.464 -6.288 11.504 1.00 94.25 481 ALA A CA 1
ATOM 3799 C C . ALA A 1 481 ? 14.118 -4.990 11.017 1.00 94.25 481 ALA A C 1
ATOM 3801 O O . ALA A 1 481 ? 14.186 -3.982 11.733 1.00 94.25 481 ALA A O 1
ATOM 3802 N N . LYS A 1 482 ? 14.588 -5.010 9.766 1.00 95.00 482 LYS A N 1
ATOM 3803 C CA . LYS A 1 482 ? 15.121 -3.826 9.088 1.00 95.00 482 LYS A CA 1
ATOM 3804 C C . LYS A 1 482 ? 13.980 -2.857 8.783 1.00 95.00 482 LYS A C 1
ATOM 3806 O O . LYS A 1 482 ? 12.851 -3.272 8.552 1.00 95.00 482 LYS A O 1
ATOM 3811 N N . TYR A 1 483 ? 14.288 -1.560 8.702 1.00 93.81 483 TYR A N 1
ATOM 3812 C CA . TYR A 1 483 ? 13.302 -0.546 8.295 1.00 93.81 483 TYR A CA 1
ATOM 3813 C C . TYR A 1 483 ? 12.641 -0.888 6.947 1.00 93.81 483 TYR A C 1
ATOM 3815 O O . TYR A 1 483 ? 11.429 -0.756 6.810 1.00 93.81 483 TYR A O 1
ATOM 3823 N N . ALA A 1 484 ? 13.431 -1.417 6.004 1.00 92.38 484 ALA A N 1
ATOM 3824 C CA . ALA A 1 484 ? 12.969 -1.829 4.681 1.00 92.38 484 ALA A CA 1
ATOM 3825 C C . ALA A 1 484 ? 11.864 -2.906 4.711 1.00 92.38 484 ALA A C 1
ATOM 3827 O O . ALA A 1 484 ? 10.994 -2.908 3.843 1.00 92.38 484 ALA A O 1
ATOM 3828 N N . SER A 1 485 ? 11.855 -3.799 5.706 1.00 96.06 485 SER A N 1
ATOM 3829 C CA . SER A 1 485 ? 10.821 -4.833 5.839 1.00 96.06 485 SER A CA 1
ATOM 3830 C C . SER A 1 485 ? 9.469 -4.199 6.193 1.00 96.06 485 SER A C 1
ATOM 3832 O O . SER A 1 485 ? 8.449 -4.522 5.590 1.00 96.06 485 SER A O 1
ATOM 3834 N N . TYR A 1 486 ? 9.461 -3.210 7.096 1.00 96.62 486 TYR A N 1
ATOM 3835 C CA . TYR A 1 486 ? 8.242 -2.479 7.461 1.00 96.62 486 TYR A CA 1
ATOM 3836 C C . TYR A 1 486 ? 7.700 -1.636 6.300 1.00 96.62 486 TYR A C 1
ATOM 3838 O O . TYR A 1 486 ? 6.495 -1.629 6.058 1.00 96.62 486 TYR A O 1
ATOM 3846 N N . THR A 1 487 ? 8.571 -0.956 5.548 1.00 95.25 487 THR A N 1
ATOM 3847 C CA . THR A 1 487 ? 8.141 -0.209 4.352 1.00 95.25 487 THR A CA 1
ATOM 3848 C C . THR A 1 487 ? 7.590 -1.140 3.273 1.00 95.25 487 THR A C 1
ATOM 3850 O O . THR A 1 487 ? 6.626 -0.784 2.596 1.00 95.25 487 THR A O 1
ATOM 3853 N N . SER A 1 488 ? 8.165 -2.341 3.135 1.00 96.00 488 SER A N 1
ATOM 3854 C CA . SER A 1 488 ? 7.689 -3.359 2.190 1.00 96.00 488 SER A CA 1
ATOM 3855 C C . SER A 1 488 ? 6.312 -3.888 2.582 1.00 96.00 488 SER A C 1
ATOM 3857 O O . SER A 1 488 ? 5.459 -4.023 1.711 1.00 96.00 488 SER A O 1
ATOM 3859 N N . LEU A 1 489 ? 6.060 -4.103 3.881 1.00 97.31 489 LEU A N 1
ATOM 3860 C CA . LEU A 1 489 ? 4.738 -4.473 4.402 1.00 97.31 489 LEU A CA 1
ATOM 3861 C C . LEU A 1 489 ? 3.673 -3.438 4.030 1.00 97.31 489 LEU A C 1
ATOM 3863 O O . LEU A 1 489 ? 2.649 -3.796 3.454 1.00 97.31 489 LEU A O 1
ATOM 3867 N N . VAL A 1 490 ? 3.915 -2.159 4.338 1.00 96.38 490 VAL A N 1
ATOM 3868 C CA . VAL A 1 490 ? 2.943 -1.092 4.044 1.00 96.38 490 VAL A CA 1
ATOM 3869 C C . VAL A 1 490 ? 2.686 -0.989 2.544 1.00 96.38 490 VAL A C 1
ATOM 3871 O O . VAL A 1 490 ? 1.537 -0.941 2.108 1.00 96.38 490 VAL A O 1
ATOM 3874 N N . SER A 1 491 ? 3.753 -1.043 1.748 1.00 94.56 491 SER A N 1
ATOM 3875 C CA . SER A 1 491 ? 3.650 -0.974 0.293 1.00 94.56 491 SER A CA 1
ATOM 3876 C C . SER A 1 491 ? 2.888 -2.169 -0.295 1.00 94.56 491 SER A C 1
ATOM 3878 O O . SER A 1 491 ? 2.073 -1.973 -1.195 1.00 94.56 491 SER A O 1
ATOM 3880 N N . ASP A 1 492 ? 3.089 -3.390 0.222 1.00 96.38 492 ASP A N 1
ATOM 3881 C CA . ASP A 1 492 ? 2.358 -4.582 -0.231 1.00 96.38 492 ASP A CA 1
ATOM 3882 C C . ASP A 1 492 ? 0.868 -4.515 0.142 1.00 96.38 492 ASP A C 1
ATOM 3884 O O . ASP A 1 492 ? 0.022 -4.814 -0.701 1.00 96.38 492 ASP A O 1
ATOM 3888 N N . LEU A 1 493 ? 0.517 -4.043 1.345 1.00 95.81 493 LEU A N 1
ATOM 3889 C CA . LEU A 1 493 ? -0.885 -3.837 1.741 1.00 95.81 493 LEU A CA 1
ATOM 3890 C C . LEU A 1 493 ? -1.579 -2.793 0.855 1.00 95.81 493 LEU A C 1
ATOM 3892 O O . LEU A 1 493 ? -2.656 -3.049 0.310 1.00 95.81 493 LEU A O 1
ATOM 3896 N N . HIS A 1 494 ? -0.934 -1.647 0.615 1.00 93.50 494 HIS A N 1
ATOM 3897 C CA . HIS A 1 494 ? -1.459 -0.624 -0.296 1.00 93.50 494 HIS A CA 1
ATOM 3898 C C . HIS A 1 494 ? -1.603 -1.145 -1.726 1.00 93.50 494 HIS A C 1
ATOM 3900 O O . HIS A 1 494 ? -2.540 -0.774 -2.438 1.00 93.50 494 HIS A O 1
ATOM 3906 N N . LEU A 1 495 ? -0.686 -2.006 -2.165 1.00 92.75 495 LEU A N 1
ATOM 3907 C CA . LEU A 1 495 ? -0.735 -2.611 -3.486 1.00 92.75 495 LEU A CA 1
ATOM 3908 C C . LEU A 1 495 ? -1.917 -3.575 -3.627 1.00 92.75 495 LEU A C 1
ATOM 3910 O O . LEU A 1 495 ? -2.644 -3.499 -4.616 1.00 92.75 495 LEU A O 1
ATOM 3914 N N . ARG A 1 496 ? -2.157 -4.432 -2.629 1.00 92.81 496 ARG A N 1
ATOM 3915 C CA . ARG A 1 496 ? -3.332 -5.317 -2.597 1.00 92.81 496 ARG A CA 1
ATOM 3916 C C . ARG A 1 496 ? -4.631 -4.520 -2.579 1.00 92.81 496 ARG A C 1
ATOM 3918 O O . ARG A 1 496 ? -5.574 -4.847 -3.290 1.00 92.81 496 ARG A O 1
ATOM 3925 N N . ARG A 1 497 ? -4.671 -3.421 -1.829 1.00 91.50 497 ARG A N 1
ATOM 3926 C CA . ARG A 1 497 ? -5.845 -2.548 -1.749 1.00 91.50 497 ARG A CA 1
ATOM 3927 C C . ARG A 1 497 ? -6.223 -1.901 -3.077 1.00 91.50 497 ARG A C 1
ATOM 3929 O O . ARG A 1 497 ? -7.411 -1.764 -3.366 1.00 91.50 497 ARG A O 1
ATOM 3936 N N . LYS A 1 498 ? -5.245 -1.535 -3.909 1.00 90.31 498 LYS A N 1
ATOM 3937 C CA . LYS A 1 498 ? -5.509 -0.943 -5.235 1.00 90.31 498 LYS A CA 1
ATOM 3938 C C . LYS A 1 498 ? -6.332 -1.855 -6.146 1.00 90.31 498 LYS A C 1
ATOM 3940 O O . LYS A 1 498 ? -7.107 -1.334 -6.940 1.00 90.31 498 LYS A O 1
ATOM 3945 N N . ILE A 1 499 ? -6.217 -3.176 -5.989 1.00 86.25 499 ILE A N 1
ATOM 3946 C CA . ILE A 1 499 ? -6.990 -4.161 -6.763 1.00 86.25 499 ILE A CA 1
ATOM 3947 C C . ILE A 1 499 ? -8.496 -4.008 -6.497 1.00 86.25 499 ILE A C 1
ATOM 3949 O O . ILE A 1 499 ? -9.304 -4.101 -7.416 1.00 86.25 499 ILE A O 1
ATOM 3953 N N . PHE A 1 500 ? -8.878 -3.734 -5.247 1.00 83.69 500 PHE A N 1
ATOM 3954 C CA . PHE A 1 500 ? -10.279 -3.561 -4.851 1.00 83.69 500 PHE A CA 1
ATOM 3955 C C . PHE A 1 500 ? -10.837 -2.190 -5.255 1.00 83.69 500 PHE A C 1
ATOM 3957 O O . PHE A 1 500 ? -12.026 -2.046 -5.523 1.00 83.69 500 PHE A O 1
ATOM 3964 N N . HIS A 1 501 ? -9.976 -1.174 -5.344 1.00 80.56 501 HIS A N 1
ATOM 3965 C CA . HIS A 1 501 ? -10.384 0.214 -5.540 1.00 80.56 501 HIS A CA 1
ATOM 3966 C C . HIS A 1 501 ? -9.799 0.850 -6.805 1.00 80.56 501 HIS A C 1
ATOM 3968 O O . HIS A 1 501 ? -9.266 1.963 -6.751 1.00 80.56 501 HIS A O 1
ATOM 3974 N N . GLN A 1 502 ? -9.970 0.215 -7.967 1.00 65.88 502 GLN A N 1
ATOM 3975 C CA . GLN A 1 502 ? -9.567 0.815 -9.250 1.00 65.88 502 GLN A CA 1
ATOM 3976 C C . GLN A 1 502 ? -10.190 2.209 -9.493 1.00 65.88 502 GLN A C 1
ATOM 3978 O O . GLN A 1 502 ? -9.623 3.022 -10.223 1.00 65.88 502 GLN A O 1
ATOM 3983 N N . HIS A 1 503 ? -11.310 2.537 -8.833 1.00 57.38 503 HIS A N 1
ATOM 3984 C CA . HIS A 1 503 ? -12.020 3.810 -9.005 1.00 57.38 503 HIS A CA 1
ATOM 3985 C C . HIS A 1 503 ? -11.910 4.806 -7.833 1.00 57.38 503 HIS A C 1
ATOM 3987 O O . HIS A 1 503 ? -12.295 5.963 -8.002 1.00 57.38 503 HIS A O 1
ATOM 3993 N N . SER A 1 504 ? -11.350 4.434 -6.673 1.00 56.31 504 SER A N 1
ATOM 3994 C CA . SER A 1 504 ? -11.371 5.294 -5.466 1.00 56.31 504 SER A CA 1
ATOM 3995 C C . SER A 1 504 ? -10.100 6.139 -5.258 1.00 56.31 504 SER A C 1
ATOM 3997 O O . SER A 1 504 ? -9.762 6.522 -4.139 1.00 56.31 504 SER A O 1
ATOM 3999 N N . VAL A 1 505 ? -9.381 6.463 -6.336 1.00 52.06 505 VAL A N 1
ATOM 4000 C CA . VAL A 1 505 ? -8.037 7.084 -6.296 1.00 52.06 505 VAL A CA 1
ATOM 4001 C C . VAL A 1 505 ? -8.040 8.566 -5.868 1.00 52.06 505 VAL A C 1
ATOM 4003 O O . VAL A 1 505 ? -6.985 9.172 -5.726 1.00 52.06 505 VAL A O 1
ATOM 4006 N N . ARG A 1 506 ? -9.190 9.203 -5.622 1.00 53.81 506 ARG A N 1
ATOM 4007 C CA . ARG A 1 506 ? -9.245 10.676 -5.510 1.00 53.81 506 ARG A CA 1
ATOM 4008 C C . ARG A 1 506 ? -9.274 11.304 -4.113 1.00 53.81 506 ARG A C 1
ATOM 4010 O O . ARG A 1 506 ? -9.492 12.508 -4.050 1.00 53.81 506 ARG A O 1
ATOM 4017 N N . GLY A 1 507 ? -9.026 10.586 -3.014 1.00 53.62 507 GLY A N 1
ATOM 4018 C CA . GLY A 1 507 ? -9.252 11.217 -1.698 1.00 53.62 507 GLY A CA 1
ATOM 4019 C C . GLY A 1 507 ? -8.441 10.788 -0.483 1.00 53.62 507 GLY A C 1
ATOM 4020 O O . GLY A 1 507 ? -8.549 11.471 0.533 1.00 53.62 507 GLY A O 1
ATOM 4021 N N . SER A 1 508 ? -7.638 9.722 -0.523 1.00 58.22 508 SER A N 1
ATOM 4022 C CA . SER A 1 508 ? -6.887 9.348 0.682 1.00 58.22 508 SER A CA 1
ATOM 4023 C C . SER A 1 508 ? -5.602 10.173 0.787 1.00 58.22 508 SER A C 1
ATOM 4025 O O . SER A 1 508 ? -4.611 9.882 0.126 1.00 58.22 508 SER A O 1
ATOM 4027 N N . LEU A 1 509 ? -5.638 11.230 1.606 1.00 64.50 509 LEU A N 1
ATOM 4028 C CA . LEU A 1 509 ? -4.493 12.084 1.968 1.00 64.50 509 LEU A CA 1
ATOM 4029 C C . LEU A 1 509 ? -3.546 11.419 2.983 1.00 64.50 509 LEU A C 1
ATOM 4031 O O . LEU A 1 509 ? -2.738 12.102 3.616 1.00 64.50 509 LEU A O 1
ATOM 4035 N N . LEU A 1 510 ? -3.682 10.110 3.192 1.00 67.00 510 LEU A N 1
ATOM 4036 C CA . LEU A 1 510 ? -2.860 9.383 4.142 1.00 67.00 510 LEU A CA 1
ATOM 4037 C C . LEU A 1 510 ? -1.390 9.445 3.736 1.00 67.00 510 LEU A C 1
ATOM 4039 O O . LEU A 1 510 ? -1.028 9.461 2.557 1.00 67.00 510 LEU A O 1
ATOM 4043 N N . LEU A 1 511 ? -0.536 9.507 4.753 1.00 78.25 511 LEU A N 1
ATOM 4044 C CA . LEU A 1 511 ? 0.901 9.468 4.551 1.00 78.25 511 LEU A CA 1
ATOM 4045 C C . LEU A 1 511 ? 1.254 8.119 3.899 1.00 78.25 511 LEU A C 1
ATOM 4047 O O . LEU A 1 511 ? 0.696 7.097 4.307 1.00 78.25 511 LEU A O 1
ATOM 4051 N N . PRO A 1 512 ? 2.205 8.072 2.947 1.00 81.56 512 PRO A N 1
ATOM 4052 C CA . PRO A 1 512 ? 2.634 6.822 2.306 1.00 81.56 512 PRO A CA 1
ATOM 4053 C C . PRO A 1 512 ? 3.063 5.719 3.289 1.00 81.56 512 PRO A C 1
ATOM 4055 O O . PRO A 1 512 ? 3.091 4.549 2.938 1.00 81.56 512 PRO A O 1
ATOM 4058 N N . GLU A 1 513 ? 3.391 6.095 4.525 1.00 88.81 513 GLU A N 1
ATOM 4059 C CA . GLU A 1 513 ? 3.870 5.223 5.600 1.00 88.81 513 GLU A CA 1
ATOM 4060 C C . GLU A 1 513 ? 2.811 4.958 6.692 1.00 88.81 513 GLU A C 1
ATOM 4062 O O . GLU A 1 513 ? 3.156 4.614 7.827 1.00 88.81 513 GLU A O 1
ATOM 4067 N N . SER A 1 514 ? 1.528 5.165 6.377 1.00 93.50 514 SER A N 1
ATOM 4068 C CA . SER A 1 514 ? 0.408 4.917 7.294 1.00 93.50 514 SER A CA 1
ATOM 4069 C C . SER A 1 514 ? -0.537 3.827 6.789 1.00 93.50 514 SER A C 1
ATOM 4071 O O . SER A 1 514 ? -0.764 3.699 5.585 1.00 93.50 514 SER A O 1
ATOM 4073 N N . LEU A 1 515 ? -1.067 3.049 7.732 1.00 96.00 515 LEU A N 1
ATOM 4074 C CA . LEU A 1 515 ? -2.094 2.033 7.538 1.00 96.00 515 LEU A CA 1
ATOM 4075 C C . LEU A 1 515 ? -3.389 2.491 8.197 1.00 96.00 515 LEU A C 1
ATOM 4077 O O . LEU A 1 515 ? -3.386 2.939 9.345 1.00 96.00 515 LEU A O 1
ATOM 4081 N N . ASP A 1 516 ? -4.483 2.367 7.466 1.00 95.62 516 ASP A N 1
ATOM 4082 C CA . ASP A 1 516 ? -5.819 2.695 7.948 1.00 95.62 516 ASP A CA 1
ATOM 4083 C C . ASP A 1 516 ? -6.559 1.433 8.432 1.00 95.62 516 ASP A C 1
ATOM 4085 O O . ASP A 1 516 ? -6.003 0.327 8.432 1.00 95.62 516 ASP A O 1
ATOM 4089 N N . LEU A 1 517 ? -7.797 1.574 8.909 1.00 96.75 517 LEU A N 1
ATOM 4090 C CA . LEU A 1 517 ? -8.555 0.443 9.456 1.00 96.75 517 LEU A CA 1
ATOM 4091 C C . LEU A 1 517 ? -8.779 -0.657 8.408 1.00 96.75 517 LEU A C 1
ATOM 4093 O O . LEU A 1 517 ? -8.784 -1.842 8.745 1.00 96.75 517 LEU A O 1
ATOM 4097 N N . ARG A 1 518 ? -8.929 -0.285 7.131 1.00 96.19 518 ARG A N 1
ATOM 4098 C CA . ARG A 1 518 ? -9.125 -1.240 6.030 1.00 96.19 518 ARG A CA 1
ATOM 4099 C C . ARG A 1 518 ? -7.852 -2.019 5.738 1.00 96.19 518 ARG A C 1
ATOM 4101 O O . ARG A 1 518 ? -7.922 -3.227 5.509 1.00 96.19 518 ARG A O 1
ATOM 4108 N N . ASP A 1 519 ? -6.697 -1.363 5.802 1.00 96.62 519 ASP A N 1
ATOM 4109 C CA . ASP A 1 519 ? -5.413 -2.043 5.638 1.00 96.62 519 ASP A CA 1
ATOM 4110 C C . ASP A 1 519 ? -5.185 -3.077 6.761 1.00 96.62 519 ASP A C 1
ATOM 4112 O O . ASP A 1 519 ? -4.738 -4.196 6.496 1.00 96.62 519 ASP A O 1
ATOM 4116 N N . ILE A 1 520 ? -5.569 -2.757 8.005 1.00 97.88 520 ILE A N 1
ATOM 4117 C CA . ILE A 1 520 ? -5.519 -3.715 9.126 1.00 97.88 520 ILE A CA 1
ATOM 4118 C C . ILE A 1 520 ? -6.558 -4.826 8.982 1.00 97.88 520 ILE A C 1
ATOM 4120 O O . ILE A 1 520 ? -6.253 -5.987 9.251 1.00 97.88 520 ILE A O 1
ATOM 4124 N N . ALA A 1 521 ? -7.761 -4.525 8.496 1.00 97.56 521 ALA A N 1
ATOM 4125 C CA . ALA A 1 521 ? -8.750 -5.557 8.205 1.00 97.56 521 ALA A CA 1
ATOM 4126 C C . ALA A 1 521 ? -8.222 -6.564 7.173 1.00 97.56 521 ALA A C 1
ATOM 4128 O O . ALA A 1 521 ? -8.385 -7.767 7.354 1.00 97.56 521 ALA A O 1
ATOM 4129 N N . MET A 1 522 ? -7.530 -6.100 6.128 1.00 96.69 522 MET A N 1
ATOM 4130 C CA . MET A 1 522 ? -6.884 -6.975 5.145 1.00 96.69 522 MET A CA 1
ATOM 4131 C C . MET A 1 522 ? -5.757 -7.818 5.754 1.00 96.69 522 MET A C 1
ATOM 4133 O O . MET A 1 522 ? -5.562 -8.969 5.353 1.00 96.69 522 MET A O 1
ATOM 4137 N N . LEU A 1 523 ? -5.020 -7.264 6.717 1.00 97.50 523 LEU A N 1
ATOM 4138 C CA . LEU A 1 523 ? -3.967 -7.972 7.439 1.00 97.50 523 LEU A CA 1
ATOM 4139 C C . LEU A 1 523 ? -4.523 -9.058 8.372 1.00 97.50 523 LEU A C 1
ATOM 4141 O O . LEU A 1 523 ? -3.891 -10.097 8.522 1.00 97.50 523 LEU A O 1
ATOM 4145 N N . CYS A 1 524 ? -5.678 -8.839 9.000 1.00 97.81 524 CYS A N 1
ATOM 4146 C CA . CYS A 1 524 ? -6.185 -9.719 10.057 1.00 97.81 524 CYS A CA 1
ATOM 4147 C C . CYS A 1 524 ? -7.271 -10.693 9.590 1.00 97.81 524 CYS A C 1
ATOM 4149 O O . CYS A 1 524 ? -7.362 -11.802 10.110 1.00 97.81 524 CYS A O 1
ATOM 4151 N N . LEU A 1 525 ? -8.101 -10.302 8.623 1.00 97.31 525 LEU A N 1
ATOM 4152 C CA . LEU A 1 525 ? -9.201 -11.135 8.143 1.00 97.31 525 LEU A CA 1
ATOM 4153 C C . LEU A 1 525 ? -8.727 -12.086 7.038 1.00 97.31 525 LEU A C 1
ATOM 4155 O O . LEU A 1 525 ? -7.901 -11.688 6.206 1.00 97.31 525 LEU A O 1
ATOM 4159 N N . PRO A 1 526 ? -9.278 -13.313 6.965 1.00 96.75 526 PRO A N 1
ATOM 4160 C CA . PRO A 1 526 ? -9.021 -14.210 5.848 1.00 96.75 526 PRO A CA 1
ATOM 4161 C C . PRO A 1 526 ? -9.353 -13.514 4.531 1.00 96.75 526 PRO A C 1
ATOM 4163 O O . PRO A 1 526 ? -10.456 -12.982 4.369 1.00 96.75 526 PRO A O 1
ATOM 4166 N N . PHE A 1 527 ? -8.430 -13.537 3.574 1.00 94.12 527 PHE A N 1
ATOM 4167 C CA . PHE A 1 527 ? -8.575 -12.803 2.312 1.00 94.12 527 PHE A CA 1
ATOM 4168 C C . PHE A 1 527 ? -9.803 -13.252 1.512 1.00 94.12 527 PHE A C 1
ATOM 4170 O O . PHE A 1 527 ? -10.432 -12.486 0.781 1.00 94.12 527 PHE A O 1
ATOM 4177 N N . ASN A 1 528 ? -10.190 -14.516 1.693 1.00 91.69 528 ASN A N 1
ATOM 4178 C CA . ASN A 1 528 ? -11.350 -15.104 1.043 1.00 91.69 528 ASN A CA 1
ATOM 4179 C C . ASN A 1 528 ? -12.659 -14.921 1.827 1.00 91.69 528 ASN A C 1
ATOM 4181 O O . ASN A 1 528 ? -13.718 -15.272 1.298 1.00 91.69 528 ASN A O 1
ATOM 4185 N N . GLY A 1 529 ? -12.590 -14.377 3.043 1.00 93.56 529 GLY A N 1
ATOM 4186 C CA . GLY A 1 529 ? -13.727 -14.177 3.931 1.00 93.56 529 GLY A CA 1
ATOM 4187 C C . GLY A 1 529 ? -14.643 -13.036 3.494 1.00 93.56 529 GLY A C 1
ATOM 4188 O O . GLY A 1 529 ? -14.209 -12.053 2.893 1.00 93.56 529 GLY A O 1
ATOM 4189 N N . GLU A 1 530 ? -15.925 -13.158 3.841 1.00 92.69 530 GLU A N 1
ATOM 4190 C CA . GLU A 1 530 ? -16.942 -12.122 3.611 1.00 92.69 530 GLU A CA 1
ATOM 4191 C C . GLU A 1 530 ? -16.553 -10.795 4.273 1.00 92.69 530 GLU A C 1
ATOM 4193 O O . GLU A 1 530 ? -16.709 -9.740 3.666 1.00 92.69 530 GLU A O 1
ATOM 4198 N N . GLY A 1 531 ? -15.959 -10.851 5.470 1.00 94.56 531 GLY A N 1
ATOM 4199 C CA . GLY A 1 531 ? -15.549 -9.651 6.192 1.00 94.56 531 GLY A CA 1
ATOM 4200 C C . GLY A 1 531 ? -14.456 -8.851 5.494 1.00 94.56 531 GLY A C 1
ATOM 4201 O O . GLY A 1 531 ? -14.567 -7.633 5.411 1.00 94.56 531 GLY A O 1
ATOM 4202 N N . CYS A 1 532 ? -13.442 -9.517 4.930 1.00 95.25 532 CYS A N 1
ATOM 4203 C CA . CYS A 1 532 ? -12.405 -8.819 4.172 1.00 95.25 532 CYS A CA 1
ATOM 4204 C C . CYS A 1 532 ? -13.023 -8.126 2.951 1.00 95.25 532 CYS A C 1
ATOM 4206 O O . CYS A 1 532 ? -12.833 -6.930 2.772 1.00 95.25 532 CYS A O 1
ATOM 4208 N N . LYS A 1 533 ? -13.846 -8.841 2.172 1.00 93.50 533 LYS A N 1
ATOM 4209 C CA . LYS A 1 533 ? -14.523 -8.277 0.993 1.00 93.50 533 LYS A CA 1
ATOM 4210 C C . LYS A 1 533 ? -15.387 -7.065 1.342 1.00 93.50 533 LYS A C 1
ATOM 4212 O O . LYS A 1 533 ? -15.200 -6.009 0.754 1.00 93.50 533 LYS A O 1
ATOM 4217 N N . ALA A 1 534 ? -16.258 -7.197 2.340 1.00 94.38 534 ALA A N 1
ATOM 4218 C CA . ALA A 1 534 ? -17.170 -6.130 2.736 1.00 94.38 534 ALA A CA 1
ATOM 4219 C C . ALA A 1 534 ? -16.421 -4.871 3.208 1.00 94.38 534 ALA A C 1
ATOM 4221 O O . ALA A 1 534 ? -16.812 -3.755 2.877 1.00 94.38 534 ALA A O 1
ATOM 4222 N N . VAL A 1 535 ? -15.306 -5.036 3.929 1.00 95.19 535 VAL A N 1
ATOM 4223 C CA . VAL A 1 535 ? -14.455 -3.913 4.345 1.00 95.19 535 VAL A CA 1
ATOM 4224 C C . VAL A 1 535 ? -13.716 -3.286 3.160 1.00 95.19 535 VAL A C 1
ATOM 4226 O O . VAL A 1 535 ? -13.592 -2.064 3.093 1.00 95.19 535 VAL A O 1
ATOM 4229 N N . MET A 1 536 ? -13.255 -4.095 2.207 1.00 93.50 536 MET A N 1
ATOM 4230 C CA . MET A 1 536 ? -12.593 -3.598 1.000 1.00 93.50 536 MET A CA 1
ATOM 4231 C C . MET A 1 536 ? -13.546 -2.916 0.016 1.00 93.50 536 MET A C 1
ATOM 4233 O O . MET A 1 536 ? -13.080 -2.160 -0.827 1.00 93.50 536 MET A O 1
ATOM 4237 N N . ASP A 1 537 ? -14.855 -3.125 0.132 1.00 92.12 537 ASP A N 1
ATOM 4238 C CA . ASP A 1 537 ? -15.857 -2.385 -0.642 1.00 92.12 537 ASP A CA 1
ATOM 4239 C C . ASP A 1 537 ? -16.159 -0.999 -0.032 1.00 92.12 537 ASP A C 1
ATOM 4241 O O . ASP A 1 537 ? -16.730 -0.133 -0.698 1.00 92.12 537 ASP A O 1
ATOM 4245 N N . CYS A 1 538 ? -15.730 -0.745 1.211 1.00 92.81 538 CYS A N 1
ATOM 4246 C CA . CYS A 1 538 ? -15.975 0.514 1.912 1.00 92.81 538 CYS A CA 1
ATOM 4247 C C . CYS A 1 538 ? -15.120 1.667 1.363 1.00 92.81 538 CYS A C 1
ATOM 4249 O O . CYS A 1 538 ? -13.905 1.563 1.161 1.00 92.81 538 CYS A O 1
ATOM 4251 N N . SER A 1 539 ? -15.738 2.837 1.216 1.00 90.62 539 SER A N 1
ATOM 4252 C CA . SER A 1 539 ? -15.083 4.048 0.714 1.00 90.62 539 SER A CA 1
ATOM 4253 C C . SER A 1 539 ? -14.136 4.691 1.733 1.00 90.62 539 SER A C 1
ATOM 4255 O O . SER A 1 539 ? -13.128 5.302 1.359 1.00 90.62 539 SER A O 1
ATOM 4257 N N . ASN A 1 540 ? -14.419 4.526 3.027 1.00 90.88 540 ASN A N 1
ATOM 4258 C CA . ASN A 1 540 ? -13.685 5.134 4.134 1.00 90.88 540 ASN A CA 1
ATOM 4259 C C . ASN A 1 540 ? -13.714 4.256 5.399 1.00 90.88 540 ASN A C 1
ATOM 4261 O O . ASN A 1 540 ? -14.423 3.254 5.461 1.00 90.88 540 ASN A O 1
ATOM 4265 N N . ASP A 1 541 ? -12.946 4.652 6.410 1.00 92.62 541 ASP A N 1
ATOM 4266 C CA . ASP A 1 541 ? -12.768 3.873 7.638 1.00 92.62 541 ASP A CA 1
ATOM 4267 C C . ASP A 1 541 ? -13.982 3.901 8.569 1.00 92.62 541 ASP A C 1
ATOM 4269 O O . ASP A 1 541 ? -14.219 2.934 9.284 1.00 92.62 541 ASP A O 1
ATOM 4273 N N . ALA A 1 542 ? -14.790 4.966 8.541 1.00 93.12 542 ALA A N 1
ATOM 4274 C CA . ALA A 1 542 ? -16.027 5.016 9.320 1.00 93.12 542 ALA A CA 1
ATOM 4275 C C . ALA A 1 542 ? -17.070 4.031 8.765 1.00 93.12 542 ALA A C 1
ATOM 4277 O O . ALA A 1 542 ? -17.761 3.349 9.524 1.00 93.12 542 ALA A O 1
ATOM 4278 N N . GLU A 1 543 ? -17.147 3.916 7.438 1.00 94.56 543 GLU A N 1
ATOM 4279 C CA . GLU A 1 543 ? -17.955 2.902 6.761 1.00 94.56 543 GLU A CA 1
ATOM 4280 C C . GLU A 1 543 ? -17.419 1.493 7.048 1.00 94.56 543 GLU A C 1
ATOM 4282 O O . GLU A 1 543 ? -18.190 0.626 7.450 1.00 94.56 543 GLU A O 1
ATOM 4287 N N . ALA A 1 544 ? -16.098 1.288 6.966 1.00 95.62 544 ALA A N 1
ATOM 4288 C CA . ALA A 1 544 ? -15.464 0.017 7.318 1.00 95.62 544 ALA A CA 1
ATOM 4289 C C . ALA A 1 544 ? -15.752 -0.404 8.768 1.00 95.62 544 ALA A C 1
ATOM 4291 O O . ALA A 1 544 ? -16.125 -1.551 9.004 1.00 95.62 544 ALA A O 1
ATOM 4292 N N . ALA A 1 545 ? -15.642 0.517 9.729 1.00 94.94 545 ALA A N 1
ATOM 4293 C CA . ALA A 1 545 ? -15.984 0.269 11.128 1.00 94.94 545 ALA A CA 1
ATOM 4294 C C . ALA A 1 545 ? -17.469 -0.089 11.298 1.00 94.94 545 ALA A C 1
ATOM 4296 O O . ALA A 1 545 ? -17.804 -1.015 12.032 1.00 94.94 545 ALA A O 1
ATOM 4297 N N . SER A 1 546 ? -18.361 0.598 10.577 1.00 94.00 546 SER A N 1
ATOM 4298 C CA . SER A 1 546 ? -19.798 0.295 10.588 1.00 94.00 546 SER A CA 1
ATOM 4299 C C . SER A 1 546 ? -20.083 -1.099 10.021 1.00 94.00 546 SER A C 1
ATOM 4301 O O . SER A 1 546 ? -20.880 -1.848 10.581 1.00 94.00 546 SER A O 1
ATOM 4303 N N . VAL A 1 547 ? -19.402 -1.486 8.940 1.00 95.19 547 VAL A N 1
ATOM 4304 C CA . VAL A 1 547 ? -19.520 -2.821 8.341 1.00 95.19 547 VAL A CA 1
ATOM 4305 C C . VAL A 1 547 ? -18.970 -3.900 9.272 1.00 95.19 547 VAL A C 1
ATOM 4307 O O . VAL A 1 547 ? -19.643 -4.906 9.477 1.00 95.19 547 VAL A O 1
ATOM 4310 N N . LEU A 1 548 ? -17.801 -3.696 9.883 1.00 94.69 548 LEU A N 1
ATOM 4311 C CA . LEU A 1 548 ? -17.239 -4.622 10.875 1.00 94.69 548 LEU A CA 1
ATOM 4312 C C . LEU A 1 548 ? -18.174 -4.800 12.077 1.00 94.69 548 LEU A C 1
ATOM 4314 O O . LEU A 1 548 ? -18.431 -5.930 12.501 1.00 94.69 548 LEU A O 1
ATOM 4318 N N . TYR A 1 549 ? -18.756 -3.703 12.566 1.00 92.06 549 TYR A N 1
ATOM 4319 C CA . TYR A 1 549 ? -19.775 -3.735 13.608 1.00 92.06 549 TYR A CA 1
ATOM 4320 C C . TYR A 1 549 ? -20.980 -4.585 13.185 1.00 92.06 549 TYR A C 1
ATOM 4322 O O . TYR A 1 549 ? -21.348 -5.520 13.899 1.00 92.06 549 TYR A O 1
ATOM 4330 N N . LEU A 1 550 ? -21.549 -4.330 12.001 1.00 92.00 550 LEU A N 1
ATOM 4331 C CA . LEU A 1 550 ? -22.682 -5.099 11.486 1.00 92.00 550 LEU A CA 1
ATOM 4332 C C . LEU A 1 550 ? -22.327 -6.581 11.358 1.00 92.00 550 LEU A C 1
ATOM 4334 O O . LEU A 1 550 ? -23.062 -7.426 11.859 1.00 92.00 550 LEU A O 1
ATOM 4338 N N . LEU A 1 551 ? -21.190 -6.926 10.757 1.00 92.38 551 LEU A N 1
ATOM 4339 C CA . LEU A 1 551 ? -20.755 -8.318 10.604 1.00 92.38 551 LEU A CA 1
ATOM 4340 C C . LEU A 1 551 ? -20.628 -9.057 11.943 1.00 92.38 551 LEU A C 1
ATOM 4342 O O . LEU A 1 551 ? -20.847 -10.265 11.997 1.00 92.38 551 LEU A O 1
ATOM 4346 N N . ARG A 1 552 ? -20.296 -8.335 13.013 1.00 89.88 552 ARG A N 1
ATOM 4347 C CA . ARG A 1 552 ? -20.097 -8.874 14.360 1.00 89.88 552 ARG A CA 1
ATOM 4348 C C . ARG A 1 552 ? -21.372 -8.928 15.203 1.00 89.88 552 ARG A C 1
ATOM 4350 O O . ARG A 1 552 ? -21.460 -9.764 16.097 1.00 89.88 552 ARG A O 1
ATOM 4357 N N . LYS A 1 553 ? -22.324 -8.018 14.977 1.00 88.94 553 LYS A N 1
ATOM 4358 C CA . LYS A 1 553 ? -23.528 -7.848 15.817 1.00 88.94 553 LYS A CA 1
ATOM 4359 C C . LYS A 1 553 ? -24.833 -8.262 15.147 1.00 88.94 553 LYS A C 1
ATOM 4361 O O . LYS A 1 553 ? -25.872 -8.282 15.795 1.00 88.94 553 LYS A O 1
ATOM 4366 N N . SER A 1 554 ? -24.784 -8.644 13.877 1.00 91.81 554 SER A N 1
ATOM 4367 C CA . SER A 1 554 ? -25.947 -9.127 13.134 1.00 91.81 554 SER A CA 1
ATOM 4368 C C . SER A 1 554 ? -25.710 -10.528 12.589 1.00 91.81 554 SER A C 1
ATOM 4370 O O . SER A 1 554 ? -24.569 -10.938 12.373 1.00 91.81 554 SER A O 1
ATOM 4372 N N . GLU A 1 555 ? -26.791 -11.247 12.309 1.00 92.81 555 GLU A N 1
ATOM 4373 C CA . GLU A 1 555 ? -26.740 -12.555 11.660 1.00 92.81 555 GLU A CA 1
ATOM 4374 C C . GLU A 1 555 ? -27.349 -12.505 10.254 1.00 92.81 555 GLU A C 1
ATOM 4376 O O . GLU A 1 555 ? -28.386 -11.861 10.057 1.00 92.81 555 GLU A O 1
ATOM 4381 N N . PRO A 1 556 ? -26.735 -13.173 9.259 1.00 94.19 556 PRO A N 1
ATOM 4382 C CA . PRO A 1 556 ? -27.282 -13.240 7.912 1.00 94.19 556 PRO A CA 1
ATOM 4383 C C . PRO A 1 556 ? -28.553 -14.094 7.892 1.00 94.19 556 PRO A C 1
ATOM 4385 O O . PRO A 1 556 ? -28.579 -15.218 8.393 1.00 94.19 556 PRO A O 1
ATOM 4388 N N . CYS A 1 557 ? -29.614 -13.582 7.268 1.00 94.56 557 CYS A N 1
ATOM 4389 C CA . CYS A 1 557 ? -30.838 -14.345 7.067 1.00 94.56 557 CYS A CA 1
ATOM 4390 C C . CYS A 1 557 ? -30.554 -15.614 6.241 1.00 94.56 557 CYS A C 1
ATOM 4392 O O . CYS A 1 557 ? -29.996 -15.502 5.146 1.00 94.56 557 CYS A O 1
ATOM 4394 N N . PRO A 1 558 ? -31.012 -16.803 6.673 1.00 96.44 558 PRO A N 1
ATOM 4395 C CA . PRO A 1 558 ? -30.739 -18.055 5.965 1.00 96.44 558 PRO A CA 1
ATOM 4396 C C . PRO A 1 558 ? -31.399 -18.138 4.581 1.00 96.44 558 PRO A C 1
ATOM 4398 O O . PRO A 1 558 ? -31.001 -18.962 3.765 1.00 96.44 558 PRO A O 1
ATOM 4401 N N . THR A 1 559 ? -32.409 -17.305 4.301 1.00 96.69 559 THR A N 1
ATOM 4402 C CA . THR A 1 559 ? -33.119 -17.313 3.013 1.00 96.69 559 THR A CA 1
ATOM 4403 C C . THR A 1 559 ? -32.519 -16.338 2.005 1.00 96.69 559 THR A C 1
ATOM 4405 O O . THR A 1 559 ? -32.278 -16.719 0.865 1.00 96.69 559 THR A O 1
ATOM 4408 N N . CYS A 1 560 ? -32.299 -15.077 2.392 1.00 95.00 560 CYS A N 1
ATOM 4409 C CA . CYS A 1 560 ? -31.882 -14.024 1.457 1.00 95.00 560 CYS A CA 1
ATOM 4410 C C . CYS A 1 560 ? -30.506 -13.413 1.757 1.00 95.00 560 CYS A C 1
ATOM 4412 O O . CYS A 1 560 ? -30.080 -12.516 1.037 1.00 95.00 560 CYS A O 1
ATOM 4414 N N . GLY A 1 561 ? -29.828 -13.836 2.828 1.00 93.12 561 GLY A N 1
ATOM 4415 C CA . GLY A 1 561 ? -28.510 -13.331 3.229 1.00 93.12 561 GLY A CA 1
ATOM 4416 C C . GLY A 1 561 ? -28.510 -11.946 3.884 1.00 93.12 561 GLY A C 1
ATOM 4417 O O . GLY A 1 561 ? -27.512 -11.569 4.491 1.00 93.12 561 GLY A O 1
ATOM 4418 N N . THR A 1 562 ? -29.613 -11.187 3.825 1.00 93.12 562 THR A N 1
ATOM 4419 C CA . THR A 1 562 ? -29.711 -9.880 4.494 1.00 93.12 562 THR A CA 1
ATOM 4420 C C . THR A 1 562 ? -29.477 -10.039 5.987 1.00 93.12 562 THR A C 1
ATOM 4422 O O . THR A 1 562 ? -30.150 -10.844 6.634 1.00 93.12 562 THR A O 1
ATOM 4425 N N . ARG A 1 563 ? -28.541 -9.266 6.537 1.00 92.56 563 ARG A N 1
ATOM 4426 C CA . ARG A 1 563 ? -28.223 -9.347 7.957 1.00 92.56 563 ARG A CA 1
ATOM 4427 C C . ARG A 1 563 ? -29.291 -8.653 8.796 1.00 92.56 563 ARG A C 1
ATOM 4429 O O . ARG A 1 563 ? -29.755 -7.573 8.435 1.00 92.56 563 ARG A O 1
ATOM 4436 N N . ALA A 1 564 ? -29.694 -9.290 9.888 1.00 91.75 564 ALA A N 1
ATOM 4437 C CA . ALA A 1 564 ? -30.645 -8.745 10.848 1.00 91.75 564 ALA A CA 1
ATOM 4438 C C . ALA A 1 564 ? -30.054 -8.793 12.259 1.00 91.75 564 ALA A C 1
ATOM 4440 O O . ALA A 1 564 ? -29.288 -9.696 12.602 1.00 91.75 564 ALA A O 1
ATOM 4441 N N . GLN A 1 565 ? -30.425 -7.808 13.063 1.00 89.25 565 GLN A N 1
ATOM 4442 C CA . GLN A 1 565 ? -30.036 -7.669 14.460 1.00 89.25 565 GLN A CA 1
ATOM 4443 C C . GLN A 1 565 ? -31.300 -7.697 15.325 1.00 89.25 565 GLN A C 1
ATOM 4445 O O . GLN A 1 565 ? -32.399 -7.441 14.829 1.00 89.25 565 GLN A O 1
ATOM 4450 N N . ARG A 1 566 ? -31.158 -8.099 16.590 1.00 85.31 566 ARG A N 1
ATOM 4451 C CA . ARG A 1 566 ? -32.254 -8.053 17.563 1.00 85.31 566 ARG A CA 1
ATOM 4452 C C . ARG A 1 566 ? -32.395 -6.631 18.078 1.00 85.31 566 ARG A C 1
ATOM 4454 O O . ARG A 1 566 ? -31.382 -6.033 18.414 1.00 85.31 566 ARG A O 1
ATOM 4461 N N . ASP A 1 567 ? -33.630 -6.154 18.194 1.00 79.19 567 ASP A N 1
ATOM 4462 C CA . ASP A 1 567 ? -33.902 -4.920 18.929 1.00 79.19 567 ASP A CA 1
ATOM 4463 C C . ASP A 1 567 ? -33.473 -5.101 20.394 1.00 79.19 567 ASP A C 1
ATOM 4465 O O . ASP A 1 567 ? -33.725 -6.154 20.990 1.00 79.19 567 ASP A O 1
ATOM 4469 N N . GLU A 1 568 ? -32.847 -4.075 20.971 1.00 76.31 568 GLU A N 1
ATOM 4470 C CA . GLU A 1 568 ? -32.395 -4.047 22.372 1.00 76.31 568 GLU A CA 1
ATOM 4471 C C . GLU A 1 568 ? -33.546 -4.368 23.351 1.00 76.31 568 GLU A C 1
ATOM 4473 O O . GLU A 1 568 ? -33.367 -5.088 24.333 1.00 76.31 568 GLU A O 1
ATOM 4478 N N . ASP A 1 569 ? -34.768 -3.943 23.014 1.00 78.00 569 ASP A N 1
ATOM 4479 C CA . ASP A 1 569 ? -35.980 -4.175 23.808 1.00 78.00 569 ASP A CA 1
ATOM 4480 C C . ASP A 1 569 ? -36.526 -5.615 23.715 1.00 78.00 569 ASP A C 1
ATOM 4482 O O . ASP A 1 569 ? -37.393 -6.011 24.499 1.00 78.00 569 ASP A O 1
ATOM 4486 N N . ALA A 1 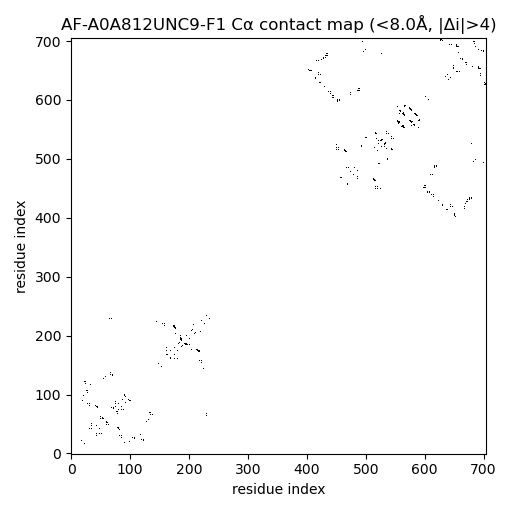570 ? -36.029 -6.446 22.788 1.00 73.19 570 ALA A N 1
ATOM 4487 C CA . ALA A 1 570 ? -36.484 -7.827 22.583 1.00 73.19 570 ALA A CA 1
ATOM 4488 C C . ALA A 1 570 ? -35.856 -8.818 23.587 1.00 73.19 570 ALA A C 1
ATOM 4490 O O . ALA A 1 570 ? -35.493 -9.954 23.234 1.00 73.19 570 ALA A O 1
ATOM 4491 N N . ALA A 1 571 ? -35.719 -8.389 24.844 1.00 67.31 571 ALA A N 1
ATOM 4492 C CA . ALA A 1 571 ? -35.165 -9.167 25.941 1.00 67.31 571 ALA A CA 1
ATOM 4493 C C . ALA A 1 571 ? -35.933 -10.497 26.089 1.00 67.31 571 ALA A C 1
ATOM 4495 O O . ALA A 1 571 ? -37.093 -10.540 26.491 1.00 67.31 571 ALA A O 1
ATOM 4496 N N . GLY A 1 572 ? -35.278 -11.603 25.721 1.00 72.56 572 GLY A N 1
ATOM 4497 C CA . GLY A 1 572 ? -35.786 -12.969 25.905 1.00 72.56 572 GLY A CA 1
ATOM 4498 C C . GLY A 1 572 ? -36.231 -13.735 24.651 1.00 72.56 572 GLY A C 1
ATOM 4499 O O . GLY A 1 572 ? -36.247 -14.962 24.705 1.00 72.56 572 GLY A O 1
ATOM 4500 N N . CYS A 1 573 ? -36.519 -13.092 23.511 1.00 76.38 573 CYS A N 1
ATOM 4501 C CA . CYS A 1 573 ? -36.878 -13.819 22.279 1.00 76.38 573 CYS A CA 1
ATOM 4502 C C . CYS A 1 573 ? -35.708 -13.852 21.279 1.00 76.38 573 CYS A C 1
ATOM 4504 O O . CYS A 1 573 ? -35.461 -12.836 20.630 1.00 76.38 573 CYS A O 1
ATOM 4506 N N . PRO A 1 574 ? -34.990 -14.984 21.104 1.00 84.94 574 PRO A N 1
ATOM 4507 C CA . PRO A 1 574 ? -33.863 -15.078 20.170 1.00 84.94 574 PRO A CA 1
ATOM 4508 C C . PRO A 1 574 ? -34.270 -14.924 18.706 1.00 84.94 574 PRO A C 1
ATOM 4510 O O . PRO A 1 574 ? -33.406 -14.847 17.844 1.00 84.94 574 PRO A O 1
ATOM 4513 N N . THR A 1 575 ? -35.562 -14.890 18.397 1.00 91.19 575 THR A N 1
ATOM 4514 C CA . THR A 1 575 ? -36.057 -14.875 17.026 1.00 91.19 575 THR A CA 1
ATOM 4515 C C . THR A 1 575 ? -36.070 -13.457 16.455 1.00 91.19 575 THR A C 1
ATOM 4517 O O . THR A 1 575 ? -36.744 -12.578 16.984 1.00 91.19 575 THR A O 1
ATOM 4520 N N . VAL A 1 576 ? -35.384 -13.251 15.332 1.00 93.62 576 VAL A N 1
ATOM 4521 C CA . VAL A 1 576 ? -35.479 -12.047 14.493 1.00 93.62 576 VAL A CA 1
ATOM 4522 C C . VAL A 1 576 ? -36.277 -12.350 13.234 1.00 93.62 576 VAL A C 1
ATOM 4524 O O . VAL A 1 576 ? -36.265 -13.472 12.730 1.00 93.62 576 VAL A O 1
ATOM 4527 N N . THR A 1 577 ? -36.965 -11.341 12.702 1.00 94.00 577 THR A N 1
ATOM 4528 C CA . THR A 1 577 ? -37.648 -11.434 11.406 1.00 94.00 577 THR A CA 1
ATOM 4529 C C . THR A 1 577 ? -36.844 -10.662 10.371 1.00 94.00 577 THR A C 1
ATOM 4531 O O . THR A 1 577 ? -36.629 -9.463 10.531 1.00 94.00 577 THR A O 1
ATOM 4534 N N . CYS A 1 578 ? -36.420 -11.321 9.291 1.00 94.50 578 CYS A N 1
ATOM 4535 C CA . CYS A 1 578 ? -35.719 -10.650 8.202 1.00 94.50 578 CYS A CA 1
ATOM 4536 C C . CYS A 1 578 ? -36.591 -9.519 7.622 1.00 94.50 578 CYS A C 1
ATOM 4538 O O . CYS A 1 578 ? -37.723 -9.788 7.204 1.00 94.50 578 CYS A O 1
ATOM 4540 N N . PRO A 1 579 ? -36.090 -8.276 7.515 1.00 93.75 579 PRO A N 1
ATOM 4541 C CA . PRO A 1 579 ? -36.889 -7.168 6.993 1.00 93.75 579 PRO A CA 1
ATOM 4542 C C . PRO A 1 579 ? -37.214 -7.314 5.498 1.00 93.75 579 PRO A C 1
ATOM 4544 O O . PRO A 1 579 ? -38.184 -6.723 5.029 1.00 93.75 579 PRO A O 1
ATOM 4547 N N . VAL A 1 580 ? -36.434 -8.114 4.759 1.00 95.81 580 VAL A N 1
ATOM 4548 C CA . VAL A 1 580 ? -36.568 -8.293 3.305 1.00 95.81 580 VAL A CA 1
ATOM 4549 C C . VAL A 1 580 ? -37.515 -9.442 2.967 1.00 95.81 580 VAL A C 1
ATOM 4551 O O . VAL A 1 580 ? -38.565 -9.222 2.375 1.00 95.81 580 VAL A O 1
ATOM 4554 N N . CYS A 1 581 ? -37.172 -10.672 3.357 1.00 96.50 581 CYS A N 1
ATOM 4555 C CA . CYS A 1 581 ? -37.947 -11.863 2.986 1.00 96.50 581 CYS A CA 1
ATOM 4556 C C . CYS A 1 581 ? -38.933 -12.331 4.064 1.00 96.50 581 CYS A C 1
ATOM 4558 O O . CYS A 1 581 ? -39.640 -13.310 3.853 1.00 96.50 581 CYS A O 1
ATOM 4560 N N . ARG A 1 582 ? -38.979 -11.654 5.222 1.00 96.44 582 ARG A N 1
ATOM 4561 C CA . ARG A 1 582 ? -39.830 -11.999 6.375 1.00 96.44 582 ARG A CA 1
ATOM 4562 C C . ARG A 1 582 ? -39.556 -13.370 7.011 1.00 96.44 582 ARG A C 1
ATOM 4564 O O . ARG A 1 582 ? -40.281 -13.749 7.926 1.00 96.44 582 ARG A O 1
ATOM 4571 N N . THR A 1 583 ? -38.493 -14.080 6.619 1.00 97.19 583 THR A N 1
ATOM 4572 C CA . THR A 1 583 ? -38.067 -15.309 7.306 1.00 97.19 583 THR A CA 1
ATOM 4573 C C . THR A 1 583 ? -37.714 -15.014 8.758 1.00 97.19 583 THR A C 1
ATOM 4575 O O . THR A 1 583 ? -36.918 -14.116 9.042 1.00 97.19 583 THR A O 1
ATOM 4578 N N . GLN A 1 584 ? -38.286 -15.796 9.670 1.00 96.12 584 GLN A N 1
ATOM 4579 C CA . GLN A 1 584 ? -37.935 -15.786 11.084 1.00 96.12 584 GLN A CA 1
ATOM 4580 C C . GLN A 1 584 ? -36.789 -16.760 11.354 1.00 96.12 584 GLN A C 1
ATOM 4582 O O . GLN A 1 584 ? -36.817 -17.896 10.883 1.00 96.12 584 GLN A O 1
ATOM 4587 N N . PHE A 1 585 ? -35.778 -16.329 12.102 1.00 95.00 585 PHE A N 1
ATOM 4588 C CA . PHE A 1 585 ? -34.630 -17.163 12.461 1.00 95.00 585 PHE A CA 1
ATOM 4589 C C . PHE A 1 585 ? -34.061 -16.756 13.821 1.00 95.00 585 PHE A C 1
ATOM 4591 O O . PHE A 1 585 ? -34.322 -15.657 14.302 1.00 95.00 585 PHE A O 1
ATOM 4598 N N . GLN A 1 586 ? -33.315 -17.652 14.469 1.00 93.00 586 GLN A N 1
ATOM 4599 C CA . GLN A 1 586 ? -32.682 -17.354 15.754 1.00 93.00 586 GLN A CA 1
ATOM 4600 C C . GLN A 1 586 ? -31.418 -16.528 15.534 1.00 93.00 586 GLN A C 1
ATOM 4602 O O . GLN A 1 586 ? -30.502 -17.036 14.906 1.00 93.00 586 GLN A O 1
ATOM 4607 N N . CYS A 1 587 ? -31.366 -15.318 16.089 1.00 88.81 587 CYS A N 1
ATOM 4608 C CA . CYS A 1 587 ? -30.172 -14.492 16.203 1.00 88.81 587 CYS A CA 1
ATOM 4609 C C . CYS A 1 587 ? -29.516 -14.699 17.573 1.00 88.81 587 CYS A C 1
ATOM 4611 O O . CYS A 1 587 ? -30.124 -14.462 18.625 1.00 88.81 587 CYS A O 1
ATOM 4613 N N . ARG A 1 588 ? -28.260 -15.143 17.568 1.00 85.06 588 ARG A N 1
ATOM 4614 C CA . ARG A 1 588 ? -27.453 -15.395 18.770 1.00 85.06 588 ARG A CA 1
ATOM 4615 C C . ARG A 1 588 ? -26.773 -14.133 19.297 1.00 85.06 588 ARG A C 1
ATOM 4617 O O . ARG A 1 588 ? -26.246 -14.158 20.406 1.00 85.06 588 ARG A O 1
ATOM 4624 N N . HIS A 1 589 ? -26.794 -13.040 18.538 1.00 81.00 589 HIS A N 1
ATOM 4625 C CA . HIS A 1 589 ? -26.260 -11.750 18.962 1.00 81.00 589 HIS A CA 1
ATOM 4626 C C . HIS A 1 589 ? -27.341 -10.924 19.673 1.00 81.00 589 HIS A C 1
ATOM 4628 O O . HIS A 1 589 ? -28.403 -10.650 19.116 1.00 81.00 589 HIS A O 1
ATOM 4634 N N . VAL A 1 590 ? -27.070 -10.547 20.925 1.00 72.00 590 VAL A N 1
ATOM 4635 C CA . VAL A 1 590 ? -27.922 -9.668 21.737 1.00 72.00 590 VAL A CA 1
ATOM 4636 C C . VAL A 1 590 ? -27.247 -8.303 21.828 1.00 72.00 590 VAL A C 1
ATOM 4638 O O . VAL A 1 590 ? -26.116 -8.198 22.307 1.00 72.00 590 VAL A O 1
ATOM 4641 N N . GLU A 1 591 ? -27.919 -7.266 21.335 1.00 65.56 591 GLU A N 1
ATOM 4642 C CA . GLU A 1 591 ? -27.526 -5.876 21.564 1.00 65.56 591 GLU A CA 1
ATOM 4643 C C . GLU A 1 591 ? -27.852 -5.517 23.023 1.00 65.56 591 GLU A C 1
ATOM 4645 O O . GLU A 1 591 ? -28.941 -5.825 23.497 1.00 65.56 591 GLU A O 1
ATOM 4650 N N . GLY A 1 592 ? -26.887 -4.962 23.764 1.00 63.53 592 GLY A N 1
ATOM 4651 C CA . GLY A 1 592 ? -27.081 -4.528 25.158 1.00 63.53 592 GLY A CA 1
ATOM 4652 C C . GLY A 1 592 ? -26.417 -5.378 26.252 1.00 63.53 592 GLY A C 1
ATOM 4653 O O . GLY A 1 592 ? -26.254 -4.890 27.367 1.00 63.53 592 GLY A O 1
ATOM 4654 N N . ASP A 1 593 ? -25.935 -6.597 25.970 1.00 52.56 593 ASP A N 1
ATOM 4655 C CA . ASP A 1 593 ? -25.460 -7.478 27.057 1.00 52.56 593 ASP A CA 1
ATOM 4656 C C . ASP A 1 593 ? -24.170 -7.003 27.754 1.00 52.56 593 ASP A C 1
ATOM 4658 O O . ASP A 1 593 ? -23.937 -7.370 28.907 1.00 52.56 593 ASP A O 1
ATOM 4662 N N . ARG A 1 594 ? -23.349 -6.146 27.123 1.00 54.28 594 ARG A N 1
ATOM 4663 C CA . ARG A 1 594 ? -22.291 -5.358 27.792 1.00 54.28 594 ARG A CA 1
ATOM 4664 C C . ARG A 1 594 ? -22.014 -4.067 27.019 1.00 54.28 594 ARG A C 1
ATOM 4666 O O . ARG A 1 594 ? -21.878 -4.147 25.796 1.00 54.28 594 ARG A O 1
ATOM 4673 N N . PRO A 1 595 ? -21.838 -2.906 27.689 1.00 56.50 595 PRO A N 1
ATOM 4674 C CA . PRO A 1 595 ? -21.192 -1.772 27.045 1.00 56.50 595 PRO A CA 1
ATOM 4675 C C . PRO A 1 595 ? -19.842 -2.264 26.532 1.00 56.50 595 PRO A C 1
ATOM 4677 O O . PRO A 1 595 ? -19.070 -2.866 27.284 1.00 56.50 595 PRO A O 1
ATOM 4680 N N . GLU A 1 596 ? -19.597 -2.072 25.240 1.00 62.81 596 GLU A N 1
ATOM 4681 C CA . GLU A 1 596 ? -18.380 -2.510 24.568 1.00 62.81 596 GLU A CA 1
ATOM 4682 C C . GLU A 1 596 ? -17.235 -1.586 24.999 1.00 62.81 596 GLU A C 1
ATOM 4684 O O . GLU A 1 596 ? -16.755 -0.725 24.268 1.00 62.81 596 GLU A O 1
ATOM 4689 N N . VAL A 1 597 ? -16.841 -1.703 26.268 1.00 66.88 597 VAL A N 1
ATOM 4690 C CA . VAL A 1 597 ? -15.594 -1.143 26.757 1.00 66.88 597 VAL A CA 1
ATOM 4691 C C . VAL A 1 597 ? -14.527 -1.873 25.962 1.00 66.88 597 VAL A C 1
ATOM 4693 O O . VAL A 1 597 ? -14.349 -3.072 26.147 1.00 66.88 597 VAL A O 1
ATOM 4696 N N . SER A 1 598 ? -13.874 -1.173 25.031 1.00 75.00 598 SER A N 1
ATOM 4697 C CA . SER A 1 598 ? -12.732 -1.710 24.292 1.00 75.00 598 SER A CA 1
ATOM 4698 C C . SER A 1 598 ? -11.711 -2.189 25.317 1.00 75.00 598 SER A C 1
ATOM 4700 O O . SER A 1 598 ? -11.023 -1.382 25.949 1.00 75.00 598 SER A O 1
ATOM 4702 N N . TYR A 1 599 ? -11.647 -3.500 25.528 1.00 81.19 599 TYR A N 1
ATOM 4703 C CA . TYR A 1 599 ? -10.655 -4.077 26.412 1.00 81.19 599 TYR A CA 1
ATOM 4704 C C . TYR A 1 599 ? -9.323 -4.114 25.660 1.00 81.19 599 TYR A C 1
ATOM 4706 O O . TYR A 1 599 ? -9.302 -4.331 24.447 1.00 81.19 599 TYR A O 1
ATOM 4714 N N . PRO A 1 600 ? -8.195 -3.874 26.347 1.00 91.12 600 PRO A N 1
ATOM 4715 C CA . PRO A 1 600 ? -6.896 -4.117 25.742 1.00 91.12 600 PRO A CA 1
ATOM 4716 C C . PRO A 1 600 ? -6.801 -5.585 25.314 1.00 91.12 600 PRO A C 1
ATOM 4718 O O . PRO A 1 600 ? -7.336 -6.467 25.995 1.00 91.12 600 PRO A O 1
ATOM 4721 N N . LEU A 1 601 ? -6.089 -5.853 24.215 1.00 95.06 601 LEU A N 1
ATOM 4722 C CA . LEU A 1 601 ? -5.901 -7.222 23.742 1.00 95.06 601 LEU A CA 1
ATOM 4723 C C . LEU A 1 601 ? -5.308 -8.103 24.847 1.00 95.06 601 LEU A C 1
ATOM 4725 O O . LEU A 1 601 ? -4.401 -7.696 25.580 1.00 95.06 601 LEU A O 1
ATOM 4729 N N . THR A 1 602 ? -5.791 -9.341 24.955 1.00 95.75 602 THR A N 1
ATOM 4730 C CA . THR A 1 602 ? -5.214 -10.315 25.891 1.00 95.75 602 THR A CA 1
ATOM 4731 C C . THR A 1 602 ? -3.764 -10.618 25.508 1.00 95.75 602 THR A C 1
ATOM 4733 O O . THR A 1 602 ? -3.406 -10.573 24.331 1.00 95.75 602 THR A O 1
ATOM 4736 N N . SER A 1 603 ? -2.909 -10.986 26.466 1.00 96.06 603 SER A N 1
ATOM 4737 C CA . SER A 1 603 ? -1.498 -11.304 26.177 1.00 96.06 603 SER A CA 1
ATOM 4738 C C . SER A 1 603 ? -1.337 -12.402 25.114 1.00 96.06 603 SER A C 1
ATOM 4740 O O . SER A 1 603 ? -0.425 -12.338 24.293 1.00 96.06 603 SER A O 1
ATOM 4742 N N . SER A 1 604 ? -2.250 -13.381 25.088 1.00 96.31 604 SER A N 1
ATOM 4743 C CA . SER A 1 604 ? -2.284 -14.433 24.063 1.00 96.31 604 SER A CA 1
ATOM 4744 C C . SER A 1 604 ? -2.650 -13.884 22.678 1.00 96.31 604 SER A C 1
ATOM 4746 O O . SER A 1 604 ? -1.991 -14.224 21.692 1.00 96.31 604 SER A O 1
ATOM 4748 N N . ALA A 1 605 ? -3.635 -12.982 22.596 1.00 97.00 605 ALA A N 1
ATOM 4749 C CA . ALA A 1 605 ? -3.985 -12.308 21.349 1.00 97.00 605 ALA A CA 1
ATOM 4750 C C . ALA A 1 605 ? -2.839 -11.415 20.848 1.00 97.00 605 ALA A C 1
ATOM 4752 O O . ALA A 1 605 ? -2.494 -11.488 19.671 1.00 97.00 605 ALA A O 1
ATOM 4753 N N . LYS A 1 606 ? -2.172 -10.660 21.736 1.00 97.62 606 LYS A N 1
ATOM 4754 C CA . LYS A 1 606 ? -0.996 -9.847 21.373 1.00 97.62 606 LYS A CA 1
ATOM 4755 C C . LYS A 1 606 ? 0.149 -10.702 20.829 1.00 97.62 606 LYS A C 1
ATOM 4757 O O . LYS A 1 606 ? 0.761 -10.332 19.835 1.00 97.62 606 LYS A O 1
ATOM 4762 N N . HIS A 1 607 ? 0.415 -11.861 21.437 1.00 97.75 607 HIS A N 1
ATOM 4763 C CA . HIS A 1 607 ? 1.431 -12.799 20.944 1.00 97.75 607 HIS A CA 1
ATOM 4764 C C . HIS A 1 607 ? 1.076 -13.391 19.570 1.00 97.75 607 HIS A C 1
ATOM 4766 O O . HIS A 1 607 ? 1.949 -13.583 18.726 1.00 97.75 607 HIS A O 1
ATOM 4772 N N . SER A 1 608 ? -0.208 -13.652 19.321 1.00 97.88 608 SER A N 1
ATOM 4773 C CA . SER A 1 608 ? -0.686 -14.149 18.022 1.00 97.88 608 SER A CA 1
ATOM 4774 C C . SER A 1 608 ? -0.593 -13.066 16.941 1.00 97.88 608 SER A C 1
ATOM 4776 O O . SER A 1 608 ? -0.088 -13.328 15.852 1.00 97.88 608 SER A O 1
ATOM 4778 N N . LEU A 1 609 ? -0.968 -11.825 17.273 1.00 98.06 609 LEU A N 1
ATOM 4779 C CA . LEU A 1 609 ? -0.782 -10.652 16.416 1.00 98.06 609 LEU A CA 1
ATOM 4780 C C . LEU A 1 609 ? 0.699 -10.409 16.096 1.00 98.06 609 LEU A C 1
ATOM 4782 O O . LEU A 1 609 ? 1.049 -10.138 14.952 1.00 98.06 609 LEU A O 1
ATOM 4786 N N . TYR A 1 610 ? 1.577 -10.557 17.089 1.00 98.06 610 TYR A N 1
ATOM 4787 C CA . TYR A 1 610 ? 3.024 -10.495 16.908 1.00 98.06 610 TYR A CA 1
ATOM 4788 C C . TYR A 1 610 ? 3.524 -11.518 15.876 1.00 98.06 610 TYR A C 1
ATOM 4790 O O . TYR A 1 610 ? 4.278 -11.154 14.972 1.00 98.06 610 TYR A O 1
ATOM 4798 N N . ARG A 1 611 ? 3.075 -12.778 15.964 1.00 98.19 611 ARG A N 1
ATOM 4799 C CA . ARG A 1 611 ? 3.431 -13.817 14.984 1.00 98.19 611 ARG A CA 1
ATOM 4800 C C . ARG A 1 611 ? 2.936 -13.475 13.584 1.00 98.19 611 ARG A C 1
ATOM 4802 O O . ARG A 1 611 ? 3.724 -13.541 12.647 1.00 98.19 611 ARG A O 1
ATOM 4809 N N . LEU A 1 612 ? 1.677 -13.052 13.457 1.00 98.38 612 LEU A N 1
ATOM 4810 C CA . LEU A 1 612 ? 1.103 -12.624 12.181 1.00 98.38 612 LEU A CA 1
ATOM 4811 C C . LEU A 1 612 ? 1.911 -11.482 11.551 1.00 98.38 612 LEU A C 1
ATOM 4813 O O . LEU A 1 612 ? 2.283 -11.560 10.380 1.00 98.38 612 LEU A O 1
ATOM 4817 N N . LEU A 1 613 ? 2.224 -10.437 12.322 1.00 98.25 613 LEU A N 1
ATOM 4818 C CA . LEU A 1 613 ? 3.029 -9.312 11.844 1.00 98.25 613 LEU A CA 1
ATOM 4819 C C . LEU A 1 613 ? 4.438 -9.750 11.436 1.00 98.25 613 LEU A C 1
ATOM 4821 O O . LEU A 1 613 ? 4.922 -9.306 10.399 1.00 98.25 613 LEU A O 1
ATOM 4825 N N . GLY A 1 614 ? 5.075 -10.638 12.205 1.00 98.12 614 GLY A N 1
ATOM 4826 C CA . GLY A 1 614 ? 6.380 -11.211 11.868 1.00 98.12 614 GLY A CA 1
ATOM 4827 C C . GLY A 1 614 ? 6.360 -11.939 10.523 1.00 98.12 614 GLY A C 1
ATOM 4828 O O . GLY A 1 614 ? 7.115 -11.577 9.624 1.00 98.12 614 GLY A O 1
ATOM 4829 N N . THR A 1 615 ? 5.431 -12.883 10.347 1.00 98.44 615 THR A N 1
ATOM 4830 C CA . THR A 1 615 ? 5.266 -13.630 9.090 1.00 98.44 615 THR A CA 1
ATOM 4831 C C . THR A 1 615 ? 4.947 -12.708 7.915 1.00 98.44 615 THR A C 1
ATOM 4833 O O . THR A 1 615 ? 5.495 -12.881 6.829 1.00 98.44 615 THR A O 1
ATOM 4836 N N . THR A 1 616 ? 4.105 -11.693 8.120 1.00 97.94 616 THR A N 1
ATOM 4837 C CA . THR A 1 616 ? 3.744 -10.757 7.046 1.00 97.94 616 THR A CA 1
ATOM 4838 C C . THR A 1 616 ? 4.911 -9.839 6.672 1.00 97.94 616 THR A C 1
ATOM 4840 O O . THR A 1 616 ? 5.096 -9.545 5.494 1.00 97.94 616 THR A O 1
ATOM 4843 N N . LEU A 1 617 ? 5.730 -9.406 7.638 1.00 97.81 617 LEU A N 1
ATOM 4844 C CA . LEU A 1 617 ? 6.941 -8.617 7.379 1.00 97.81 617 LEU A CA 1
ATOM 4845 C C . LEU A 1 617 ? 7.969 -9.407 6.566 1.00 97.81 617 LEU A C 1
ATOM 4847 O O . LEU A 1 617 ? 8.511 -8.875 5.599 1.00 97.81 617 LEU A O 1
ATOM 4851 N N . GLU A 1 618 ? 8.219 -10.659 6.948 1.00 97.75 618 GLU A N 1
ATOM 4852 C CA . GLU A 1 618 ? 9.134 -11.555 6.232 1.00 97.75 618 GLU A CA 1
ATOM 4853 C C . GLU A 1 618 ? 8.635 -11.823 4.809 1.00 97.75 618 GLU A C 1
ATOM 4855 O O . GLU A 1 618 ? 9.380 -11.636 3.847 1.00 97.75 618 GLU A O 1
ATOM 4860 N N . ALA A 1 619 ? 7.347 -12.154 4.660 1.00 97.94 619 ALA A N 1
ATOM 4861 C CA . ALA A 1 619 ? 6.728 -12.345 3.356 1.00 97.94 619 ALA A CA 1
ATOM 4862 C C . ALA A 1 619 ? 6.833 -11.085 2.486 1.00 97.94 619 ALA A C 1
ATOM 4864 O O . ALA A 1 619 ? 7.213 -11.173 1.322 1.00 97.94 619 ALA A O 1
ATOM 4865 N N . ALA A 1 620 ? 6.548 -9.902 3.033 1.00 97.50 620 ALA A N 1
ATOM 4866 C CA . ALA A 1 620 ? 6.629 -8.654 2.283 1.00 97.50 620 ALA A CA 1
ATOM 4867 C C . ALA A 1 620 ? 8.066 -8.300 1.854 1.00 97.50 620 ALA A C 1
ATOM 4869 O O . ALA A 1 620 ? 8.252 -7.791 0.748 1.00 97.50 620 ALA A O 1
ATOM 4870 N N . GLU A 1 621 ? 9.076 -8.577 2.688 1.00 96.88 621 GLU A N 1
ATOM 4871 C CA . GLU A 1 621 ? 10.491 -8.406 2.320 1.00 96.88 621 GLU A CA 1
ATOM 4872 C C . GLU A 1 621 ? 10.893 -9.373 1.197 1.00 96.88 621 GLU A C 1
ATOM 4874 O O . GLU A 1 621 ? 11.502 -8.940 0.219 1.00 96.88 621 GLU A O 1
ATOM 4879 N N . GLU A 1 622 ? 10.510 -10.652 1.278 1.00 97.69 622 GLU A N 1
ATOM 4880 C CA . GLU A 1 622 ? 10.771 -11.621 0.205 1.00 97.69 622 GLU A CA 1
ATOM 4881 C C . GLU A 1 622 ? 10.087 -11.231 -1.111 1.00 97.69 622 GLU A C 1
ATOM 4883 O O . GLU A 1 622 ? 10.708 -11.284 -2.170 1.00 97.69 622 GLU A O 1
ATOM 4888 N N . LEU A 1 623 ? 8.837 -10.768 -1.051 1.00 97.06 623 LEU A N 1
ATOM 4889 C CA . LEU A 1 623 ? 8.111 -10.281 -2.223 1.00 97.06 623 LEU A CA 1
ATOM 4890 C C . LEU A 1 623 ? 8.804 -9.095 -2.895 1.00 97.06 623 LEU A C 1
ATOM 4892 O O . LEU A 1 623 ? 8.845 -9.008 -4.122 1.00 97.06 623 LEU A O 1
ATOM 4896 N N . ASP A 1 624 ? 9.326 -8.160 -2.107 1.00 96.50 624 ASP A N 1
ATOM 4897 C CA . ASP A 1 624 ? 10.064 -7.013 -2.628 1.00 96.50 624 ASP A CA 1
ATOM 4898 C C . ASP A 1 624 ? 11.402 -7.431 -3.263 1.00 96.50 624 ASP A C 1
ATOM 4900 O O . ASP A 1 624 ? 11.767 -6.929 -4.330 1.00 96.50 624 ASP A O 1
ATOM 4904 N N . LEU A 1 625 ? 12.106 -8.398 -2.663 1.00 96.44 625 LEU A N 1
ATOM 4905 C CA . LEU A 1 625 ? 13.316 -8.985 -3.245 1.00 96.44 625 LEU A CA 1
ATOM 4906 C C . LEU A 1 625 ? 13.025 -9.673 -4.583 1.00 96.44 625 LEU A C 1
ATOM 4908 O O . LEU A 1 625 ? 13.722 -9.396 -5.559 1.00 96.44 625 LEU A O 1
ATOM 4912 N N . ASP A 1 626 ? 11.960 -10.471 -4.661 1.00 97.75 626 ASP A N 1
ATOM 4913 C CA . ASP A 1 626 ? 11.561 -11.180 -5.882 1.00 97.75 626 ASP A CA 1
ATOM 4914 C C . ASP A 1 626 ? 11.196 -10.209 -7.014 1.00 97.75 626 ASP A C 1
ATOM 4916 O O . ASP A 1 626 ? 11.594 -10.403 -8.165 1.00 97.75 626 ASP A O 1
ATOM 4920 N N . ARG A 1 627 ? 10.497 -9.109 -6.700 1.00 97.19 627 ARG A N 1
ATOM 4921 C CA . ARG A 1 627 ? 10.184 -8.046 -7.675 1.00 97.19 627 ARG A CA 1
ATOM 4922 C C . ARG A 1 627 ? 11.445 -7.347 -8.185 1.00 97.19 627 ARG A C 1
ATOM 4924 O O . ARG A 1 627 ? 11.536 -7.020 -9.369 1.00 97.19 627 ARG A O 1
ATOM 4931 N N . ARG A 1 628 ? 12.431 -7.107 -7.314 1.00 95.94 628 ARG A N 1
ATOM 4932 C CA . ARG A 1 628 ? 13.718 -6.508 -7.707 1.00 95.94 628 ARG A CA 1
ATOM 4933 C C . ARG A 1 628 ? 14.537 -7.455 -8.569 1.00 95.94 628 ARG A C 1
ATOM 4935 O O . ARG A 1 628 ? 15.068 -7.019 -9.586 1.00 95.94 628 ARG A O 1
ATOM 4942 N N . GLU A 1 629 ? 14.611 -8.730 -8.201 1.00 96.25 629 GLU A N 1
ATOM 4943 C CA . GLU A 1 629 ? 15.287 -9.751 -9.000 1.00 96.25 629 GLU A CA 1
ATOM 4944 C C . GLU A 1 629 ? 14.640 -9.861 -10.385 1.00 96.25 629 GLU A C 1
ATOM 4946 O O . GLU A 1 629 ? 15.334 -9.763 -11.399 1.00 96.25 629 GLU A O 1
ATOM 4951 N N . LEU A 1 630 ? 13.308 -9.928 -10.449 1.00 96.50 630 LEU A N 1
ATOM 4952 C CA . LEU A 1 630 ? 12.582 -9.927 -11.714 1.00 96.50 630 LEU A CA 1
ATOM 4953 C C . LEU A 1 630 ? 12.905 -8.690 -12.555 1.00 96.50 630 LEU A C 1
ATOM 4955 O O . LEU A 1 630 ? 13.208 -8.818 -13.738 1.00 96.50 630 LEU A O 1
ATOM 4959 N N . ALA A 1 631 ? 12.909 -7.499 -11.953 1.00 95.19 631 ALA A N 1
ATOM 4960 C CA . ALA A 1 631 ? 13.271 -6.274 -12.658 1.00 95.19 631 ALA A CA 1
ATOM 4961 C C . ALA A 1 631 ? 14.696 -6.327 -13.235 1.00 95.19 631 ALA A C 1
ATOM 4963 O O . ALA A 1 631 ? 14.914 -5.855 -14.351 1.00 95.19 631 ALA A O 1
ATOM 4964 N N . THR A 1 632 ? 15.655 -6.931 -12.520 1.00 93.75 632 THR A N 1
ATOM 4965 C CA . THR A 1 632 ? 17.015 -7.115 -13.050 1.00 93.75 632 THR A CA 1
ATOM 4966 C C . THR A 1 632 ? 17.043 -8.059 -14.248 1.00 93.75 632 THR A C 1
ATOM 4968 O O . THR A 1 632 ? 17.664 -7.718 -15.253 1.00 93.75 632 THR A O 1
ATOM 4971 N N . VAL A 1 633 ? 16.315 -9.178 -14.199 1.00 93.25 633 VAL A N 1
ATOM 4972 C CA . VAL A 1 633 ? 16.221 -10.125 -15.322 1.00 93.25 633 VAL A CA 1
ATOM 4973 C C . VAL A 1 633 ? 15.580 -9.453 -16.535 1.00 93.25 633 VAL A C 1
ATOM 4975 O O . VAL A 1 633 ? 16.161 -9.456 -17.615 1.00 93.25 633 VAL A O 1
ATOM 4978 N N . LEU A 1 634 ? 14.445 -8.777 -16.354 1.00 92.38 634 LEU A N 1
ATOM 4979 C CA . LEU A 1 634 ? 13.759 -8.065 -17.439 1.00 92.38 634 LEU A CA 1
ATOM 4980 C C . LEU A 1 634 ? 14.642 -6.981 -18.078 1.00 92.38 634 LEU A C 1
ATOM 4982 O O . LEU A 1 634 ? 14.634 -6.807 -19.295 1.00 92.38 634 LEU A O 1
ATOM 4986 N N . SER A 1 635 ? 15.461 -6.289 -17.276 1.00 90.12 635 SER A N 1
ATOM 4987 C CA . SER A 1 635 ? 16.396 -5.279 -17.790 1.00 90.12 635 SER A CA 1
ATOM 4988 C C . SER A 1 635 ? 17.553 -5.861 -18.614 1.00 90.12 635 SER A C 1
ATOM 4990 O O . SER A 1 635 ? 18.038 -5.194 -19.524 1.00 90.12 635 SER A O 1
ATOM 4992 N N . GLN A 1 636 ? 17.993 -7.089 -18.320 1.00 88.81 636 GLN A N 1
ATOM 4993 C CA . GLN A 1 636 ? 19.080 -7.760 -19.046 1.00 88.81 636 GLN A CA 1
ATOM 4994 C C . GLN A 1 636 ? 18.607 -8.359 -20.372 1.00 88.81 636 GLN A C 1
ATOM 4996 O O . GLN A 1 636 ? 19.352 -8.371 -21.347 1.00 88.81 636 GLN A O 1
ATOM 5001 N N . GLU A 1 637 ? 17.368 -8.842 -20.404 1.00 82.31 637 GLU A N 1
ATOM 5002 C CA . GLU A 1 637 ? 16.807 -9.602 -21.523 1.00 82.31 637 GLU A CA 1
ATOM 5003 C C . GLU A 1 637 ? 16.149 -8.704 -22.593 1.00 82.31 637 GLU A C 1
ATOM 5005 O O . GLU A 1 637 ? 15.612 -9.214 -23.570 1.00 82.31 637 GLU A O 1
ATOM 5010 N N . ILE A 1 638 ? 16.171 -7.370 -22.421 1.00 86.69 638 ILE A N 1
ATOM 5011 C CA . ILE A 1 638 ? 15.484 -6.386 -23.292 1.00 86.69 638 ILE A CA 1
ATOM 5012 C C . ILE A 1 638 ? 13.988 -6.740 -23.462 1.00 86.69 638 ILE A C 1
ATOM 5014 O O . ILE A 1 638 ? 13.368 -6.465 -24.484 1.00 86.69 638 ILE A O 1
ATOM 5018 N N . CYS A 1 639 ? 13.398 -7.368 -22.442 1.00 90.38 639 CYS A N 1
ATOM 5019 C CA . CYS A 1 639 ? 12.024 -7.855 -22.449 1.00 90.38 639 CYS A CA 1
ATOM 5020 C C . CYS A 1 639 ? 11.250 -7.156 -21.333 1.00 90.38 639 CYS A C 1
ATOM 5022 O O . CYS A 1 639 ? 11.636 -7.200 -20.163 1.00 90.38 639 CYS A O 1
ATOM 5024 N N . GLY A 1 640 ? 10.169 -6.463 -21.685 1.00 93.25 640 GLY A N 1
ATOM 5025 C CA . GLY A 1 640 ? 9.331 -5.767 -20.721 1.00 93.25 640 GLY A CA 1
ATOM 5026 C C . GLY A 1 640 ? 8.262 -6.675 -20.115 1.00 93.25 640 GLY A C 1
ATOM 5027 O O . GLY A 1 640 ? 7.854 -7.678 -20.694 1.00 93.25 640 GLY A O 1
ATOM 5028 N N . LEU A 1 641 ? 7.680 -6.253 -18.983 1.00 96.00 641 LEU A N 1
ATOM 5029 C CA . LEU A 1 641 ? 6.464 -6.891 -18.446 1.00 96.00 641 LEU A CA 1
ATOM 5030 C C . LEU A 1 641 ? 5.309 -6.904 -19.462 1.00 96.00 641 LEU A C 1
ATOM 5032 O O . LEU A 1 641 ? 4.418 -7.739 -19.357 1.00 96.00 641 LEU A O 1
ATOM 5036 N N . HIS A 1 642 ? 5.303 -5.976 -20.423 1.00 96.00 642 HIS A N 1
ATOM 5037 C CA . HIS A 1 642 ? 4.309 -5.927 -21.493 1.00 96.00 642 HIS A CA 1
ATOM 5038 C C . HIS A 1 642 ? 4.423 -7.129 -22.440 1.00 96.00 642 HIS A C 1
ATOM 5040 O O . HIS A 1 642 ? 3.408 -7.720 -22.801 1.00 96.00 642 HIS A O 1
ATOM 5046 N N . ASP A 1 643 ? 5.644 -7.530 -22.788 1.00 95.06 643 ASP A N 1
ATOM 5047 C CA . ASP A 1 643 ? 5.893 -8.664 -23.681 1.00 95.06 643 ASP A CA 1
ATOM 5048 C C . ASP A 1 643 ? 5.538 -9.976 -22.978 1.00 95.06 643 ASP A C 1
ATOM 5050 O O . ASP A 1 643 ? 4.831 -10.816 -23.534 1.00 95.06 643 ASP A O 1
ATOM 5054 N N . VAL A 1 644 ? 5.904 -10.096 -21.695 1.00 96.81 644 VAL A N 1
ATOM 5055 C CA . VAL A 1 644 ? 5.484 -11.215 -20.838 1.00 96.81 644 VAL A CA 1
ATOM 5056 C C . VAL A 1 644 ? 3.958 -11.290 -20.727 1.00 96.81 644 VAL A C 1
ATOM 5058 O O . VAL A 1 644 ? 3.381 -12.367 -20.861 1.00 96.81 644 VAL A O 1
ATOM 5061 N N . PHE A 1 645 ? 3.285 -10.157 -20.517 1.00 97.44 645 PHE A N 1
ATOM 5062 C CA . PHE A 1 645 ? 1.826 -10.099 -20.451 1.00 97.44 645 PHE A CA 1
ATOM 5063 C C . PHE A 1 645 ? 1.177 -10.560 -21.764 1.00 97.44 645 PHE A C 1
ATOM 5065 O O . PHE A 1 645 ? 0.272 -11.395 -21.744 1.00 97.44 645 PHE A O 1
ATOM 5072 N N . GLY A 1 646 ? 1.683 -10.075 -22.903 1.00 95.75 646 GLY A N 1
ATOM 5073 C CA . GLY A 1 646 ? 1.234 -10.495 -24.231 1.00 95.75 646 GLY A CA 1
ATOM 5074 C C . GLY A 1 646 ? 1.519 -11.970 -24.524 1.00 95.75 646 GLY A C 1
ATOM 5075 O O . GLY A 1 646 ? 0.743 -12.614 -25.226 1.00 95.75 646 GLY A O 1
ATOM 5076 N N . ALA A 1 647 ? 2.585 -12.537 -23.954 1.00 96.12 647 ALA A N 1
ATOM 5077 C CA . ALA A 1 647 ? 2.861 -13.966 -24.042 1.00 96.12 647 ALA A CA 1
ATOM 5078 C C . ALA A 1 647 ? 1.849 -14.799 -23.238 1.00 96.12 647 ALA A C 1
ATOM 5080 O O . ALA A 1 647 ? 1.459 -15.875 -23.690 1.00 96.12 647 ALA A O 1
ATOM 5081 N N . ILE A 1 648 ? 1.385 -14.309 -22.081 1.00 97.44 648 ILE A N 1
ATOM 5082 C CA . ILE A 1 648 ? 0.354 -14.992 -21.284 1.00 97.44 648 ILE A CA 1
ATOM 5083 C C . ILE A 1 648 ? -1.006 -14.937 -21.994 1.00 97.44 648 ILE A C 1
ATOM 5085 O O . ILE A 1 648 ? -1.637 -15.975 -22.190 1.00 97.44 648 ILE A O 1
ATOM 5089 N N . GLY A 1 649 ? -1.445 -13.744 -22.403 1.00 95.81 649 GLY A N 1
ATOM 5090 C CA . GLY A 1 649 ? -2.713 -13.506 -23.103 1.00 95.81 649 GLY A CA 1
ATOM 5091 C C . GLY A 1 649 ? -2.510 -12.987 -24.530 1.00 95.81 649 GLY A C 1
ATOM 5092 O O . GLY A 1 649 ? -2.654 -11.787 -24.763 1.00 95.81 649 GLY A O 1
ATOM 5093 N N . PRO A 1 650 ? -2.174 -13.844 -25.512 1.00 93.69 650 PRO A N 1
ATOM 5094 C CA . PRO A 1 650 ? -1.849 -13.382 -26.857 1.00 93.69 650 PRO A CA 1
ATOM 5095 C C . PRO A 1 650 ? -3.065 -12.783 -27.570 1.00 93.69 650 PRO A C 1
ATOM 5097 O O . PRO A 1 650 ? -4.045 -13.473 -27.865 1.00 93.69 650 PRO A O 1
ATOM 5100 N N . GLY A 1 651 ? -2.956 -11.502 -27.930 1.00 90.31 651 GLY A N 1
ATOM 5101 C CA . GLY A 1 651 ? -3.977 -10.783 -28.696 1.00 90.31 651 GLY A CA 1
ATOM 5102 C C . GLY A 1 651 ? -5.115 -10.194 -27.862 1.00 90.31 651 GLY A C 1
ATOM 5103 O O . GLY A 1 651 ? -6.096 -9.739 -28.449 1.00 90.31 651 GLY A O 1
ATOM 5104 N N . THR A 1 652 ? -5.005 -10.203 -26.533 1.00 92.94 652 THR A N 1
ATOM 5105 C CA . THR A 1 652 ? -6.026 -9.684 -25.616 1.00 92.94 652 THR A CA 1
ATOM 5106 C C . THR A 1 652 ? -5.457 -8.591 -24.707 1.00 92.94 652 THR A C 1
ATOM 5108 O O . THR A 1 652 ? -4.257 -8.506 -24.468 1.00 92.94 652 THR A O 1
ATOM 5111 N N . ASP A 1 653 ? -6.329 -7.714 -24.216 1.00 94.25 653 ASP A N 1
ATOM 5112 C CA . ASP A 1 653 ? -6.017 -6.658 -23.237 1.00 94.25 653 ASP A CA 1
ATOM 5113 C C . ASP A 1 653 ? -5.974 -7.175 -21.784 1.00 94.25 653 ASP A C 1
ATOM 5115 O O . ASP A 1 653 ? -5.582 -6.467 -20.852 1.00 94.25 653 ASP A O 1
ATOM 5119 N N . SER A 1 654 ? -6.386 -8.427 -21.604 1.00 96.81 654 SER A N 1
ATOM 5120 C CA . SER A 1 654 ? -6.473 -9.154 -20.349 1.00 96.81 654 SER A CA 1
ATOM 5121 C C . SER A 1 654 ? -6.177 -10.636 -20.572 1.00 96.81 654 SER A C 1
ATOM 5123 O O . SER A 1 654 ? -6.396 -11.152 -21.668 1.00 96.81 654 SER A O 1
ATOM 5125 N N . PHE A 1 655 ? -5.694 -11.343 -19.552 1.00 97.88 655 PHE A N 1
ATOM 5126 C CA . PHE A 1 655 ? -5.566 -12.804 -19.602 1.00 97.88 655 PHE A CA 1
ATOM 5127 C C . PHE A 1 655 ? -6.454 -13.482 -18.558 1.00 97.88 655 PHE A C 1
ATOM 5129 O O . PHE A 1 655 ? -6.724 -12.934 -17.486 1.00 97.88 655 PHE A O 1
ATOM 5136 N N . THR A 1 656 ? -6.919 -14.690 -18.875 1.00 97.25 656 THR A N 1
ATOM 5137 C CA . THR A 1 656 ? -7.782 -15.495 -18.002 1.00 97.25 656 THR A CA 1
ATOM 5138 C C . THR A 1 656 ? -6.976 -16.464 -17.137 1.00 97.25 656 THR A C 1
ATOM 5140 O O . THR A 1 656 ? -5.794 -16.728 -17.369 1.00 97.25 656 THR A O 1
ATOM 5143 N N . GLN A 1 657 ? -7.642 -17.077 -16.159 1.00 97.12 657 GLN A N 1
ATOM 5144 C CA . GLN A 1 657 ? -7.048 -18.117 -15.318 1.00 97.12 657 GLN A CA 1
ATOM 5145 C C . GLN A 1 657 ? -6.575 -19.323 -16.152 1.00 97.12 657 GLN A C 1
ATOM 5147 O O . GLN A 1 657 ? -5.546 -19.931 -15.854 1.00 97.12 657 GLN A O 1
ATOM 5152 N N . SER A 1 658 ? -7.296 -19.644 -17.231 1.00 97.12 658 SER A N 1
ATOM 5153 C CA . SER A 1 658 ? -6.953 -20.715 -18.173 1.00 97.12 658 SER A CA 1
ATOM 5154 C C . SER A 1 658 ? -5.702 -20.403 -18.994 1.00 97.12 658 SER A C 1
ATOM 5156 O O . SER A 1 658 ? -4.912 -21.309 -19.265 1.00 97.12 658 SER A O 1
ATOM 5158 N N . ASP A 1 659 ? -5.506 -19.140 -19.380 1.00 97.56 659 ASP A N 1
ATOM 5159 C CA . ASP A 1 659 ? -4.299 -18.695 -20.085 1.00 97.56 659 ASP A CA 1
ATOM 5160 C C . ASP A 1 659 ? -3.071 -18.837 -19.185 1.00 97.56 659 ASP A C 1
ATOM 5162 O O . ASP A 1 659 ? -2.090 -19.476 -19.564 1.00 97.56 659 ASP A O 1
ATOM 5166 N N . LEU A 1 660 ? -3.176 -18.366 -17.939 1.00 97.88 660 LEU A N 1
ATOM 5167 C CA . LEU A 1 660 ? -2.092 -18.478 -16.969 1.00 97.88 660 LEU A CA 1
ATOM 5168 C C . LEU A 1 660 ? -1.727 -19.947 -16.691 1.00 97.88 660 LEU A C 1
ATOM 5170 O O . LEU A 1 660 ? -0.552 -20.304 -16.759 1.00 97.88 660 LEU A O 1
ATOM 5174 N N . ARG A 1 661 ? -2.713 -20.835 -16.468 1.00 97.50 661 ARG A N 1
ATOM 5175 C CA . ARG A 1 661 ? -2.461 -22.283 -16.277 1.00 97.50 661 ARG A CA 1
ATOM 5176 C C . ARG A 1 661 ? -1.726 -22.913 -17.456 1.00 97.50 661 ARG A C 1
ATOM 5178 O O . ARG A 1 661 ? -0.833 -23.735 -17.253 1.00 97.50 661 ARG A O 1
ATOM 5185 N N . ARG A 1 662 ? -2.090 -22.527 -18.683 1.00 97.19 662 ARG A N 1
ATOM 5186 C CA . ARG A 1 662 ? -1.420 -22.988 -19.904 1.00 97.19 662 ARG A CA 1
ATOM 5187 C C . ARG A 1 662 ? 0.048 -22.572 -19.904 1.00 97.19 662 ARG A C 1
ATOM 5189 O O . ARG A 1 662 ? 0.898 -23.405 -20.196 1.00 97.19 662 ARG A O 1
ATOM 5196 N N . CYS A 1 663 ? 0.352 -21.328 -19.539 1.00 97.62 663 CYS A N 1
ATOM 5197 C CA . CYS A 1 663 ? 1.726 -20.831 -19.476 1.00 97.62 663 CYS A CA 1
ATOM 5198 C C . CYS A 1 663 ? 2.570 -21.560 -18.425 1.00 97.62 663 CYS A C 1
ATOM 5200 O O . CYS A 1 663 ? 3.692 -21.945 -18.740 1.00 97.62 663 CYS A O 1
ATOM 5202 N N . PHE A 1 664 ? 2.029 -21.831 -17.231 1.00 98.06 664 PHE A N 1
ATOM 5203 C CA . PHE A 1 664 ? 2.704 -22.667 -16.225 1.00 98.06 664 PHE A CA 1
ATOM 5204 C C . PHE A 1 664 ? 3.073 -24.047 -16.787 1.00 98.06 664 PHE A C 1
ATOM 5206 O O . PHE A 1 664 ? 4.229 -24.461 -16.704 1.00 98.06 664 PHE A O 1
ATOM 5213 N N . ALA A 1 665 ? 2.114 -24.721 -17.432 1.00 97.19 665 ALA A N 1
ATOM 5214 C CA . ALA A 1 665 ? 2.333 -26.036 -18.026 1.00 97.19 665 ALA A CA 1
ATOM 5215 C C . ALA A 1 665 ? 3.376 -26.010 -19.159 1.00 97.19 665 ALA A C 1
ATOM 5217 O O . ALA A 1 665 ? 4.257 -26.864 -19.199 1.00 97.19 665 ALA A O 1
ATOM 5218 N N . VAL A 1 666 ? 3.305 -25.021 -20.057 1.00 96.56 666 VAL A N 1
ATOM 5219 C CA . VAL A 1 666 ? 4.228 -24.888 -21.199 1.00 96.56 666 VAL A CA 1
ATOM 5220 C C . VAL A 1 666 ? 5.650 -24.542 -20.750 1.00 96.56 666 VAL A C 1
ATOM 5222 O O . VAL A 1 666 ? 6.603 -25.064 -21.320 1.00 96.56 666 VAL A O 1
ATOM 5225 N N . GLN A 1 667 ? 5.811 -23.703 -19.723 1.00 96.88 667 GLN A N 1
ATOM 5226 C CA . GLN A 1 667 ? 7.127 -23.313 -19.198 1.00 96.88 667 GLN A CA 1
ATOM 5227 C C . GLN A 1 667 ? 7.724 -24.328 -18.211 1.00 96.88 667 GLN A C 1
ATOM 5229 O O . GLN A 1 667 ? 8.813 -24.104 -17.681 1.00 96.88 667 GLN A O 1
ATOM 5234 N N . GLY A 1 668 ? 7.021 -25.431 -17.930 1.00 96.88 668 GLY A N 1
ATOM 5235 C CA . GLY A 1 668 ? 7.467 -26.442 -16.971 1.00 96.88 668 GLY A CA 1
ATOM 5236 C C . GLY A 1 668 ? 7.572 -25.921 -15.534 1.00 96.88 668 GLY A C 1
ATOM 5237 O O . GLY A 1 668 ? 8.305 -26.493 -14.730 1.00 96.88 668 GLY A O 1
ATOM 5238 N N . VAL A 1 669 ? 6.867 -24.834 -15.203 1.00 97.62 669 VAL A N 1
ATOM 5239 C CA . VAL A 1 669 ? 6.809 -24.302 -13.838 1.00 97.62 669 VAL A CA 1
ATOM 5240 C C . VAL A 1 669 ? 5.699 -25.050 -13.091 1.00 97.62 669 VAL A C 1
ATOM 5242 O O . VAL A 1 669 ? 4.568 -25.092 -13.584 1.00 97.62 669 VAL A O 1
ATOM 5245 N N . PRO A 1 670 ? 5.972 -25.646 -11.914 1.00 97.31 670 PRO A N 1
ATOM 5246 C CA . PRO A 1 670 ? 4.947 -26.333 -11.138 1.00 97.31 670 PRO A CA 1
ATOM 5247 C C . PRO A 1 670 ? 3.770 -25.407 -10.818 1.00 97.31 670 PRO A C 1
ATOM 5249 O O . PRO A 1 670 ? 3.959 -24.292 -10.331 1.00 97.31 670 PRO A O 1
ATOM 5252 N N . LEU A 1 671 ? 2.551 -25.881 -11.080 1.00 96.56 671 LEU A N 1
ATOM 5253 C CA . LEU A 1 671 ? 1.338 -25.163 -10.697 1.00 96.56 671 LEU A CA 1
ATOM 5254 C C . LEU A 1 671 ? 1.232 -25.099 -9.163 1.00 96.56 671 LEU A C 1
ATOM 5256 O O . LEU A 1 671 ? 1.384 -26.138 -8.512 1.00 96.56 671 LEU A O 1
ATOM 5260 N N . PRO A 1 672 ? 0.930 -23.923 -8.580 1.00 96.75 672 PRO A N 1
ATOM 5261 C CA . PRO A 1 672 ? 0.605 -23.820 -7.162 1.00 96.75 672 PRO A CA 1
ATOM 5262 C C . PRO A 1 672 ? -0.562 -24.753 -6.767 1.00 96.75 672 PRO A C 1
ATOM 5264 O O . PRO A 1 672 ? -1.490 -24.931 -7.564 1.00 96.75 672 PRO A O 1
ATOM 5267 N N . PRO A 1 673 ? -0.561 -25.327 -5.546 1.00 96.56 673 PRO A N 1
ATOM 5268 C CA . PRO A 1 673 ? -1.705 -26.047 -4.979 1.00 96.56 673 PRO A CA 1
ATOM 5269 C C . PRO A 1 673 ? -2.998 -25.222 -5.018 1.00 96.56 673 PRO A C 1
ATOM 5271 O O . PRO A 1 673 ? -2.943 -23.997 -5.030 1.00 96.56 673 PRO A O 1
ATOM 5274 N N . GLY A 1 674 ? -4.163 -25.881 -4.978 1.00 95.38 674 GLY A N 1
ATOM 5275 C CA . GLY A 1 674 ? -5.473 -25.237 -5.182 1.00 95.38 674 GLY A CA 1
ATOM 5276 C C . GLY A 1 674 ? -5.708 -23.967 -4.351 1.00 95.38 674 GLY A C 1
ATOM 5277 O O . GLY A 1 674 ? -6.045 -22.929 -4.912 1.00 95.38 674 GLY A O 1
ATOM 5278 N N . GLU A 1 675 ? -5.447 -24.011 -3.043 1.00 94.81 675 GLU A N 1
ATOM 5279 C CA . GLU A 1 675 ? -5.608 -22.842 -2.162 1.00 94.81 675 GLU A CA 1
ATOM 5280 C C . GLU A 1 675 ? -4.644 -21.697 -2.517 1.00 94.81 675 GLU A C 1
ATOM 5282 O O . GLU A 1 675 ? -5.041 -20.533 -2.566 1.00 94.81 675 GLU A O 1
ATOM 5287 N N . GLN A 1 676 ? -3.385 -22.023 -2.828 1.00 97.00 676 GLN A N 1
ATOM 5288 C CA . GLN A 1 676 ? -2.376 -21.044 -3.250 1.00 97.00 676 GLN A CA 1
ATOM 5289 C C . GLN A 1 676 ? -2.738 -20.434 -4.606 1.00 97.00 676 GLN A C 1
ATOM 5291 O O . GLN A 1 676 ? -2.560 -19.239 -4.828 1.00 97.00 676 GLN A O 1
ATOM 5296 N N . TRP A 1 677 ? -3.281 -21.243 -5.514 1.00 97.12 677 TRP A N 1
ATOM 5297 C CA . TRP A 1 677 ? -3.727 -20.805 -6.828 1.00 97.12 677 TRP A CA 1
ATOM 5298 C C . TRP A 1 677 ? -4.878 -19.795 -6.746 1.00 97.12 677 TRP A C 1
ATOM 5300 O O . TRP A 1 677 ? -4.887 -18.813 -7.490 1.00 97.12 677 TRP A O 1
ATOM 5310 N N . ASP A 1 678 ? -5.823 -19.996 -5.827 1.00 96.00 678 ASP A N 1
ATOM 5311 C CA . ASP A 1 678 ? -6.927 -19.058 -5.615 1.00 96.00 678 ASP A CA 1
ATOM 5312 C C . ASP A 1 678 ? -6.445 -17.720 -5.040 1.00 96.00 678 ASP A C 1
ATOM 5314 O O . ASP A 1 678 ? -6.908 -16.663 -5.480 1.00 96.00 678 ASP A O 1
ATOM 5318 N N . LEU A 1 679 ? -5.487 -17.748 -4.104 1.00 96.06 679 LEU A N 1
ATOM 5319 C CA . LEU A 1 679 ? -4.838 -16.539 -3.582 1.00 96.06 679 LEU A CA 1
ATOM 5320 C C . LEU A 1 679 ? -4.065 -15.806 -4.682 1.00 96.06 679 LEU A C 1
ATOM 5322 O O . LEU A 1 679 ? -4.223 -14.594 -4.840 1.00 96.06 679 LEU A O 1
ATOM 5326 N N . LEU A 1 680 ? -3.307 -16.547 -5.497 1.00 97.19 680 LEU A N 1
ATOM 5327 C CA . LEU A 1 680 ? -2.591 -15.992 -6.640 1.00 97.19 680 LEU A CA 1
ATOM 5328 C C . LEU A 1 680 ? -3.548 -15.291 -7.599 1.00 97.19 680 LEU A C 1
ATOM 5330 O O . LEU A 1 680 ? -3.312 -14.150 -7.977 1.00 97.19 680 LEU A O 1
ATOM 5334 N N . TRP A 1 681 ? -4.642 -15.947 -7.985 1.00 96.94 681 TRP A N 1
ATOM 5335 C CA . TRP A 1 681 ? -5.586 -15.361 -8.929 1.00 96.94 681 TRP A CA 1
ATOM 5336 C C . TRP A 1 681 ? -6.172 -14.048 -8.401 1.00 96.94 681 TRP A C 1
ATOM 5338 O O . TRP A 1 681 ? -6.175 -13.048 -9.112 1.00 96.94 681 TRP A O 1
ATOM 5348 N N . ARG A 1 682 ? -6.595 -14.012 -7.136 1.00 94.38 682 ARG A N 1
ATOM 5349 C CA . ARG A 1 682 ? -7.196 -12.821 -6.514 1.00 94.38 682 ARG A CA 1
ATOM 5350 C C . ARG A 1 682 ? -6.197 -11.694 -6.226 1.00 94.38 682 ARG A C 1
ATOM 5352 O O . ARG A 1 682 ? -6.607 -10.545 -6.111 1.00 94.38 682 ARG A O 1
ATOM 5359 N N . ARG A 1 683 ? -4.895 -11.989 -6.129 1.00 95.50 683 ARG A N 1
ATOM 5360 C CA . ARG A 1 683 ? -3.842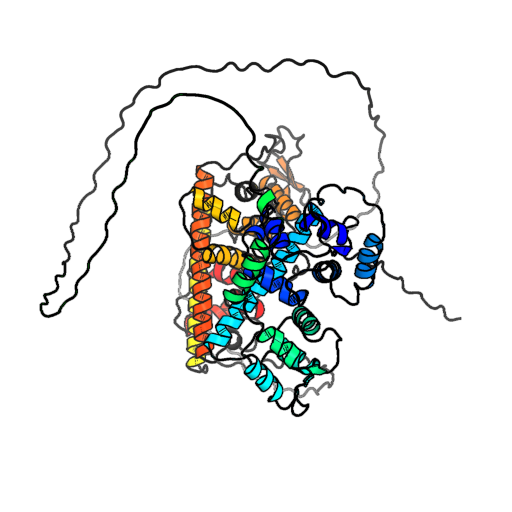 -10.957 -6.086 1.00 95.50 683 ARG A CA 1
ATOM 5361 C C . ARG A 1 683 ? -3.753 -10.173 -7.401 1.00 95.50 683 ARG A C 1
ATOM 5363 O O . ARG A 1 683 ? -3.291 -9.038 -7.401 1.00 95.50 683 ARG A O 1
ATOM 5370 N N . TYR A 1 684 ? -4.148 -10.767 -8.521 1.00 96.62 684 TYR A N 1
ATOM 5371 C CA . TYR A 1 684 ? -3.994 -10.152 -9.839 1.00 96.62 684 TYR A CA 1
ATOM 5372 C C . TYR A 1 684 ? -5.321 -9.721 -10.464 1.00 96.62 684 TYR A C 1
ATOM 5374 O O . TYR A 1 684 ? -5.363 -8.713 -11.163 1.00 96.62 684 TYR A O 1
ATOM 5382 N N . ALA A 1 685 ? -6.392 -10.480 -10.246 1.00 94.88 685 ALA A N 1
ATOM 5383 C CA . ALA A 1 685 ? -7.711 -10.195 -10.787 1.00 94.88 685 ALA A CA 1
ATOM 5384 C C . ALA A 1 685 ? -8.530 -9.377 -9.785 1.00 94.88 685 ALA A C 1
ATOM 5386 O O . ALA A 1 685 ? -8.656 -9.754 -8.617 1.00 94.88 685 ALA A O 1
ATOM 5387 N N . ALA A 1 686 ? -9.127 -8.283 -10.257 1.00 89.94 686 ALA A N 1
ATOM 5388 C CA . ALA A 1 686 ? -10.105 -7.547 -9.474 1.00 89.94 686 ALA A CA 1
ATOM 5389 C C . ALA A 1 686 ? -11.320 -8.446 -9.168 1.00 89.94 686 ALA A C 1
ATOM 5391 O O . ALA A 1 686 ? -11.670 -9.301 -9.985 1.00 89.94 686 ALA A O 1
ATOM 5392 N N . PRO A 1 687 ? -12.017 -8.257 -8.031 1.00 86.94 687 PRO A N 1
ATOM 5393 C CA . PRO A 1 687 ? -13.133 -9.123 -7.635 1.00 86.94 687 PRO A CA 1
ATOM 5394 C C . PRO A 1 687 ? -14.244 -9.251 -8.688 1.00 86.94 687 PRO A C 1
ATOM 5396 O O . PRO A 1 687 ? -14.935 -10.266 -8.743 1.00 86.94 687 PRO A O 1
ATOM 5399 N N . THR A 1 688 ? -14.415 -8.222 -9.519 1.00 86.62 688 THR A N 1
ATOM 5400 C CA . THR A 1 688 ? -15.426 -8.145 -10.578 1.00 86.62 688 THR A CA 1
ATOM 5401 C C . THR A 1 688 ? -14.867 -8.416 -11.975 1.00 86.62 688 THR A C 1
ATOM 5403 O O . THR A 1 688 ? -15.645 -8.486 -12.929 1.00 86.62 688 THR A O 1
ATOM 5406 N N . SER A 1 689 ? -13.546 -8.562 -12.135 1.00 88.88 689 SER A N 1
ATOM 5407 C CA . SER A 1 689 ? -12.937 -8.744 -13.450 1.00 88.88 689 SER A CA 1
ATOM 5408 C C . SER A 1 689 ? -12.894 -10.218 -13.855 1.00 88.88 689 SER A C 1
ATOM 5410 O O . SER A 1 689 ? -12.578 -11.112 -13.074 1.00 88.88 689 SER A O 1
ATOM 5412 N N . ILE A 1 690 ? -13.197 -10.476 -15.129 1.00 92.00 690 ILE A N 1
ATOM 5413 C CA . ILE A 1 690 ? -13.132 -11.822 -15.726 1.00 92.00 690 ILE A CA 1
ATOM 5414 C C . ILE A 1 690 ? -11.667 -12.255 -15.944 1.00 92.00 690 ILE A C 1
ATOM 5416 O O . ILE A 1 690 ? -11.363 -13.446 -16.021 1.00 92.00 690 ILE A O 1
ATOM 5420 N N . GLY A 1 691 ? -10.745 -11.293 -16.021 1.00 95.62 691 GLY A N 1
ATOM 5421 C CA . GLY A 1 691 ? -9.322 -11.522 -16.238 1.00 95.62 691 GLY A CA 1
ATOM 5422 C C . GLY A 1 691 ? -8.443 -10.476 -15.563 1.00 95.62 691 GLY A C 1
ATOM 5423 O O . GLY A 1 691 ? -8.928 -9.551 -14.907 1.00 95.62 691 GLY A O 1
ATOM 5424 N N . VAL A 1 692 ? -7.137 -10.638 -15.744 1.00 96.94 692 VAL A N 1
ATOM 5425 C CA . VAL A 1 692 ? -6.097 -9.736 -15.241 1.00 96.94 692 VAL A CA 1
ATOM 5426 C C . VAL A 1 692 ? -5.722 -8.770 -16.356 1.00 96.94 692 VAL A C 1
ATOM 5428 O O . VAL A 1 692 ? -5.305 -9.217 -17.424 1.00 96.94 692 VAL A O 1
ATOM 5431 N N . ASN A 1 693 ? -5.859 -7.463 -16.129 1.00 96.06 693 ASN A N 1
ATOM 5432 C CA . ASN A 1 693 ? -5.390 -6.454 -17.082 1.00 96.06 693 ASN A CA 1
ATOM 5433 C C . ASN A 1 693 ? -3.896 -6.143 -16.872 1.00 96.06 693 ASN A C 1
ATOM 5435 O O . ASN A 1 693 ? -3.296 -6.484 -15.848 1.00 96.06 693 ASN A O 1
ATOM 5439 N N . PHE A 1 694 ? -3.284 -5.468 -17.846 1.00 95.69 694 PHE A N 1
ATOM 5440 C CA . PHE A 1 694 ? -1.853 -5.167 -17.795 1.00 95.69 694 PHE A CA 1
ATOM 5441 C C . PHE A 1 694 ? -1.456 -4.262 -16.619 1.00 95.69 694 PHE A C 1
ATOM 5443 O O . PHE A 1 694 ? -0.361 -4.412 -16.077 1.00 95.69 694 PHE A O 1
ATOM 5450 N N . LEU A 1 695 ? -2.317 -3.326 -16.209 1.00 94.31 695 LEU A N 1
ATOM 5451 C CA . LEU A 1 695 ? -2.008 -2.399 -15.119 1.00 94.31 695 LEU A CA 1
ATOM 5452 C C . LEU A 1 695 ? -1.946 -3.119 -13.771 1.00 94.31 695 LEU A C 1
ATOM 5454 O O . LEU A 1 695 ? -1.004 -2.879 -13.016 1.00 94.31 695 LEU A O 1
ATOM 5458 N N . ASP A 1 696 ? -2.883 -4.029 -13.504 1.00 94.44 696 ASP A N 1
ATOM 5459 C CA . ASP A 1 696 ? -2.887 -4.850 -12.291 1.00 94.44 696 ASP A CA 1
ATOM 5460 C C . ASP A 1 696 ? -1.682 -5.799 -12.283 1.00 94.44 696 ASP A C 1
ATOM 5462 O O . ASP A 1 696 ? -0.934 -5.854 -11.305 1.00 94.44 696 ASP A O 1
ATOM 5466 N N . PHE A 1 697 ? -1.422 -6.468 -13.414 1.00 97.31 697 PHE A N 1
ATOM 5467 C CA . PHE A 1 697 ? -0.259 -7.341 -13.589 1.00 97.31 697 PHE A CA 1
ATOM 5468 C C . PHE A 1 697 ? 1.062 -6.614 -13.329 1.00 97.31 697 PHE A C 1
ATOM 5470 O O . PHE A 1 697 ? 1.886 -7.053 -12.524 1.00 97.31 697 PHE A O 1
ATOM 5477 N N . LYS A 1 698 ? 1.248 -5.458 -13.973 1.00 96.38 698 LYS A N 1
ATOM 5478 C CA . LYS A 1 698 ? 2.429 -4.618 -13.788 1.00 96.38 698 LYS A CA 1
ATOM 5479 C C . LYS A 1 698 ? 2.525 -4.104 -12.357 1.00 96.38 698 LYS A C 1
ATOM 5481 O O . LYS A 1 698 ? 3.622 -4.074 -11.811 1.00 96.38 698 LYS A O 1
ATOM 5486 N N . GLY A 1 699 ? 1.406 -3.700 -11.760 1.00 94.50 699 GLY A N 1
ATOM 5487 C CA . GLY A 1 699 ? 1.355 -3.220 -10.384 1.00 94.50 699 GLY A CA 1
ATOM 5488 C C . GLY A 1 699 ? 1.899 -4.251 -9.399 1.00 94.50 699 GLY A C 1
ATOM 5489 O O . GLY A 1 699 ? 2.718 -3.899 -8.558 1.00 94.50 699 GLY A O 1
ATOM 5490 N N . GLN A 1 700 ? 1.503 -5.519 -9.543 1.00 96.31 700 GLN A N 1
ATOM 5491 C CA . GLN A 1 700 ? 1.917 -6.603 -8.643 1.00 96.31 700 GLN A CA 1
ATOM 5492 C C . GLN A 1 700 ? 3.385 -7.028 -8.784 1.00 96.31 700 GLN A C 1
ATOM 5494 O O . GLN A 1 700 ? 3.977 -7.507 -7.811 1.00 96.31 700 GLN A O 1
ATOM 5499 N N . LEU A 1 701 ? 3.967 -6.873 -9.977 1.00 97.25 701 LEU A N 1
ATOM 5500 C CA . LEU A 1 701 ? 5.308 -7.372 -10.306 1.00 97.25 701 LEU A CA 1
ATOM 5501 C C . LEU A 1 701 ? 6.393 -6.292 -10.347 1.00 97.25 701 LEU A C 1
ATOM 5503 O O . LEU A 1 701 ? 7.575 -6.617 -10.245 1.00 97.25 701 LEU A O 1
ATOM 5507 N N . ALA A 1 702 ? 6.028 -5.020 -10.502 1.00 94.75 702 ALA A N 1
ATOM 5508 C CA . ALA A 1 702 ? 7.005 -3.940 -10.519 1.00 94.75 702 ALA A CA 1
ATOM 5509 C C . ALA A 1 702 ? 7.641 -3.740 -9.126 1.00 94.75 702 ALA A C 1
ATOM 5511 O O . ALA A 1 702 ? 6.939 -3.806 -8.116 1.00 94.75 702 ALA A O 1
ATOM 5512 N N . PRO A 1 703 ? 8.954 -3.456 -9.048 1.00 91.50 703 PRO A N 1
ATOM 5513 C CA . PRO A 1 703 ? 9.623 -3.154 -7.785 1.00 91.50 703 PRO A CA 1
ATOM 5514 C C . PRO A 1 703 ? 9.032 -1.908 -7.115 1.00 91.50 703 PRO A C 1
ATOM 5516 O O . PRO A 1 703 ? 8.654 -0.939 -7.783 1.00 91.50 703 PRO A O 1
ATOM 5519 N N . MET A 1 704 ? 8.979 -1.935 -5.782 1.00 86.44 704 MET A N 1
ATOM 5520 C CA . MET A 1 704 ? 8.507 -0.824 -4.958 1.00 86.44 704 MET A CA 1
ATOM 5521 C C . MET A 1 704 ? 9.694 0.126 -4.720 1.00 86.44 704 MET A C 1
ATOM 5523 O O . MET A 1 704 ? 10.725 -0.293 -4.188 1.00 86.44 704 MET A O 1
ATOM 5527 N N . PHE A 1 705 ? 9.587 1.375 -5.184 1.00 66.81 705 PHE A N 1
ATOM 5528 C CA . PHE A 1 705 ? 10.641 2.397 -5.088 1.00 66.81 705 PHE A CA 1
ATOM 5529 C C . PHE A 1 705 ? 10.230 3.569 -4.210 1.00 66.81 705 PHE A C 1
ATOM 5531 O O . PHE A 1 705 ? 9.062 4.005 -4.344 1.00 66.81 705 PHE A O 1
#

pLDDT: mean 73.63, std 24.2, range [26.42, 98.44]

Sequence (705 aa):
MVAKQKRPVLPQKPDTTMTKSELPDFKPRACFQEIQGPSVKGWMSASDLHLWLSSQPHPVAGYRLEDVLSAIRLRAGSLDIFPEDFIRMTTPNFRSGAYLKELAISRTFLPYLSYERPLKHEVAYRLCQLFLLELDFMSRLRFHQKRMRQVAISGINIVKFLDMEEGFCAGMGGLLSAMGVRHVLTQGVAGYTRPLEPMLCEALMKRINPTDAAFFPADHLGRLLDMPLPTATQYYTWADRMDRSPLTDSYLYRSASPTRLSFESYRETSPSGRIRPASPRAMSPRATSPRAMSPTLRGSRFLEPVSPMSPVTPLPDYLLPDSRPPRHSGSKDWDTWSPSPARRHYLSELSTQDPGLSFERSLADTYVSSPAAVRSYSPRPLSAGRGLSSAASPGASPSLGSPFPRRSLHFLDSHEQRALQQTLVVMARQAKLDWMVEDAKALLPSCCTVEEIFNELDLMRNGYITLRDIRRFMAGFGFTAKYASYTSLVSDLHLRRKIFHQHSVRGSLLLPESLDLRDIAMLCLPFNGEGCKAVMDCSNDAEAASVLYLLRKSEPCPTCGTRAQRDEDAAGCPTVTCPVCRTQFQCRHVEGDRPEVSYPLTSSAKHSLYRLLGTTLEAAEELDLDRRELATVLSQEICGLHDVFGAIGPGTDSFTQSDLRRCFAVQGVPLPPGEQWDLLWRRYAAPTSIGVNFLDFKGQLAPMF

Solvent-accessible surface area (backbone atoms only — not comparable to full-atom values): 44559 Å² total; per-residue (Å²): 140,84,86,82,82,81,80,83,82,78,83,80,76,82,80,83,76,76,50,70,67,64,42,89,81,54,41,57,62,60,53,52,43,59,43,45,45,98,57,86,70,76,52,34,47,44,60,37,51,43,53,47,38,47,72,42,102,48,80,51,34,75,61,52,64,68,46,48,41,51,41,40,34,74,73,52,73,36,73,56,38,36,67,68,37,48,42,61,72,72,43,71,91,45,81,90,31,48,65,41,50,51,50,39,51,59,67,57,68,66,88,70,87,64,88,69,73,80,77,54,65,69,58,50,52,53,50,45,54,51,50,40,54,48,38,52,50,46,51,53,50,49,52,50,43,52,52,34,50,76,71,70,49,46,36,67,55,53,50,49,52,57,33,63,44,89,85,35,24,63,85,58,84,62,35,36,29,49,64,38,55,48,45,47,43,48,68,19,60,90,86,78,43,82,47,40,55,69,68,58,45,53,55,49,46,46,69,53,32,71,83,68,49,70,53,40,58,38,64,42,51,29,50,68,58,54,52,75,69,84,46,72,64,59,52,50,61,48,50,55,51,53,73,67,38,98,63,61,88,70,70,86,81,80,88,80,85,88,79,90,82,90,84,83,89,85,79,90,80,86,84,89,82,89,82,86,89,84,85,82,88,83,83,86,86,86,89,81,87,82,85,88,81,88,86,81,90,81,88,81,90,85,81,87,79,85,87,80,83,86,80,91,79,84,86,81,90,79,81,86,80,86,90,72,83,86,80,89,79,88,82,82,93,81,82,90,81,83,84,84,88,78,90,77,89,83,80,90,88,86,80,92,81,88,85,89,83,89,78,87,82,87,84,85,86,90,82,89,86,87,86,80,94,74,93,77,84,84,81,86,81,83,89,84,83,90,78,80,92,79,82,87,79,91,79,80,76,86,73,91,68,80,71,51,76,72,65,58,81,88,73,55,52,76,50,52,47,51,50,39,42,52,51,53,51,47,50,44,50,49,13,53,42,52,44,54,39,50,56,36,35,70,60,45,51,90,86,66,49,64,67,47,54,49,57,67,40,22,78,81,69,74,82,43,30,39,59,67,35,53,51,52,57,40,44,74,73,71,51,84,77,59,74,67,24,54,54,29,31,50,51,49,48,54,53,58,49,45,52,65,40,81,82,65,82,84,72,82,84,67,56,92,63,51,39,44,64,54,53,48,32,56,67,57,38,53,81,88,36,70,69,26,51,58,32,57,70,37,94,46,54,70,53,24,50,51,49,53,50,45,68,72,49,32,42,60,33,93,86,80,55,56,67,43,58,50,60,64,86,49,77,86,58,51,64,33,64,28,90,84,82,59,52,70,46,78,42,90,45,69,55,78,84,61,84,82,69,85,61,78,71,51,74,69,46,48,53,29,51,48,50,32,51,49,49,39,26,54,39,23,37,52,52,47,51,47,18,43,52,49,52,53,51,29,66,73,51,80,40,52,75,66,56,40,47,39,64,46,17,50,49,51,78,42,32,39,74,69,34,50,53,48,46,30,61,75,63,70,45,82,76,59,58,72,72,28,40,54,52,37,48,58,72,38,23,32,94,87,48,87,34,30,37,62,67,46,49,48,61,74,49,52,58,88,128

Secondary structure (DSSP, 8-state):
-----PPP-PPPPP-----GGG-TT--HHHHHHHHHTT---SSEEHHHHHHHHHHSSSGGGGS-HHHHHHHHHHHHSSSEE-HHHHHHHHS---GGGHHHHHHHHHGGG------PPSPPHHHHHHHHHHHHHHHHHHHHHHHHHHHHHHTT--HHHHHHHHHHSTTTTTTSSSEEEHHHHHHHHHH-STTTSPPPPHHHHHHHHHHH-TT--SEEEHHHHHHHHSPPP--HHHHHHHHHHHHTSTTGGGSSS------------------------------------------------------------PPPP-------PPP----------PPPP-----------------------------------PPPP----------PPP------S-PPPP---GGG--HHHHHHHHHHHHHHHHHHHHHHHHHHHHHTS-TT--HHHHHHHH-TT--SSEEHHHHHHHHHHTT----HHHHHHHHHHHHHHHHHH-TT-TT-----TTEE-HHHHHHHHS-TTSHHHHHHHT-SSHHHHHHHHHHHHH-EE-TTT--EE---TT-TT--EEE-TTT--EEE----TTSS----PPPPHHHHHHHHHHHHHHHHHHHHHHHHHHHHHHHHHHTT--HHHHHHHHSTTSSEE-HHHHHHHHHHTTPPPPPHHHHHHHHHHHS-TT-SSEEHHHHHHHHSPP-

Organism: NCBI:txid878477

Radius of gyration: 36.64 Å; Cα contacts (8 Å, |Δi|>4): 600; chains: 1; bounding box: 118×97×105 Å

Mean predicted aligned error: 18.79 Å

Foldseek 3Di:
DDDDDDDDDDDDDDDPPCQLLNPPQDQLVVVVDVLQPPDPPQKAALVSNLVLLLPDPDPSVVDDSLLSQQLLCLQVVDRIQGSVSSLSQRADLDPVCPVSSVSSVVSNPPPDPDPDDRRDPVSSVSVSVSVVVSSVVSVVLVVVLVVCVVVVNALVNVQVVQQPPPPFNPPVPQKTFLVSQQCCQQVPDPPPDDRDDSVVSVVVSCSLPVVPDRIDGSVSSNCSSPVPRCDVVVVVVVVVVVVPDPCVVPPPPDDDDDDDDDDDDDDDDDDDDDDDDDDDDDDDDDDDDDDDDDDDDDDDDDDDDDDDDDDDDDDDDDDDDDDDDDDDDDDDDDDDDDDDDDDDDDDDDDDDDDDDDDDDDDDDDDDDDDDDDDDDDDDDDDDDDDDDDDDDDPDDDDDPDDQFPFDDLVPDDPLLLVLLLLLLVLLLLLLVLVVLLLVLLVLFPPVDALVLVQPQQPVVPPQKHFLVSLVVLLVVVVDDDDSVLLLLLLLLLVLLLCLLCVPLPPDDPDDSGIGHSLSSQCLNPNCPDPLNNCLSNDSDRVSNVVSSVQVVQWDQDPPPGDTDHDDLVPPPDQWDQRPPPRDIDGHPHHPPPDDCPSDNDDPSNSVSVSSSSVSSSVSSVVSLVSLVVSVVSCVVSVHDLVSSQCSLPPRDQFHALVSSVVSCVVSVNDDHPPSSSVVSQSQAHRPPGRGGGSVSSCSSRHHDD

InterPro domains:
  IPR002048 EF-hand domain [PS50222] (450-480)